Protein AF-0000000080060869 (afdb_homodimer)

Sequence (706 aa):
MYSKFWPKGGLPGILHHYTETLVTFEYTTSTIRKPHSLLFVGGLGDGLATTSYMADLAHALQPTEWSLFTLNLTSSYQSWGLGHLDRDTNEIAQCLNYIKEYKTEKFGNGKIVLMGHSTGSQCVVHYLSRPNPHTTTPSFDPTLEHIKRMVLDGAIMQAPVSDREAIKWVLKWGIGGKSPSEVREIYDKVVALAREGVAKDKDSGFDTLLPINLTGTMGYPPNTPISCRRLLSLVSPDSPDSPGEDDMFSSDLSEEQLAKTFGKIKQGGLLKHKLMVLFSGADQSVPDWVDKEQLLEKWRKVTDRDGEAPIWDQEHSAVIPNASHALSNDDQAEPRKFLVEKVMGYLRGAEKAMYSKFWPKGGLPGILHHYTETLVTFEYTTSTIRKPHSLLFVGGLGDGLATTSYMADLAHALQPTEWSLFTLNLTSSYQSWGLGHLDRDTNEIAQCLNYIKEYKTEKFGNGKIVLMGHSTGSQCVVHYLSRPNPHTTTPSFDPTLEHIKRMVLDGAIMQAPVSDREAIKWVLKWGIGGKSPSEVREIYDKVVALAREGVAKDKDSGFDTLLPINLTGTMGYPPNTPISCRRLLSLVSPDSPDSPGEDDMFSSDLSEEQLAKTFGKIKQGGLLKHKLMVLFSGADQSVPDWVDKEQLLEKWRKVTDRDGEAPIWDQEHSAVIPNASHALSNDDQAEPRKFLVEKVMGYLRGAEKA

Organism: NCBI:txid656916

pLDDT: mean 95.26, std 4.5, range [60.06, 98.94]

Nearest PDB structures (foldseek):
  6gup-assembly1_A  TM=9.133E-01  e=4.713E-48  Aspergillus fumigatus
  6gup-assembly1_B  TM=9.210E-01  e=2.722E-46  Aspergillus fumigatus
  5g5m-assembly1_B  TM=6.471E-01  e=1.058E-05  Pyrococcus furiosus
  5lcn-assembly2_B  TM=6.114E-01  e=4.488E-05  Pyrococcus furiosus DSM 3638
  5g5m-assembly1_A  TM=5.900E-01  e=3.215E-05  Pyrococcus furiosus

InterPro domains:
  IPR013744 Fusarinine C esterase SidJ [PF08538] (12-348)
  IPR013744 Fusarinine C esterase SidJ [PTHR31591] (5-351)
  IPR029058 Alpha/Beta hydrolase fold [G3DSA:3.40.50.1820] (13-341)
  IPR029058 Alpha/Beta hydrolase fold [SSF53474] (37-348)

Radius of gyration: 25.74 Å; Cα contacts (8 Å, |Δi|>4): 1463; chains: 2; bounding box: 57×81×58 Å

Structure (mmCIF, N/CA/C/O backbone):
data_AF-0000000080060869-model_v1
#
loop_
_entity.id
_entity.type
_entity.pdbx_description
1 polymer Esterase
#
loop_
_atom_site.group_PDB
_atom_site.id
_atom_site.type_symbol
_atom_site.label_atom_id
_atom_site.label_alt_id
_atom_site.label_comp_id
_atom_site.label_asym_id
_atom_site.label_entity_id
_atom_site.label_seq_id
_atom_site.pdbx_PDB_ins_code
_atom_site.Cartn_x
_atom_site.Cartn_y
_atom_site.Cartn_z
_atom_site.occupancy
_atom_site.B_iso_or_equiv
_atom_site.auth_seq_id
_atom_site.auth_comp_id
_atom_site.auth_asym_id
_atom_site.auth_atom_id
_atom_site.pdbx_PDB_model_num
ATOM 1 N N . MET A 1 1 ? -1.788 -13.508 15.141 1 60.16 1 MET A N 1
ATOM 2 C CA . MET A 1 1 ? -2.055 -12.422 16.078 1 60.16 1 MET A CA 1
ATOM 3 C C . MET A 1 1 ? -2.816 -11.289 15.406 1 60.16 1 MET A C 1
ATOM 5 O O . MET A 1 1 ? -2.506 -10.914 14.273 1 60.16 1 MET A O 1
ATOM 9 N N . TYR A 1 2 ? -4.055 -11.086 15.781 1 77.38 2 TYR A N 1
ATOM 10 C CA . TYR A 1 2 ? -5.027 -10.086 15.352 1 77.38 2 TYR A CA 1
ATOM 11 C C . TYR A 1 2 ? -4.668 -8.703 15.883 1 77.38 2 TYR A C 1
ATOM 13 O O . TYR A 1 2 ? -3.787 -8.578 16.734 1 77.38 2 TYR A O 1
ATOM 21 N N . SER A 1 3 ? -5.262 -7.73 15.148 1 83.31 3 SER A N 1
ATOM 22 C CA . SER A 1 3 ? -5.094 -6.375 15.656 1 83.31 3 SER A CA 1
ATOM 23 C C . SER A 1 3 ? -5.703 -6.223 17.047 1 83.31 3 SER A C 1
ATOM 25 O O . SER A 1 3 ? -6.789 -6.738 17.312 1 83.31 3 SER A O 1
ATOM 27 N N . LYS A 1 4 ? -5.043 -5.645 17.938 1 84.12 4 LYS A N 1
ATOM 28 C CA . LYS A 1 4 ? -5.562 -5.383 19.281 1 84.12 4 LYS A CA 1
ATOM 29 C C . LYS A 1 4 ? -6.512 -4.188 19.281 1 84.12 4 LYS A C 1
ATOM 31 O O . LYS A 1 4 ? -7.277 -3.996 20.219 1 84.12 4 LYS A O 1
ATOM 36 N N . PHE A 1 5 ? -6.496 -3.424 18.234 1 84.25 5 PHE A N 1
ATOM 37 C CA . PHE A 1 5 ? -7.227 -2.162 18.25 1 84.25 5 PHE A CA 1
ATOM 38 C C . PHE A 1 5 ? -8.469 -2.248 17.359 1 84.25 5 PHE A C 1
ATOM 40 O O . PHE A 1 5 ? -9.438 -1.515 17.578 1 84.25 5 PHE A O 1
ATOM 47 N N . TRP A 1 6 ? -8.383 -3.094 16.375 1 89.12 6 TRP A N 1
ATOM 48 C CA . TRP A 1 6 ? -9.523 -3.283 15.484 1 89.12 6 TRP A CA 1
ATOM 49 C C . TRP A 1 6 ? -10.297 -4.543 15.859 1 89.12 6 TRP A C 1
ATOM 51 O O . TRP A 1 6 ? -9.711 -5.531 16.312 1 89.12 6 TRP A O 1
ATOM 61 N N . PRO A 1 7 ? -11.617 -4.469 15.766 1 86.62 7 PRO A N 1
ATOM 62 C CA . PRO A 1 7 ? -12.414 -5.621 16.188 1 86.62 7 PRO A CA 1
ATOM 63 C C . PRO A 1 7 ? -12.125 -6.875 15.367 1 86.62 7 PRO A C 1
ATOM 65 O O . PRO A 1 7 ? -11.969 -6.789 14.148 1 86.62 7 PRO A O 1
ATOM 68 N N . LYS A 1 8 ? -12.211 -7.941 16.234 1 84.75 8 LYS A N 1
ATOM 69 C CA . LYS A 1 8 ? -12.18 -9.219 15.539 1 84.75 8 LYS A CA 1
ATOM 70 C C . LYS A 1 8 ? -13.422 -9.391 14.672 1 84.75 8 LYS A C 1
ATOM 72 O O . LYS A 1 8 ? -14.523 -9.008 15.062 1 84.75 8 LYS A O 1
ATOM 77 N N . GLY A 1 9 ? -13.32 -9.766 13.438 1 90.38 9 GLY A N 1
ATOM 78 C CA . GLY A 1 9 ? -14.438 -9.898 12.516 1 90.38 9 GLY A CA 1
ATOM 79 C C . GLY A 1 9 ? -14.539 -8.758 11.523 1 90.38 9 GLY A C 1
ATOM 80 O O . GLY A 1 9 ? -15.297 -8.828 10.562 1 90.38 9 GLY A O 1
ATOM 81 N N . GLY A 1 10 ? -13.82 -7.688 11.828 1 93.56 10 GLY A N 1
ATOM 82 C CA . GLY A 1 10 ? -13.742 -6.59 10.883 1 93.56 10 GLY A CA 1
ATOM 83 C C . GLY A 1 10 ? -14.859 -5.578 11.047 1 93.56 10 GLY A C 1
ATOM 84 O O . GLY A 1 10 ? -15.656 -5.672 11.977 1 93.56 10 GLY A O 1
ATOM 85 N N . LEU A 1 11 ? -14.875 -4.598 10.297 1 95.56 11 LEU A N 1
ATOM 86 C CA . LEU A 1 11 ? -15.875 -3.539 10.266 1 95.56 11 LEU A CA 1
ATOM 87 C C . LEU A 1 11 ? -16.562 -3.475 8.906 1 95.56 11 LEU A C 1
ATOM 89 O O . LEU A 1 11 ? -15.891 -3.516 7.871 1 95.56 11 LEU A O 1
ATOM 93 N N . PRO A 1 12 ? -17.875 -3.428 8.922 1 95.69 12 PRO A N 1
ATOM 94 C CA . PRO A 1 12 ? -18.609 -3.357 7.648 1 95.69 12 PRO A CA 1
ATOM 95 C C . PRO A 1 12 ? -18.469 -2 6.965 1 95.69 12 PRO A C 1
ATOM 97 O O . PRO A 1 12 ? -18.281 -0.982 7.637 1 95.69 12 PRO A O 1
ATOM 100 N N . GLY A 1 13 ? -18.531 -2.029 5.711 1 96.88 13 GLY A N 1
ATOM 101 C CA . GLY A 1 13 ? -18.484 -0.795 4.941 1 96.88 13 GLY A CA 1
ATOM 102 C C . GLY A 1 13 ? -18.531 -1.023 3.443 1 96.88 13 GLY A C 1
ATOM 103 O O . GLY A 1 13 ? -19.125 -1.995 2.971 1 96.88 13 GLY A O 1
ATOM 104 N N . ILE A 1 14 ? -18.078 -0.039 2.723 1 97.12 14 ILE A N 1
ATOM 105 C CA . ILE A 1 14 ? -18.047 -0.059 1.264 1 97.12 14 ILE A CA 1
ATOM 106 C C . ILE A 1 14 ? -16.656 0.288 0.768 1 97.12 14 ILE A C 1
ATOM 108 O O . ILE A 1 14 ? -16.062 1.274 1.207 1 97.12 14 ILE A O 1
ATOM 112 N N . LEU A 1 15 ? -16.094 -0.552 -0.05 1 97.06 15 LEU A N 1
ATOM 113 C CA . LEU A 1 15 ? -14.812 -0.28 -0.699 1 97.06 15 LEU A CA 1
ATOM 114 C C . LEU A 1 15 ? -15.023 0.429 -2.033 1 97.06 15 LEU A C 1
ATOM 116 O O . LEU A 1 15 ? -15.734 -0.077 -2.906 1 97.06 15 LEU A O 1
ATOM 120 N N . HIS A 1 16 ? -14.43 1.636 -2.176 1 96.94 16 HIS A N 1
ATOM 121 C CA . HIS A 1 16 ? -14.562 2.461 -3.371 1 96.94 16 HIS A CA 1
ATOM 122 C C . HIS A 1 16 ? -13.227 2.596 -4.102 1 96.94 16 HIS A C 1
ATOM 124 O O . HIS A 1 16 ? -12.172 2.627 -3.467 1 96.94 16 HIS A O 1
ATOM 130 N N . HIS A 1 17 ? -13.344 2.705 -5.406 1 96.5 17 HIS A N 1
ATOM 131 C CA . HIS A 1 17 ? -12.203 3.1 -6.219 1 96.5 17 HIS A CA 1
ATOM 132 C C . HIS A 1 17 ? -12.32 4.551 -6.676 1 96.5 17 HIS A C 1
ATOM 134 O O . HIS A 1 17 ? -13.219 4.887 -7.453 1 96.5 17 HIS A O 1
ATOM 140 N N . TYR A 1 18 ? -11.367 5.332 -6.164 1 95.88 18 TYR A N 1
ATOM 141 C CA . TYR A 1 18 ? -11.461 6.723 -6.59 1 95.88 18 TYR A CA 1
ATOM 142 C C . TYR A 1 18 ? -10.484 7.008 -7.73 1 95.88 18 TYR A C 1
ATOM 144 O O . TYR A 1 18 ? -10.484 8.102 -8.289 1 95.88 18 TYR A O 1
ATOM 152 N N . THR A 1 19 ? -9.594 6.129 -8.031 1 93.06 19 THR A N 1
ATOM 153 C CA . THR A 1 19 ? -8.844 5.988 -9.281 1 93.06 19 THR A CA 1
ATOM 154 C C . THR A 1 19 ? -8.906 4.551 -9.781 1 93.06 19 THR A C 1
ATOM 156 O O . THR A 1 19 ? -9.617 3.715 -9.219 1 93.06 19 THR A O 1
ATOM 159 N N . GLU A 1 20 ? -8.125 4.262 -10.766 1 89.19 20 GLU A N 1
ATOM 160 C CA . GLU A 1 20 ? -8.102 2.904 -11.305 1 89.19 20 GLU A CA 1
ATOM 161 C C . GLU A 1 20 ? -7.539 1.92 -10.281 1 89.19 20 GLU A C 1
ATOM 163 O O . GLU A 1 20 ? -7.969 0.765 -10.227 1 89.19 20 GLU A O 1
ATOM 168 N N . THR A 1 21 ? -6.617 2.428 -9.438 1 89.94 21 THR A N 1
ATOM 169 C CA . THR A 1 21 ? -5.918 1.473 -8.586 1 89.94 21 THR A CA 1
ATOM 170 C C . THR A 1 21 ? -6.047 1.864 -7.117 1 89.94 21 THR A C 1
ATOM 172 O O . THR A 1 21 ? -5.852 1.033 -6.227 1 89.94 21 THR A O 1
ATOM 175 N N . LEU A 1 22 ? -6.344 3.129 -6.824 1 94.88 22 LEU A N 1
ATOM 176 C CA . LEU A 1 22 ? -6.402 3.576 -5.438 1 94.88 22 LEU A CA 1
ATOM 177 C C . LEU A 1 22 ? -7.816 3.457 -4.887 1 94.88 22 LEU A C 1
ATOM 179 O O . LEU A 1 22 ? -8.789 3.723 -5.598 1 94.88 22 LEU A O 1
ATOM 183 N N . VAL A 1 23 ? -7.84 3.104 -3.57 1 96.75 23 VAL A N 1
ATOM 184 C CA . VAL A 1 23 ? -9.141 2.809 -2.984 1 96.75 23 VAL A CA 1
ATOM 185 C C . VAL A 1 23 ? -9.352 3.662 -1.733 1 96.75 23 VAL A C 1
ATOM 187 O O . VAL A 1 23 ? -8.391 4.156 -1.144 1 96.75 23 VAL A O 1
ATOM 190 N N . THR A 1 24 ? -10.57 3.895 -1.423 1 97.75 24 THR A N 1
ATOM 191 C CA . THR A 1 24 ? -11.039 4.453 -0.16 1 97.75 24 THR A CA 1
ATOM 192 C C . THR A 1 24 ? -12.125 3.572 0.454 1 97.75 24 THR A C 1
ATOM 194 O O . THR A 1 24 ? -12.867 2.904 -0.266 1 97.75 24 THR A O 1
ATOM 197 N N . PHE A 1 25 ? -12.125 3.443 1.762 1 98.25 25 PHE A N 1
ATOM 198 C CA . PHE A 1 25 ? -13.094 2.615 2.473 1 98.25 25 PHE A CA 1
ATOM 199 C C . PHE A 1 25 ? -14.008 3.475 3.342 1 98.25 25 PHE A C 1
ATOM 201 O O . PHE A 1 25 ? -13.531 4.254 4.168 1 98.25 25 PHE A O 1
ATOM 208 N N . GLU A 1 26 ? -15.25 3.316 3.105 1 98 26 GLU A N 1
ATOM 209 C CA . GLU A 1 26 ? -16.297 3.973 3.887 1 98 26 GLU A CA 1
ATOM 210 C C . GLU A 1 26 ? -16.812 3.061 4.996 1 98 26 GLU A C 1
ATOM 212 O O . GLU A 1 26 ? -17.422 2.025 4.723 1 98 26 GLU A O 1
ATOM 217 N N . TYR A 1 27 ? -16.594 3.434 6.242 1 97.38 27 TYR A N 1
ATOM 218 C CA . TYR A 1 27 ? -17.172 2.711 7.363 1 97.38 27 TYR A CA 1
ATOM 219 C C . TYR A 1 27 ? -18.656 3.025 7.496 1 97.38 27 TYR A C 1
ATOM 221 O O . TYR A 1 27 ? -19.031 4.156 7.824 1 97.38 27 TYR A O 1
ATOM 229 N N . THR A 1 28 ? -19.5 1.975 7.227 1 94.25 28 THR A N 1
ATOM 230 C CA . THR A 1 28 ? -20.938 2.197 7.309 1 94.25 28 THR A CA 1
ATOM 231 C C . THR A 1 28 ? -21.688 0.869 7.352 1 94.25 28 THR A C 1
ATOM 233 O O . THR A 1 28 ? -21.172 -0.152 6.883 1 94.25 28 THR A O 1
ATOM 236 N N . THR A 1 29 ? -22.875 0.827 7.914 1 88.12 29 THR A N 1
ATOM 237 C CA . THR A 1 29 ? -23.75 -0.34 7.938 1 88.12 29 THR A CA 1
ATOM 238 C C . THR A 1 29 ? -24.969 -0.117 7.055 1 88.12 29 THR A C 1
ATOM 240 O O . THR A 1 29 ? -25.781 -1.03 6.859 1 88.12 29 THR A O 1
ATOM 243 N N . SER A 1 30 ? -25.125 0.961 6.469 1 79.31 30 SER A N 1
ATOM 244 C CA . SER A 1 30 ? -26.203 1.336 5.559 1 79.31 30 SER A CA 1
ATOM 245 C C . SER A 1 30 ? -27.547 1.437 6.293 1 79.31 30 SER A C 1
ATOM 247 O O . SER A 1 30 ? -28.594 1.479 5.66 1 79.31 30 SER A O 1
ATOM 249 N N . THR A 1 31 ? -27.594 1.495 7.578 1 86.69 31 THR A N 1
ATOM 250 C CA . THR A 1 31 ? -28.828 1.57 8.352 1 86.69 31 THR A CA 1
ATOM 251 C C . THR A 1 31 ? -29.25 3.021 8.547 1 86.69 31 THR A C 1
ATOM 253 O O . THR A 1 31 ? -30.438 3.309 8.711 1 86.69 31 THR A O 1
ATOM 256 N N . ILE A 1 32 ? -28.359 3.859 8.625 1 92.31 32 ILE A N 1
ATOM 257 C CA . ILE A 1 32 ? -28.594 5.285 8.82 1 92.31 32 ILE A CA 1
ATOM 258 C C . ILE A 1 32 ? -28.047 6.066 7.629 1 92.31 32 ILE A C 1
ATOM 260 O O . ILE A 1 32 ? -26.984 5.727 7.09 1 92.31 32 ILE A O 1
ATOM 264 N N . ARG A 1 33 ? -28.828 7.066 7.273 1 95.06 33 ARG A N 1
ATOM 265 C CA . ARG A 1 33 ? -28.359 7.945 6.207 1 95.06 33 ARG A CA 1
ATOM 266 C C . ARG A 1 33 ? -27.047 8.625 6.594 1 95.06 33 ARG A C 1
ATOM 268 O O . ARG A 1 33 ? -26.906 9.125 7.711 1 95.06 33 ARG A O 1
ATOM 275 N N . LYS A 1 34 ? -26.125 8.625 5.676 1 97.25 34 LYS A N 1
ATOM 276 C CA . LYS A 1 34 ? -24.812 9.18 5.941 1 97.25 34 LYS A CA 1
ATOM 277 C C . LYS A 1 34 ? -24.422 10.219 4.891 1 97.25 34 LYS A C 1
ATOM 279 O O . LYS A 1 34 ? -23.5 10 4.105 1 97.25 34 LYS A O 1
ATOM 284 N N . PRO A 1 35 ? -25.016 11.406 4.84 1 97.69 35 PRO A N 1
ATOM 285 C CA . PRO A 1 35 ? -24.703 12.406 3.816 1 97.69 35 PRO A CA 1
ATOM 286 C C . PRO A 1 35 ? -23.359 13.086 4.039 1 97.69 35 PRO A C 1
ATOM 288 O O . PRO A 1 35 ? -22.734 13.578 3.09 1 97.69 35 PRO A O 1
ATOM 291 N N . HIS A 1 36 ? -22.859 13.172 5.293 1 98.56 36 HIS A N 1
ATOM 292 C CA . HIS A 1 36 ? -21.625 13.875 5.625 1 98.56 36 HIS A CA 1
ATOM 293 C C . HIS A 1 36 ? -20.438 12.906 5.68 1 98.56 36 HIS A C 1
ATOM 295 O O . HIS A 1 36 ? -20.625 11.719 5.961 1 98.56 36 HIS A O 1
ATOM 301 N N . SER A 1 37 ? -19.266 13.391 5.34 1 98.69 37 SER A N 1
ATOM 302 C CA . SER A 1 37 ? -18.109 12.508 5.246 1 98.69 37 SER A CA 1
ATOM 303 C C . SER A 1 37 ? -16.891 13.102 5.953 1 98.69 37 SER A C 1
ATOM 305 O O . SER A 1 37 ? -16.609 14.289 5.797 1 98.69 37 SER A O 1
ATOM 307 N N . LEU A 1 38 ? -16.297 12.367 6.773 1 98.88 38 LEU A N 1
ATOM 308 C CA . LEU A 1 38 ? -14.969 12.617 7.332 1 98.88 38 LEU A CA 1
ATOM 309 C C . LEU A 1 38 ? -13.914 11.758 6.641 1 98.88 38 LEU A C 1
ATOM 311 O O . LEU A 1 38 ? -13.961 10.531 6.715 1 98.88 38 LEU A O 1
ATOM 315 N N . LEU A 1 39 ? -12.992 12.398 5.891 1 98.88 39 LEU A N 1
ATOM 316 C CA . LEU A 1 39 ? -11.891 11.68 5.273 1 98.88 39 LEU A CA 1
ATOM 317 C C . LEU A 1 39 ? -10.633 11.773 6.133 1 98.88 39 LEU A C 1
ATOM 319 O O . LEU A 1 39 ? -10.148 12.875 6.41 1 98.88 39 LEU A O 1
ATOM 323 N N . PHE A 1 40 ? -10.156 10.648 6.52 1 98.81 40 PHE A N 1
ATOM 324 C CA . PHE A 1 40 ? -8.961 10.57 7.348 1 98.81 40 PHE A CA 1
ATOM 325 C C . PHE A 1 40 ? -7.738 10.219 6.5 1 98.81 40 PHE A C 1
ATOM 327 O O . PHE A 1 40 ? -7.785 9.297 5.688 1 98.81 40 PHE A O 1
ATOM 334 N N . VAL A 1 41 ? -6.621 10.977 6.73 1 98.69 41 VAL A N 1
ATOM 335 C CA . VAL A 1 41 ? -5.332 10.734 6.098 1 98.69 41 VAL A CA 1
ATOM 336 C C . VAL A 1 41 ? -4.273 10.453 7.168 1 98.69 41 VAL A C 1
ATOM 338 O O . VAL A 1 41 ? -4.027 11.297 8.031 1 98.69 41 VAL A O 1
ATOM 341 N N . GLY A 1 42 ? -3.648 9.305 7.094 1 97.81 42 GLY A N 1
ATOM 342 C CA . GLY A 1 42 ? -2.664 8.891 8.078 1 97.81 42 GLY A CA 1
ATOM 343 C C . GLY A 1 42 ? -1.291 9.484 7.84 1 97.81 42 GLY A C 1
ATOM 344 O O . GLY A 1 42 ? -1.125 10.344 6.965 1 97.81 42 GLY A O 1
ATOM 345 N N . GLY A 1 43 ? -0.331 9.078 8.602 1 96.56 43 GLY A N 1
ATOM 346 C CA . GLY A 1 43 ? 1.031 9.578 8.516 1 96.56 43 GLY A CA 1
ATOM 347 C C . GLY A 1 43 ? 1.895 8.797 7.543 1 96.56 43 GLY A C 1
ATOM 348 O O . GLY A 1 43 ? 1.378 8.117 6.652 1 96.56 43 GLY A O 1
ATOM 349 N N . LEU A 1 44 ? 3.305 8.898 7.555 1 92.81 44 LEU A N 1
ATOM 350 C CA . LEU A 1 44 ? 4.301 8.383 6.617 1 92.81 44 LEU A CA 1
ATOM 351 C C . LEU A 1 44 ? 4.094 6.895 6.375 1 92.81 44 LEU A C 1
ATOM 353 O O . LEU A 1 44 ? 4.109 6.441 5.227 1 92.81 44 LEU A O 1
ATOM 357 N N . GLY A 1 45 ? 3.873 6.102 7.277 1 93.19 45 GLY A N 1
ATOM 358 C CA . GLY A 1 45 ? 3.771 4.656 7.141 1 93.19 45 GLY A CA 1
ATOM 359 C C . GLY A 1 45 ? 2.348 4.148 7.242 1 93.19 45 GLY A C 1
ATOM 360 O O . GLY A 1 45 ? 2.119 2.936 7.297 1 93.19 45 GLY A O 1
ATOM 361 N N . ASP A 1 46 ? 1.465 5.09 7.129 1 95.88 46 ASP A N 1
ATOM 362 C CA . ASP A 1 46 ? 0.073 4.676 7.281 1 95.88 46 ASP A CA 1
ATOM 363 C C . ASP A 1 46 ? -0.579 4.438 5.918 1 95.88 46 ASP A C 1
ATOM 365 O O . ASP A 1 46 ? -0.133 4.984 4.906 1 95.88 46 ASP A O 1
ATOM 369 N N . GLY A 1 47 ? -1.515 3.582 5.836 1 94.69 47 GLY A N 1
ATOM 370 C CA . GLY A 1 47 ? -2.406 3.332 4.715 1 94.69 47 GLY A CA 1
ATOM 371 C C . GLY A 1 47 ? -3.842 3.082 5.137 1 94.69 47 GLY A C 1
ATOM 372 O O . GLY A 1 47 ? -4.316 3.66 6.113 1 94.69 47 GLY A O 1
ATOM 373 N N . LEU A 1 48 ? -4.496 2.32 4.359 1 94.31 48 LEU A N 1
ATOM 374 C CA . LEU A 1 48 ? -5.906 2.041 4.609 1 94.31 48 LEU A CA 1
ATOM 375 C C . LEU A 1 48 ? -6.098 1.416 5.988 1 94.31 48 LEU A C 1
ATOM 377 O O . LEU A 1 48 ? -5.633 0.3 6.238 1 94.31 48 LEU A O 1
ATOM 381 N N . ALA A 1 49 ? -6.641 2.105 6.953 1 91.81 49 ALA A N 1
ATOM 382 C CA . ALA A 1 49 ? -7.102 1.636 8.258 1 91.81 49 ALA A CA 1
ATOM 383 C C . ALA A 1 49 ? -5.926 1.199 9.133 1 91.81 49 ALA A C 1
ATOM 385 O O . ALA A 1 49 ? -5.996 0.172 9.805 1 91.81 49 ALA A O 1
ATOM 386 N N . THR A 1 50 ? -4.879 1.934 9.109 1 93.44 50 THR A N 1
ATOM 387 C CA . THR A 1 50 ? -3.725 1.535 9.914 1 93.44 50 THR A CA 1
ATOM 388 C C . THR A 1 50 ? -3.723 2.256 11.258 1 93.44 50 THR A C 1
ATOM 390 O O . THR A 1 50 ? -3.107 1.788 12.219 1 93.44 50 THR A O 1
ATOM 393 N N . THR A 1 51 ? -4.359 3.434 11.336 1 94.06 51 THR A N 1
ATOM 394 C CA . THR A 1 51 ? -4.359 4.207 12.57 1 94.06 51 THR A CA 1
ATOM 395 C C . THR A 1 51 ? -5.41 3.674 13.547 1 94.06 51 THR A C 1
ATOM 397 O O . THR A 1 51 ? -6.609 3.727 13.258 1 94.06 51 THR A O 1
ATOM 400 N N . SER A 1 52 ? -5.004 3.285 14.688 1 90.81 52 SER A N 1
ATOM 401 C CA . SER A 1 52 ? -5.793 2.447 15.586 1 90.81 52 SER A CA 1
ATOM 402 C C . SER A 1 52 ? -6.992 3.209 16.141 1 90.81 52 SER A C 1
ATOM 404 O O . SER A 1 52 ? -8.086 2.658 16.25 1 90.81 52 SER A O 1
ATOM 406 N N . TYR A 1 53 ? -6.828 4.52 16.484 1 95.12 53 TYR A N 1
ATOM 407 C CA . TYR A 1 53 ? -7.91 5.227 17.156 1 95.12 53 TYR A CA 1
ATOM 408 C C . TYR A 1 53 ? -9.062 5.5 16.203 1 95.12 53 TYR A C 1
ATOM 410 O O . TYR A 1 53 ? -10.141 5.934 16.625 1 95.12 53 TYR A O 1
ATOM 418 N N . MET A 1 54 ? -8.836 5.191 14.898 1 95.06 54 MET A N 1
ATOM 419 C CA . MET A 1 54 ? -9.922 5.332 13.938 1 95.06 54 MET A CA 1
ATOM 420 C C . MET A 1 54 ? -11.047 4.344 14.234 1 95.06 54 MET A C 1
ATOM 422 O O . MET A 1 54 ? -12.203 4.59 13.891 1 95.06 54 MET A O 1
ATOM 426 N N . ALA A 1 55 ? -10.695 3.188 14.852 1 94.88 55 ALA A N 1
ATOM 427 C CA . ALA A 1 55 ? -11.727 2.244 15.273 1 94.88 55 ALA A CA 1
ATOM 428 C C . ALA A 1 55 ? -12.711 2.898 16.234 1 94.88 55 ALA A C 1
ATOM 430 O O . ALA A 1 55 ? -13.922 2.68 16.141 1 94.88 55 ALA A O 1
ATOM 431 N N . ASP A 1 56 ? -12.188 3.715 17.172 1 96.56 56 ASP A N 1
ATOM 432 C CA . ASP A 1 56 ? -13.016 4.434 18.141 1 96.56 56 ASP A CA 1
ATOM 433 C C . ASP A 1 56 ? -13.891 5.473 17.438 1 96.56 56 ASP A C 1
ATOM 435 O O . ASP A 1 56 ? -15.062 5.641 17.781 1 96.56 56 ASP A O 1
ATOM 439 N N . LEU A 1 57 ? -13.32 6.141 16.5 1 97.56 57 LEU A N 1
ATOM 440 C CA . LEU A 1 57 ? -14.062 7.16 15.766 1 97.56 57 LEU A CA 1
ATOM 441 C C . LEU A 1 57 ? -15.156 6.523 14.914 1 97.56 57 LEU A C 1
ATOM 443 O O . LEU A 1 57 ? -16.266 7.051 14.82 1 97.56 57 LEU A O 1
ATOM 447 N N . ALA A 1 58 ? -14.812 5.395 14.211 1 97 58 ALA A N 1
ATOM 448 C CA . ALA A 1 58 ? -15.805 4.676 13.414 1 97 58 ALA A CA 1
ATOM 449 C C . ALA A 1 58 ? -17 4.281 14.266 1 97 58 ALA A C 1
ATOM 451 O O . ALA A 1 58 ? -18.156 4.445 13.844 1 97 58 ALA A O 1
ATOM 452 N N . HIS A 1 59 ? -16.734 3.832 15.438 1 95.88 59 HIS A N 1
ATOM 453 C CA . HIS A 1 59 ? -17.797 3.426 16.344 1 95.88 59 HIS A CA 1
ATOM 454 C C . HIS A 1 59 ? -18.641 4.621 16.797 1 95.88 59 HIS A C 1
ATOM 456 O O . HIS A 1 59 ? -19.859 4.551 16.812 1 95.88 59 HIS A O 1
ATOM 462 N N . ALA A 1 60 ? -17.953 5.676 17.156 1 97.5 60 ALA A N 1
ATOM 463 C CA . ALA A 1 60 ? -18.641 6.863 17.656 1 97.5 60 ALA A CA 1
ATOM 464 C C . ALA A 1 60 ? -19.531 7.484 16.578 1 97.5 60 ALA A C 1
ATOM 466 O O . ALA A 1 60 ? -20.562 8.07 16.891 1 97.5 60 ALA A O 1
ATOM 467 N N . LEU A 1 61 ? -19.172 7.34 15.305 1 97.81 61 LEU A N 1
ATOM 468 C CA . LEU A 1 61 ? -19.875 7.992 14.211 1 97.81 61 LEU A CA 1
ATOM 469 C C . LEU A 1 61 ? -21.062 7.145 13.75 1 97.81 61 LEU A C 1
ATOM 471 O O . LEU A 1 61 ? -21.922 7.629 13.016 1 97.81 61 LEU A O 1
ATOM 475 N N . GLN A 1 62 ? -21.156 5.922 14.172 1 95.88 62 GLN A N 1
ATOM 476 C CA . GLN A 1 62 ? -22.156 4.98 13.695 1 95.88 62 GLN A CA 1
ATOM 477 C C . GLN A 1 62 ? -23.562 5.551 13.859 1 95.88 62 GLN A C 1
ATOM 479 O O . GLN A 1 62 ? -24.375 5.48 12.938 1 95.88 62 GLN A O 1
ATOM 484 N N . PRO A 1 63 ? -23.906 6.148 14.992 1 95.81 63 PRO A N 1
ATOM 485 C CA . PRO A 1 63 ? -25.281 6.621 15.164 1 95.81 63 PRO A CA 1
ATOM 486 C C . PRO A 1 63 ? -25.516 8.008 14.57 1 95.81 63 PRO A C 1
ATOM 488 O O . PRO A 1 63 ? -26.609 8.562 14.695 1 95.81 63 PRO A O 1
ATOM 491 N N . THR A 1 64 ? -24.547 8.594 13.961 1 97.31 64 THR A N 1
ATOM 492 C CA . THR A 1 64 ? -24.641 9.945 13.414 1 97.31 64 THR A CA 1
ATOM 493 C C . THR A 1 64 ? -24.844 9.898 11.898 1 97.31 64 THR A C 1
ATOM 495 O O . THR A 1 64 ? -24.844 8.82 11.297 1 97.31 64 THR A O 1
ATOM 498 N N . GLU A 1 65 ? -24.953 11.055 11.266 1 97.44 65 GLU A N 1
ATOM 499 C CA . GLU A 1 65 ? -25.109 11.156 9.812 1 97.44 65 GLU A CA 1
ATOM 500 C C . GLU A 1 65 ? -23.75 11.227 9.117 1 97.44 65 GLU A C 1
ATOM 502 O O . GLU A 1 65 ? -23.688 11.422 7.902 1 97.44 65 GLU A O 1
ATOM 507 N N . TRP A 1 66 ? -22.688 11.094 9.914 1 98.12 66 TRP A N 1
ATOM 508 C CA . TRP A 1 66 ? -21.328 11.148 9.375 1 98.12 66 TRP A CA 1
ATOM 509 C C . TRP A 1 66 ? -20.812 9.75 9.062 1 98.12 66 TRP A C 1
ATOM 511 O O . TRP A 1 66 ? -21.031 8.812 9.844 1 98.12 66 TRP A O 1
ATOM 521 N N . SER A 1 67 ? -20.188 9.586 7.906 1 97.5 67 SER A N 1
ATOM 522 C CA . SER A 1 67 ? -19.406 8.383 7.637 1 97.5 67 SER A CA 1
ATOM 523 C C . SER A 1 67 ? -17.906 8.68 7.676 1 97.5 67 SER A C 1
ATOM 525 O O . SER A 1 67 ? -17.469 9.797 7.375 1 97.5 67 SER A O 1
ATOM 527 N N . LEU A 1 68 ? -17.203 7.734 8.117 1 98.38 68 LEU A N 1
ATOM 528 C CA . LEU A 1 68 ? -15.75 7.801 8.156 1 98.38 68 LEU A CA 1
ATOM 529 C C . LEU A 1 68 ? -15.141 7.137 6.926 1 98.38 68 LEU A C 1
ATOM 531 O O . LEU A 1 68 ? -15.508 6.012 6.578 1 98.38 68 LEU A O 1
ATOM 535 N N . PHE A 1 69 ? -14.242 7.887 6.238 1 98.56 69 PHE A N 1
ATOM 536 C CA . PHE A 1 69 ? -13.469 7.344 5.129 1 98.56 69 PHE A CA 1
ATOM 537 C C . PHE A 1 69 ? -11.984 7.297 5.473 1 98.56 69 PHE A C 1
ATOM 539 O O . PHE A 1 69 ? -11.461 8.211 6.109 1 98.56 69 PHE A O 1
ATOM 546 N N . THR A 1 70 ? -11.328 6.246 5.113 1 98.06 70 THR A N 1
ATOM 547 C CA . THR A 1 70 ? -9.875 6.141 5.02 1 98.06 70 THR A CA 1
ATOM 548 C C . THR A 1 70 ? -9.453 5.824 3.59 1 98.06 70 THR A C 1
ATOM 550 O O . THR A 1 70 ? -10.281 5.465 2.752 1 98.06 70 THR A O 1
ATOM 553 N N . LEU A 1 71 ? -8.164 6.043 3.266 1 97.69 71 LEU A N 1
ATOM 554 C CA . LEU A 1 71 ? -7.789 5.852 1.868 1 97.69 71 LEU A CA 1
ATOM 555 C C . LEU A 1 71 ? -6.348 5.367 1.754 1 97.69 71 LEU A C 1
ATOM 557 O O . LEU A 1 71 ? -5.582 5.449 2.719 1 97.69 71 LEU A O 1
ATOM 561 N N . ASN A 1 72 ? -6 4.824 0.6 1 97.38 72 ASN A N 1
ATOM 562 C CA . ASN A 1 72 ? -4.625 4.605 0.171 1 97.38 72 ASN A CA 1
ATOM 563 C C . ASN A 1 72 ? -4.148 5.707 -0.771 1 97.38 72 ASN A C 1
ATOM 565 O O . ASN A 1 72 ? -4.867 6.094 -1.694 1 97.38 72 ASN A O 1
ATOM 569 N N . LEU A 1 73 ? -3.008 6.23 -0.483 1 97.31 73 LEU A N 1
ATOM 570 C CA . LEU A 1 73 ? -2.27 7.062 -1.427 1 97.31 73 LEU A CA 1
ATOM 571 C C . LEU A 1 73 ? -1.174 6.262 -2.119 1 97.31 73 LEU A C 1
ATOM 573 O O . LEU A 1 73 ? -0.796 5.184 -1.649 1 97.31 73 LEU A O 1
ATOM 577 N N . THR A 1 74 ? -0.678 6.816 -3.211 1 96.12 74 THR A N 1
ATOM 578 C CA . THR A 1 74 ? 0.488 6.223 -3.855 1 96.12 74 THR A CA 1
ATOM 579 C C . THR A 1 74 ? 1.648 6.105 -2.869 1 96.12 74 THR A C 1
ATOM 581 O O . THR A 1 74 ? 2.426 5.152 -2.932 1 96.12 74 THR A O 1
ATOM 584 N N . SER A 1 75 ? 1.708 6.969 -1.881 1 96.69 75 SER A N 1
ATOM 585 C CA . SER A 1 75 ? 2.811 7.027 -0.928 1 96.69 75 SER A CA 1
ATOM 586 C C . SER A 1 75 ? 2.477 6.266 0.351 1 96.69 75 SER A C 1
ATOM 588 O O . SER A 1 75 ? 3.217 6.34 1.334 1 96.69 75 SER A O 1
ATOM 590 N N . SER A 1 76 ? 1.394 5.539 0.379 1 96.88 76 SER A N 1
ATOM 591 C CA . SER A 1 76 ? 0.986 4.832 1.59 1 96.88 76 SER A CA 1
ATOM 592 C C . SER A 1 76 ? 1.945 3.691 1.915 1 96.88 76 SER A C 1
ATOM 594 O O . SER A 1 76 ? 2.668 3.213 1.038 1 96.88 76 SER A O 1
ATOM 596 N N . TYR A 1 77 ? 2.016 3.287 3.184 1 95.88 77 TYR A N 1
ATOM 597 C CA . TYR A 1 77 ? 2.803 2.17 3.691 1 95.88 77 TYR A CA 1
ATOM 598 C C . TYR A 1 77 ? 4.289 2.387 3.432 1 95.88 77 TYR A C 1
ATOM 600 O O . TYR A 1 77 ? 4.852 3.408 3.83 1 95.88 77 TYR A O 1
ATOM 608 N N . GLN A 1 78 ? 4.949 1.459 2.744 1 95.31 78 GLN A N 1
ATOM 609 C CA . GLN A 1 78 ? 6.398 1.53 2.605 1 95.31 78 GLN A CA 1
ATOM 610 C C . GLN A 1 78 ? 6.797 2.416 1.428 1 95.31 78 GLN A C 1
ATOM 612 O O . GLN A 1 78 ? 7.984 2.551 1.12 1 95.31 78 GLN A O 1
ATOM 617 N N . SER A 1 79 ? 5.82 3.141 0.876 1 96.5 79 SER A N 1
ATOM 618 C CA . SER A 1 79 ? 6.105 3.895 -0.34 1 96.5 79 SER A CA 1
ATOM 619 C C . SER A 1 79 ? 6.305 5.375 -0.038 1 96.5 79 SER A C 1
ATOM 621 O O . SER A 1 79 ? 6.496 6.18 -0.952 1 96.5 79 SER A O 1
ATOM 623 N N . TRP A 1 80 ? 6.301 5.691 1.216 1 97.25 80 TRP A N 1
ATOM 624 C CA . TRP A 1 80 ? 6.32 7.102 1.583 1 97.25 80 TRP A CA 1
ATOM 625 C C . TRP A 1 80 ? 7.676 7.727 1.277 1 97.25 80 TRP A C 1
ATOM 627 O O . TRP A 1 80 ? 7.797 8.953 1.175 1 97.25 80 TRP A O 1
ATOM 637 N N . GLY A 1 81 ? 8.734 6.91 1.102 1 97.38 81 GLY A N 1
ATOM 638 C CA . GLY A 1 81 ? 10.086 7.41 0.915 1 97.38 81 GLY A CA 1
ATOM 639 C C . GLY A 1 81 ? 10.281 8.133 -0.406 1 97.38 81 GLY A C 1
ATOM 640 O O . GLY A 1 81 ? 11.273 8.844 -0.591 1 97.38 81 GLY A O 1
ATOM 641 N N . LEU A 1 82 ? 9.344 7.953 -1.325 1 96.75 82 LEU A N 1
ATOM 642 C CA . LEU A 1 82 ? 9.406 8.648 -2.605 1 96.75 82 LEU A CA 1
ATOM 643 C C . LEU A 1 82 ? 8.195 9.555 -2.801 1 96.75 82 LEU A C 1
ATOM 645 O O . LEU A 1 82 ? 7.992 10.102 -3.885 1 96.75 82 LEU A O 1
ATOM 649 N N . GLY A 1 83 ? 7.379 9.633 -1.777 1 95.62 83 GLY A N 1
ATOM 650 C CA . GLY A 1 83 ? 6.199 10.477 -1.84 1 95.62 83 GLY A CA 1
ATOM 651 C C . GLY A 1 83 ? 6.523 11.961 -1.718 1 95.62 83 GLY A C 1
ATOM 652 O O . GLY A 1 83 ? 7.625 12.328 -1.308 1 95.62 83 GLY A O 1
ATOM 653 N N . HIS A 1 84 ? 5.613 12.797 -2.127 1 96.31 84 HIS A N 1
ATOM 654 C CA . HIS A 1 84 ? 5.699 14.234 -1.908 1 96.31 84 HIS A CA 1
ATOM 655 C C . HIS A 1 84 ? 4.312 14.859 -1.778 1 96.31 84 HIS A C 1
ATOM 657 O O . HIS A 1 84 ? 3.328 14.297 -2.26 1 96.31 84 HIS A O 1
ATOM 663 N N . LEU A 1 85 ? 4.227 16.047 -1.201 1 97.25 85 LEU A N 1
ATOM 664 C CA . LEU A 1 85 ? 2.975 16.609 -0.716 1 97.25 85 LEU A CA 1
ATOM 665 C C . LEU A 1 85 ? 2.08 17.031 -1.88 1 97.25 85 LEU A C 1
ATOM 667 O O . LEU A 1 85 ? 0.853 16.938 -1.789 1 97.25 85 LEU A O 1
ATOM 671 N N . ASP A 1 86 ? 2.641 17.484 -3.025 1 97.31 86 ASP A N 1
ATOM 672 C CA . ASP A 1 86 ? 1.818 17.859 -4.172 1 97.31 86 ASP A CA 1
ATOM 673 C C . ASP A 1 86 ? 1.019 16.672 -4.691 1 97.31 86 ASP A C 1
ATOM 675 O O . ASP A 1 86 ? -0.186 16.781 -4.93 1 97.31 86 ASP A O 1
ATOM 679 N N . ARG A 1 87 ? 1.671 15.578 -4.848 1 96.62 87 ARG A N 1
ATOM 680 C CA . ARG A 1 87 ? 0.959 14.406 -5.34 1 96.62 87 ARG A CA 1
ATOM 681 C C . ARG A 1 87 ? -0.042 13.898 -4.309 1 96.62 87 ARG A C 1
ATOM 683 O O . ARG A 1 87 ? -1.159 13.516 -4.656 1 96.62 87 ARG A O 1
ATOM 690 N N . ASP A 1 88 ? 0.369 13.883 -3.059 1 97.5 88 ASP A N 1
ATOM 691 C CA . ASP A 1 88 ? -0.517 13.422 -1.997 1 97.5 88 ASP A CA 1
ATOM 692 C C . ASP A 1 88 ? -1.798 14.25 -1.947 1 97.5 88 ASP A C 1
ATOM 694 O O . ASP A 1 88 ? -2.898 13.695 -1.888 1 97.5 88 ASP A O 1
ATOM 698 N N . THR A 1 89 ? -1.681 15.57 -1.979 1 98.06 89 THR A N 1
ATOM 699 C CA . THR A 1 89 ? -2.859 16.422 -1.867 1 98.06 89 THR A CA 1
ATOM 700 C C . THR A 1 89 ? -3.689 16.375 -3.146 1 98.06 89 THR A C 1
ATOM 702 O O . THR A 1 89 ? -4.91 16.531 -3.107 1 98.06 89 THR A O 1
ATOM 705 N N . ASN A 1 90 ? -3.014 16.094 -4.316 1 97.5 90 ASN A N 1
ATOM 706 C CA . ASN A 1 90 ? -3.766 15.844 -5.539 1 97.5 90 ASN A CA 1
ATOM 707 C C . ASN A 1 90 ? -4.625 14.586 -5.422 1 97.5 90 ASN A C 1
ATOM 709 O O . ASN A 1 90 ? -5.793 14.586 -5.816 1 97.5 90 ASN A O 1
ATOM 713 N N . GLU A 1 91 ? -4.051 13.555 -4.926 1 97.31 91 GLU A N 1
ATOM 714 C CA . GLU A 1 91 ? -4.785 12.305 -4.77 1 97.31 91 GLU A CA 1
ATOM 715 C C . GLU A 1 91 ? -5.879 12.438 -3.715 1 97.31 91 GLU A C 1
ATOM 717 O O . GLU A 1 91 ? -6.961 11.859 -3.859 1 97.31 91 GLU A O 1
ATOM 722 N N . ILE A 1 92 ? -5.609 13.188 -2.652 1 98.56 92 ILE A N 1
ATOM 723 C CA . ILE A 1 92 ? -6.629 13.484 -1.653 1 98.56 92 ILE A CA 1
ATOM 724 C C . ILE A 1 92 ? -7.785 14.242 -2.305 1 98.56 92 ILE A C 1
ATOM 726 O O . ILE A 1 92 ? -8.953 13.922 -2.074 1 98.56 92 ILE A O 1
ATOM 730 N N . ALA A 1 93 ? -7.453 15.234 -3.105 1 98.5 93 ALA A N 1
ATOM 731 C CA . ALA A 1 93 ? -8.477 15.992 -3.809 1 98.5 93 ALA A CA 1
ATOM 732 C C . ALA A 1 93 ? -9.312 15.094 -4.711 1 98.5 93 ALA A C 1
ATOM 734 O O . ALA A 1 93 ? -10.539 15.219 -4.766 1 98.5 93 ALA A O 1
ATOM 735 N N . GLN A 1 94 ? -8.656 14.195 -5.434 1 97.5 94 GLN A N 1
ATOM 736 C CA . GLN A 1 94 ? -9.375 13.25 -6.273 1 97.5 94 GLN A CA 1
ATOM 737 C C . GLN A 1 94 ? -10.344 12.406 -5.445 1 97.5 94 GLN A C 1
ATOM 739 O O . GLN A 1 94 ? -11.484 12.172 -5.859 1 97.5 94 GLN A O 1
ATOM 744 N N . CYS A 1 95 ? -9.883 11.984 -4.336 1 97.94 95 CYS A N 1
ATOM 745 C CA . CYS A 1 95 ? -10.711 11.172 -3.453 1 97.94 95 CYS A CA 1
ATOM 746 C C . CYS A 1 95 ? -11.898 11.977 -2.934 1 97.94 95 CYS A C 1
ATOM 748 O O . CYS A 1 95 ? -13.031 11.484 -2.934 1 97.94 95 CYS A O 1
ATOM 750 N N . LEU A 1 96 ? -11.648 13.164 -2.492 1 98.56 96 LEU A N 1
ATOM 751 C CA . LEU A 1 96 ? -12.695 14.031 -1.977 1 98.56 96 LEU A CA 1
ATOM 752 C C . LEU A 1 96 ? -13.742 14.32 -3.051 1 98.56 96 LEU A C 1
ATOM 754 O O . LEU A 1 96 ? -14.945 14.32 -2.77 1 98.56 96 LEU A O 1
ATOM 758 N N . ASN A 1 97 ? -13.281 14.617 -4.27 1 97.44 97 ASN A N 1
ATOM 759 C CA . ASN A 1 97 ? -14.211 14.82 -5.375 1 97.44 97 ASN A CA 1
ATOM 760 C C . ASN A 1 97 ? -15.086 13.594 -5.598 1 97.44 97 ASN A C 1
ATOM 762 O O . ASN A 1 97 ? -16.297 13.719 -5.793 1 97.44 97 ASN A O 1
ATOM 766 N N . TYR A 1 98 ? -14.492 12.445 -5.598 1 97.5 98 TYR A N 1
ATOM 767 C CA . TYR A 1 98 ? -15.242 11.203 -5.75 1 97.5 98 TYR A CA 1
ATOM 768 C C . TYR A 1 98 ? -16.297 11.062 -4.656 1 97.5 98 TYR A C 1
ATOM 770 O O . TYR A 1 98 ? -17.453 10.758 -4.941 1 97.5 98 TYR A O 1
ATOM 778 N N . ILE A 1 99 ? -15.891 11.242 -3.387 1 97.94 99 ILE A N 1
ATOM 779 C CA . ILE A 1 99 ? -16.781 11.102 -2.238 1 97.94 99 ILE A CA 1
ATOM 780 C C . ILE A 1 99 ? -17.938 12.078 -2.367 1 97.94 99 ILE A C 1
ATOM 782 O O . ILE A 1 99 ? -19.094 11.695 -2.162 1 97.94 99 ILE A O 1
ATOM 786 N N . LYS A 1 100 ? -17.625 13.297 -2.674 1 97.44 100 LYS A N 1
ATOM 787 C CA . LYS A 1 100 ? -18.656 14.32 -2.809 1 97.44 100 LYS A CA 1
ATOM 788 C C . LYS A 1 100 ? -19.688 13.93 -3.861 1 97.44 100 LYS A C 1
ATOM 790 O O . LYS A 1 100 ? -20.891 14.039 -3.629 1 97.44 100 LYS A O 1
ATOM 795 N N . GLU A 1 101 ? -19.25 13.523 -5.012 1 96.69 101 GLU A N 1
ATOM 796 C CA . GLU A 1 101 ? -20.141 13.109 -6.09 1 96.69 101 GLU A CA 1
ATOM 797 C C . GLU A 1 101 ? -21 11.922 -5.672 1 96.69 101 GLU A C 1
ATOM 799 O O . GLU A 1 101 ? -22.219 11.93 -5.883 1 96.69 101 GLU A O 1
ATOM 804 N N . TYR A 1 102 ? -20.359 10.961 -5.102 1 96.06 102 TYR A N 1
ATOM 805 C CA . TYR A 1 102 ? -21.016 9.742 -4.637 1 96.06 102 TYR A CA 1
ATOM 806 C C . TYR A 1 102 ? -22.094 10.07 -3.609 1 96.06 102 TYR A C 1
ATOM 808 O O . TYR A 1 102 ? -23.234 9.617 -3.729 1 96.06 102 TYR A O 1
ATOM 816 N N . LYS A 1 103 ? -21.75 10.883 -2.621 1 97 103 LYS A N 1
ATOM 817 C CA . LYS A 1 103 ? -22.672 11.219 -1.543 1 97 103 LYS A CA 1
ATOM 818 C C . LYS A 1 103 ? -23.812 12.102 -2.053 1 97 103 LYS A C 1
ATOM 820 O O . LYS A 1 103 ? -24.969 11.945 -1.635 1 97 103 LYS A O 1
ATOM 825 N N . THR A 1 104 ? -23.469 13.023 -2.928 1 97.12 104 THR A N 1
ATOM 826 C CA . THR A 1 104 ? -24.484 13.914 -3.475 1 97.12 104 THR A CA 1
ATOM 827 C C . THR A 1 104 ? -25.531 13.133 -4.266 1 97.12 104 THR A C 1
ATOM 829 O O . THR A 1 104 ? -26.734 13.398 -4.16 1 97.12 104 THR A O 1
ATOM 832 N N . GLU A 1 105 ? -25.109 12.203 -5.035 1 96.12 105 GLU A N 1
ATOM 833 C CA . GLU A 1 105 ? -26.016 11.375 -5.82 1 96.12 105 GLU A CA 1
ATOM 834 C C . GLU A 1 105 ? -26.953 10.57 -4.922 1 96.12 105 GLU A C 1
ATOM 836 O O . GLU A 1 105 ? -28.125 10.375 -5.25 1 96.12 105 GLU A O 1
ATOM 841 N N . LYS A 1 106 ? -26.453 10.164 -3.799 1 94.44 106 LYS A N 1
ATOM 842 C CA . LYS A 1 106 ? -27.203 9.266 -2.928 1 94.44 106 LYS A CA 1
ATOM 843 C C . LYS A 1 106 ? -28.062 10.055 -1.938 1 94.44 106 LYS A C 1
ATOM 845 O O . LYS A 1 106 ? -29.172 9.641 -1.61 1 94.44 106 LYS A O 1
ATOM 850 N N . PHE A 1 107 ? -27.5 11.219 -1.467 1 96.31 107 PHE A N 1
ATOM 851 C CA . PHE A 1 107 ? -28.141 11.828 -0.309 1 96.31 107 PHE A CA 1
ATOM 852 C C . PHE A 1 107 ? -28.375 13.312 -0.538 1 96.31 107 PHE A C 1
ATOM 854 O O . PHE A 1 107 ? -29.016 13.984 0.28 1 96.31 107 PHE A O 1
ATOM 861 N N . GLY A 1 108 ? -27.906 13.844 -1.595 1 96.12 108 GLY A N 1
ATOM 862 C CA . GLY A 1 108 ? -27.859 15.289 -1.752 1 96.12 108 GLY A CA 1
ATOM 863 C C . GLY A 1 108 ? -26.594 15.906 -1.168 1 96.12 108 GLY A C 1
ATOM 864 O O . GLY A 1 108 ? -25.672 15.195 -0.791 1 96.12 108 GLY A O 1
ATOM 865 N N . ASN A 1 109 ? -26.594 17.203 -1.115 1 95.81 109 ASN A N 1
ATOM 866 C CA . ASN A 1 109 ? -25.406 17.938 -0.697 1 95.81 109 ASN A CA 1
ATOM 867 C C . ASN A 1 109 ? -25.078 17.672 0.771 1 95.81 109 ASN A C 1
ATOM 869 O O . ASN A 1 109 ? -25.938 17.859 1.643 1 95.81 109 ASN A O 1
ATOM 873 N N . GLY A 1 110 ? -23.906 17.188 1.055 1 97.31 110 GLY A N 1
ATOM 874 C CA . GLY A 1 110 ? -23.422 16.938 2.404 1 97.31 110 GLY A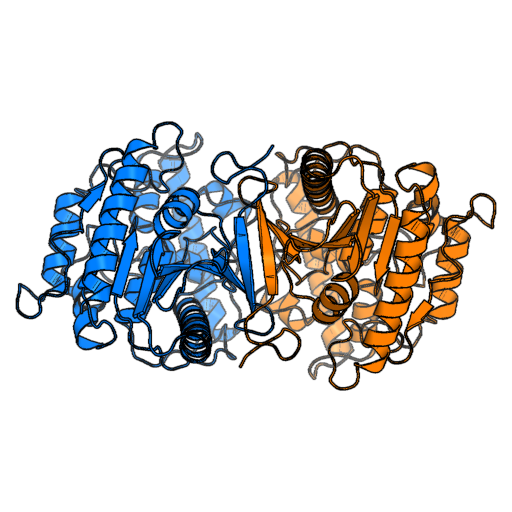 CA 1
ATOM 875 C C . GLY A 1 110 ? -22.125 17.641 2.725 1 97.31 110 GLY A C 1
ATOM 876 O O . GLY A 1 110 ? -21.547 18.312 1.867 1 97.31 110 GLY A O 1
ATOM 877 N N . LYS A 1 111 ? -21.688 17.531 3.986 1 98.56 111 LYS A N 1
ATOM 878 C CA . LYS A 1 111 ? -20.469 18.172 4.469 1 98.56 111 LYS A CA 1
ATOM 879 C C . LYS A 1 111 ? -19.266 17.25 4.273 1 98.56 111 LYS A C 1
ATOM 881 O O . LYS A 1 111 ? -19.391 16.031 4.305 1 98.56 111 LYS A O 1
ATOM 886 N N . ILE A 1 112 ? -18.141 17.859 4.059 1 98.62 112 ILE A N 1
ATOM 887 C CA . ILE A 1 112 ? -16.875 17.141 3.91 1 98.62 112 ILE A CA 1
ATOM 888 C C . ILE A 1 112 ? -15.828 17.734 4.836 1 98.62 112 ILE A C 1
ATOM 890 O O . ILE A 1 112 ? -15.531 18.938 4.762 1 98.62 112 ILE A O 1
ATOM 894 N N . VAL A 1 113 ? -15.281 16.953 5.691 1 98.88 113 VAL A N 1
ATOM 895 C CA . VAL A 1 113 ? -14.203 17.359 6.59 1 98.88 113 VAL A CA 1
ATOM 896 C C . VAL A 1 113 ? -12.969 16.484 6.352 1 98.88 113 VAL A C 1
ATOM 898 O O . VAL A 1 113 ? -13.086 15.273 6.172 1 98.88 113 VAL A O 1
ATOM 901 N N . LEU A 1 114 ? -11.789 17.109 6.246 1 98.94 114 LEU A N 1
ATOM 902 C CA . LEU A 1 114 ? -10.508 16.422 6.094 1 98.94 114 LEU A CA 1
ATOM 903 C C . LEU A 1 114 ? -9.75 16.391 7.418 1 98.94 114 LEU A C 1
ATOM 905 O O . LEU A 1 114 ? -9.609 17.422 8.086 1 98.94 114 LEU A O 1
ATOM 909 N N . MET A 1 115 ? -9.336 15.203 7.836 1 98.94 115 MET A N 1
ATOM 910 C CA . MET A 1 115 ? -8.57 15.023 9.062 1 98.94 115 MET A CA 1
ATOM 911 C C . MET A 1 115 ? -7.23 14.352 8.773 1 98.94 115 MET A C 1
ATOM 913 O O . MET A 1 115 ? -7.188 13.297 8.141 1 98.94 115 MET A O 1
ATOM 917 N N . GLY A 1 116 ? -6.176 14.961 9.195 1 98.75 116 GLY A N 1
ATOM 918 C CA . GLY A 1 116 ? -4.848 14.398 9.023 1 98.75 116 GLY A CA 1
ATOM 919 C C . GLY A 1 116 ? -4.18 14.031 10.328 1 98.75 116 GLY A C 1
ATOM 920 O O . GLY A 1 116 ? -4.336 14.727 11.336 1 98.75 116 GLY A O 1
ATOM 921 N N . HIS A 1 117 ? -3.432 12.969 10.289 1 98.56 117 HIS A N 1
ATOM 922 C CA . HIS A 1 117 ? -2.598 12.516 11.398 1 98.56 117 HIS A CA 1
ATOM 923 C C . HIS A 1 117 ? -1.117 12.594 11.047 1 98.56 117 HIS A C 1
ATOM 925 O O . HIS A 1 117 ? -0.706 12.133 9.977 1 98.56 117 HIS A O 1
ATOM 931 N N . SER A 1 118 ? -0.316 13.133 11.953 1 97.5 118 SER A N 1
ATOM 932 C CA . SER A 1 118 ? 1.12 13.203 11.703 1 97.5 118 SER A CA 1
ATOM 933 C C . SER A 1 118 ? 1.413 13.828 10.344 1 97.5 118 SER A C 1
ATOM 935 O O . SER A 1 118 ? 0.951 14.93 10.047 1 97.5 118 SER A O 1
ATOM 937 N N . THR A 1 119 ? 2.057 13.039 9.414 1 97 119 THR A N 1
ATOM 938 C CA . THR A 1 119 ? 2.314 13.594 8.094 1 97 119 THR A CA 1
ATOM 939 C C . THR A 1 119 ? 1.007 13.953 7.391 1 97 119 THR A C 1
ATOM 941 O O . THR A 1 119 ? 0.971 14.867 6.566 1 97 119 THR A O 1
ATOM 944 N N . GLY A 1 120 ? -0.084 13.281 7.734 1 98.38 120 GLY A N 1
ATOM 945 C CA . GLY A 1 120 ? -1.389 13.68 7.234 1 98.38 120 GLY A CA 1
ATOM 946 C C . GLY A 1 120 ? -1.745 15.117 7.578 1 98.38 120 GLY A C 1
ATOM 947 O O . GLY A 1 120 ? -2.479 15.773 6.84 1 98.38 120 GLY A O 1
ATOM 948 N N . SER A 1 121 ? -1.233 15.625 8.711 1 98.75 121 SER A N 1
ATOM 949 C CA . SER A 1 121 ? -1.445 17.016 9.094 1 98.75 121 SER A CA 1
ATOM 950 C C . SER A 1 121 ? -0.718 17.969 8.141 1 98.75 121 SER A C 1
ATOM 952 O O . SER A 1 121 ? -1.206 19.062 7.855 1 98.75 121 SER A O 1
ATOM 954 N N . GLN A 1 122 ? 0.513 17.562 7.652 1 98.5 122 GLN A N 1
ATOM 955 C CA . GLN A 1 122 ? 1.172 18.328 6.594 1 98.5 122 GLN A CA 1
ATOM 956 C C . GLN A 1 122 ? 0.298 18.406 5.348 1 98.5 122 GLN A C 1
ATOM 958 O O . GLN A 1 122 ? 0.22 19.453 4.703 1 98.5 122 GLN A O 1
ATOM 963 N N . CYS A 1 123 ? -0.344 17.281 5.035 1 98.69 123 CYS A N 1
ATOM 964 C CA . CYS A 1 123 ? -1.231 17.266 3.879 1 98.69 123 CYS A CA 1
ATOM 965 C C . CYS A 1 123 ? -2.379 18.25 4.055 1 98.69 123 CYS A C 1
ATOM 967 O O . CYS A 1 123 ? -2.787 18.922 3.098 1 98.69 123 CYS A O 1
ATOM 969 N N . VAL A 1 124 ? -2.893 18.359 5.285 1 98.88 124 VAL A N 1
ATOM 970 C CA . VAL A 1 124 ? -4 19.266 5.555 1 98.88 124 VAL A CA 1
ATOM 971 C C . VAL A 1 124 ? -3.553 20.703 5.312 1 98.88 124 VAL A C 1
ATOM 973 O O . VAL A 1 124 ? -4.207 21.453 4.578 1 98.88 124 VAL A O 1
ATOM 976 N N . VAL A 1 125 ? -2.428 21.109 5.898 1 98.75 125 VAL A N 1
ATOM 977 C CA . VAL A 1 125 ? -1.929 22.469 5.738 1 98.75 125 VAL A CA 1
ATOM 978 C C . VAL A 1 125 ? -1.592 22.719 4.27 1 98.75 125 VAL A C 1
ATOM 980 O O . VAL A 1 125 ? -1.937 23.766 3.721 1 98.75 125 VAL A O 1
ATOM 983 N N . HIS A 1 126 ? -0.926 21.75 3.646 1 98.56 126 HIS A N 1
ATOM 984 C CA . HIS A 1 126 ? -0.549 21.875 2.242 1 98.56 126 HIS A CA 1
ATOM 985 C C . HIS A 1 126 ? -1.779 22.016 1.351 1 98.56 126 HIS A C 1
ATOM 987 O O . HIS A 1 126 ? -1.788 22.812 0.411 1 98.56 126 HIS A O 1
ATOM 993 N N . TYR A 1 127 ? -2.795 21.281 1.605 1 98.75 127 TYR A N 1
ATOM 994 C CA . TYR A 1 127 ? -4.062 21.328 0.885 1 98.75 127 TYR A CA 1
ATOM 995 C C . TYR A 1 127 ? -4.68 22.719 0.965 1 98.75 127 TYR A C 1
ATOM 997 O O . TYR A 1 127 ? -5.164 23.25 -0.037 1 98.75 127 TYR A O 1
ATOM 1005 N N . LEU A 1 128 ? -4.586 23.328 2.066 1 98.69 128 LEU A N 1
ATOM 1006 C CA . LEU A 1 128 ? -5.34 24.547 2.346 1 98.69 128 LEU A CA 1
ATOM 1007 C C . LEU A 1 128 ? -4.523 25.781 1.981 1 98.69 128 LEU A C 1
ATOM 1009 O O . LEU A 1 128 ? -5.09 26.844 1.726 1 98.69 128 LEU A O 1
ATOM 1013 N N . SER A 1 129 ? -3.205 25.656 1.929 1 98.06 129 SER A N 1
ATOM 1014 C CA . SER A 1 129 ? -2.396 26.875 1.939 1 98.06 129 SER A CA 1
ATOM 1015 C C . SER A 1 129 ? -1.698 27.078 0.601 1 98.06 129 SER A C 1
ATOM 1017 O O . SER A 1 129 ? -1.242 28.188 0.301 1 98.06 129 SER A O 1
ATOM 1019 N N . ARG A 1 130 ? -1.574 26.031 -0.184 1 97.81 130 ARG A N 1
ATOM 1020 C CA . ARG A 1 130 ? -0.827 26.141 -1.434 1 97.81 130 ARG A CA 1
ATOM 1021 C C . ARG A 1 130 ? -1.717 26.641 -2.564 1 97.81 130 ARG A C 1
ATOM 1023 O O . ARG A 1 130 ? -2.945 26.594 -2.463 1 97.81 130 ARG A O 1
ATOM 1030 N N . PRO A 1 131 ? -1.095 27.109 -3.68 1 97.19 131 PRO A N 1
ATOM 1031 C CA . PRO A 1 131 ? -1.896 27.5 -4.84 1 97.19 131 PRO A CA 1
ATOM 1032 C C . PRO A 1 131 ? -2.84 26.406 -5.309 1 97.19 131 PRO A C 1
ATOM 1034 O O . PRO A 1 131 ? -2.506 25.219 -5.211 1 97.19 131 PRO A O 1
ATOM 1037 N N . ASN A 1 132 ? -3.988 26.844 -5.895 1 97.94 132 ASN A N 1
ATOM 1038 C CA . ASN A 1 132 ? -5.035 25.906 -6.305 1 97.94 132 ASN A CA 1
ATOM 1039 C C . ASN A 1 132 ? -5.48 26.172 -7.742 1 97.94 132 ASN A C 1
ATOM 1041 O O . ASN A 1 132 ? -6.203 27.125 -8.008 1 97.94 132 ASN A O 1
ATOM 1045 N N . PRO A 1 133 ? -5.051 25.391 -8.727 1 97.19 133 PRO A N 1
ATOM 1046 C CA . PRO A 1 133 ? -4.293 24.141 -8.555 1 97.19 133 PRO A CA 1
ATOM 1047 C C . PRO A 1 133 ? -2.814 24.391 -8.258 1 97.19 133 PRO A C 1
ATOM 1049 O O . PRO A 1 133 ? -2.35 25.531 -8.32 1 97.19 133 PRO A O 1
ATOM 1052 N N . HIS A 1 134 ? -2.162 23.25 -7.816 1 97.06 134 HIS A N 1
ATOM 1053 C CA . HIS A 1 134 ? -0.714 23.344 -7.672 1 97.06 134 HIS A CA 1
ATOM 1054 C C . HIS A 1 134 ? -0.062 23.812 -8.969 1 97.06 134 HIS A C 1
ATOM 1056 O O . HIS A 1 134 ? -0.625 23.641 -10.047 1 97.06 134 HIS A O 1
ATOM 1062 N N . THR A 1 135 ? 1.134 24.375 -8.875 1 94.81 135 THR A N 1
ATOM 1063 C CA . THR A 1 135 ? 1.74 24.984 -10.047 1 94.81 135 THR A CA 1
ATOM 1064 C C . THR A 1 135 ? 3.104 24.375 -10.336 1 94.81 135 THR A C 1
ATOM 1066 O O . THR A 1 135 ? 3.76 24.734 -11.32 1 94.81 135 THR A O 1
ATOM 1069 N N . THR A 1 136 ? 3.549 23.516 -9.539 1 89.69 136 THR A N 1
ATOM 1070 C CA . THR A 1 136 ? 4.867 22.922 -9.711 1 89.69 136 THR A CA 1
ATOM 1071 C C . THR A 1 136 ? 4.754 21.5 -10.281 1 89.69 136 THR A C 1
ATOM 1073 O O . THR A 1 136 ? 3.871 20.734 -9.891 1 89.69 136 THR A O 1
ATOM 1076 N N . THR A 1 137 ? 5.613 21.234 -11.273 1 87.38 137 THR A N 1
ATOM 1077 C CA . THR A 1 137 ? 5.75 19.875 -11.781 1 87.38 137 THR A CA 1
ATOM 1078 C C . THR A 1 137 ? 7.203 19.406 -11.711 1 87.38 137 THR A C 1
ATOM 1080 O O . THR A 1 137 ? 8.008 19.734 -12.586 1 87.38 137 THR A O 1
ATOM 1083 N N . PRO A 1 138 ? 7.48 18.641 -10.773 1 87.94 138 PRO A N 1
ATOM 1084 C CA . PRO A 1 138 ? 8.875 18.219 -10.633 1 87.94 138 PRO A CA 1
ATOM 1085 C C . PRO A 1 138 ? 9.336 17.328 -11.781 1 87.94 138 PRO A C 1
ATOM 1087 O O . PRO A 1 138 ? 8.547 16.562 -12.32 1 87.94 138 PRO A O 1
ATOM 1090 N N . SER A 1 139 ? 10.641 17.344 -12.078 1 87.44 139 SER A N 1
ATOM 1091 C CA . SER A 1 139 ? 11.203 16.562 -13.18 1 87.44 139 SER A CA 1
ATOM 1092 C C . SER A 1 139 ? 11.086 15.07 -12.93 1 87.44 139 SER A C 1
ATOM 1094 O O . SER A 1 139 ? 10.953 14.281 -13.867 1 87.44 139 SER A O 1
ATOM 1096 N N . PHE A 1 140 ? 11.023 14.695 -11.664 1 89.56 140 PHE A N 1
ATOM 1097 C CA . PHE A 1 140 ? 10.977 13.273 -11.32 1 89.56 140 PHE A CA 1
ATOM 1098 C C . PHE A 1 140 ? 9.555 12.742 -11.406 1 89.56 140 PHE A C 1
ATOM 1100 O O . PHE A 1 140 ? 9.328 11.539 -11.281 1 89.56 140 PHE A O 1
ATOM 1107 N N . ASP A 1 141 ? 8.586 13.586 -11.602 1 91.31 141 ASP A N 1
ATOM 1108 C CA . ASP A 1 141 ? 7.172 13.234 -11.719 1 91.31 141 ASP A CA 1
ATOM 1109 C C . ASP A 1 141 ? 6.504 14.008 -12.852 1 91.31 141 ASP A C 1
ATOM 1111 O O . ASP A 1 141 ? 5.543 14.742 -12.617 1 91.31 141 ASP A O 1
ATOM 1115 N N . PRO A 1 142 ? 6.957 13.734 -14.062 1 87.44 142 PRO A N 1
ATOM 1116 C CA . PRO A 1 142 ? 6.551 14.578 -15.188 1 87.44 142 PRO A CA 1
ATOM 1117 C C . PRO A 1 142 ? 5.098 14.352 -15.602 1 87.44 142 PRO A C 1
ATOM 1119 O O . PRO A 1 142 ? 4.512 15.18 -16.297 1 87.44 142 PRO A O 1
ATOM 1122 N N . THR A 1 143 ? 4.465 13.305 -15.195 1 86.94 143 THR A N 1
ATOM 1123 C CA . THR A 1 143 ? 3.119 12.977 -15.648 1 86.94 143 THR A CA 1
ATOM 1124 C C . THR A 1 143 ? 2.078 13.422 -14.625 1 86.94 143 THR A C 1
ATOM 1126 O O . THR A 1 143 ? 0.884 13.172 -14.797 1 86.94 143 THR A O 1
ATOM 1129 N N . LEU A 1 144 ? 2.551 14.047 -13.602 1 91.19 144 LEU A N 1
ATOM 1130 C CA . LEU A 1 144 ? 1.642 14.523 -12.562 1 91.19 144 LEU A CA 1
ATOM 1131 C C . LEU A 1 144 ? 0.678 15.562 -13.125 1 91.19 144 LEU A C 1
ATOM 1133 O O . LEU A 1 144 ? 1.105 16.562 -13.719 1 91.19 144 LEU A O 1
ATOM 1137 N N . GLU A 1 145 ? -0.569 15.273 -13.023 1 91.56 145 GLU A N 1
ATOM 1138 C CA . GLU A 1 145 ? -1.609 16.219 -13.422 1 91.56 145 GLU A CA 1
ATOM 1139 C C . GLU A 1 145 ? -2.285 16.844 -12.203 1 91.56 145 GLU A C 1
ATOM 1141 O O . GLU A 1 145 ? -2.865 16.125 -11.375 1 91.56 145 GLU A O 1
ATOM 1146 N N . HIS A 1 146 ? -2.217 18.109 -12.086 1 95.44 146 HIS A N 1
ATOM 1147 C CA . HIS A 1 146 ? -2.812 18.797 -10.953 1 95.44 146 HIS A CA 1
ATOM 1148 C C . HIS A 1 146 ? -4.289 19.094 -11.203 1 95.44 146 HIS A C 1
ATOM 1150 O O . HIS A 1 146 ? -4.68 19.438 -12.32 1 95.44 146 HIS A O 1
ATOM 1156 N N . ILE A 1 147 ? -5.035 19.016 -10.188 1 96.5 147 ILE A N 1
ATOM 1157 C CA . ILE A 1 147 ? -6.453 19.328 -10.266 1 96.5 147 ILE A CA 1
ATOM 1158 C C . ILE A 1 147 ? -6.801 20.422 -9.25 1 96.5 147 ILE A C 1
ATOM 1160 O O . ILE A 1 147 ? -6.023 20.672 -8.32 1 96.5 147 ILE A O 1
ATOM 1164 N N . LYS A 1 148 ? -7.922 21.016 -9.461 1 97.62 148 LYS A N 1
ATOM 1165 C CA . LYS A 1 148 ? -8.414 21.984 -8.484 1 97.62 148 LYS A CA 1
ATOM 1166 C C . LYS A 1 148 ? -8.938 21.281 -7.23 1 97.62 148 LYS A C 1
ATOM 1168 O O . LYS A 1 148 ? -9.734 20.344 -7.324 1 97.62 148 LYS A O 1
ATOM 1173 N N . ARG A 1 149 ? -8.469 21.656 -6.133 1 98.31 149 ARG A N 1
ATOM 1174 C CA . ARG A 1 149 ? -8.93 21.141 -4.852 1 98.31 149 ARG A CA 1
ATOM 1175 C C . ARG A 1 149 ? -10.258 21.766 -4.449 1 98.31 149 ARG A C 1
ATOM 1177 O O . ARG A 1 149 ? -10.43 22.984 -4.551 1 98.31 149 ARG A O 1
ATOM 1184 N N . MET A 1 150 ? -11.156 21.031 -3.996 1 98.44 150 MET A N 1
ATOM 1185 C CA . MET A 1 150 ? -12.461 21.547 -3.574 1 98.44 150 MET A CA 1
ATOM 1186 C C . MET A 1 150 ? -12.367 22.219 -2.213 1 98.44 150 MET A C 1
ATOM 1188 O O . MET A 1 150 ? -11.445 21.953 -1.441 1 98.44 150 MET A O 1
ATOM 1192 N N . VAL A 1 151 ? -13.32 23.094 -1.979 1 98.5 151 VAL A N 1
ATOM 1193 C CA . VAL A 1 151 ? -13.422 23.75 -0.679 1 98.5 151 VAL A CA 1
ATOM 1194 C C . VAL A 1 151 ? -13.922 22.75 0.365 1 98.5 151 VAL A C 1
ATOM 1196 O O . VAL A 1 151 ? -14.844 21.969 0.098 1 98.5 151 VAL A O 1
ATOM 1199 N N . LEU A 1 152 ? -13.367 22.75 1.509 1 98.69 152 LEU A N 1
ATOM 1200 C CA . LEU A 1 152 ? -13.727 21.828 2.59 1 98.69 152 LEU A CA 1
ATOM 1201 C C . LEU A 1 152 ? -14.664 22.516 3.584 1 98.69 152 LEU A C 1
ATOM 1203 O O . LEU A 1 152 ? -14.555 23.719 3.828 1 98.69 152 LEU A O 1
ATOM 1207 N N . ASP A 1 153 ? -15.531 21.719 4.18 1 98.62 153 ASP A N 1
ATOM 1208 C CA . ASP A 1 153 ? -16.422 22.234 5.227 1 98.62 153 ASP A CA 1
ATOM 1209 C C . ASP A 1 153 ? -15.703 22.266 6.574 1 98.62 153 ASP A C 1
ATOM 1211 O O . ASP A 1 153 ? -16.172 22.922 7.512 1 98.62 153 ASP A O 1
ATOM 1215 N N . GLY A 1 154 ? -14.609 21.594 6.723 1 98.69 154 GLY A N 1
ATOM 1216 C CA . GLY A 1 154 ? -13.789 21.609 7.922 1 98.69 154 GLY A CA 1
ATOM 1217 C C . GLY A 1 154 ? -12.453 20.906 7.738 1 98.69 154 GLY A C 1
ATOM 1218 O O . GLY A 1 154 ? -12.258 20.172 6.77 1 98.69 154 GLY A O 1
ATOM 1219 N N . ALA A 1 155 ? -11.531 21.141 8.656 1 98.88 155 ALA A N 1
ATOM 1220 C CA . ALA A 1 155 ? -10.203 20.531 8.625 1 98.88 155 ALA A CA 1
ATOM 1221 C C . ALA A 1 155 ? -9.664 20.297 10.031 1 98.88 155 ALA A C 1
ATOM 1223 O O . ALA A 1 155 ? -9.828 21.141 10.914 1 98.88 155 ALA A O 1
ATOM 1224 N N . ILE A 1 156 ? -9.109 19.141 10.211 1 98.94 156 ILE A N 1
ATOM 1225 C CA . ILE A 1 156 ? -8.586 18.734 11.516 1 98.94 156 ILE A CA 1
ATOM 1226 C C . ILE A 1 156 ? -7.148 18.25 11.359 1 98.94 156 ILE A C 1
ATOM 1228 O O . ILE A 1 156 ? -6.836 17.5 10.43 1 98.94 156 ILE A O 1
ATOM 1232 N N . MET A 1 157 ? -6.273 18.688 12.211 1 98.81 157 MET A N 1
ATOM 1233 C CA . MET A 1 157 ? -4.914 18.156 12.328 1 98.81 157 MET A CA 1
ATOM 1234 C C . MET A 1 157 ? -4.727 17.422 13.656 1 98.81 157 MET A C 1
ATOM 1236 O O . MET A 1 157 ? -5 17.984 14.719 1 98.81 157 MET A O 1
ATOM 1240 N N . GLN A 1 158 ? -4.312 16.234 13.57 1 98.75 158 GLN A N 1
ATOM 1241 C CA . GLN A 1 158 ? -3.994 15.477 14.773 1 98.75 158 GLN A CA 1
ATOM 1242 C C . GLN A 1 158 ? -2.527 15.055 14.781 1 98.75 158 GLN A C 1
ATOM 1244 O O . GLN A 1 158 ? -2.014 14.547 13.781 1 98.75 158 GLN A O 1
ATOM 1249 N N . ALA A 1 159 ? -1.837 15.312 15.875 1 98.31 159 ALA A N 1
ATOM 1250 C CA . ALA A 1 159 ? -0.443 14.961 16.141 1 98.31 159 ALA A CA 1
ATOM 1251 C C . ALA A 1 159 ? 0.486 15.586 15.102 1 98.31 159 ALA A C 1
ATOM 1253 O O . ALA A 1 159 ? 1.309 14.891 14.508 1 98.31 159 ALA A O 1
ATOM 1254 N N . PRO A 1 160 ? 0.242 16.891 14.781 1 98.38 160 PRO A N 1
ATOM 1255 C CA . PRO A 1 160 ? 1.221 17.578 13.938 1 98.38 160 PRO A CA 1
ATOM 1256 C C . PRO A 1 160 ? 2.584 17.719 14.609 1 98.38 160 PRO A C 1
ATOM 1258 O O . PRO A 1 160 ? 2.723 18.469 15.578 1 98.38 160 PRO A O 1
ATOM 1261 N N . VAL A 1 161 ? 3.59 17 14.125 1 97.62 161 VAL A N 1
ATOM 1262 C CA . VAL A 1 161 ? 4.902 17.016 14.766 1 97.62 161 VAL A CA 1
ATOM 1263 C C . VAL A 1 161 ? 5.977 17.328 13.719 1 97.62 161 VAL A C 1
ATOM 1265 O O . VAL A 1 161 ? 5.738 17.219 12.516 1 97.62 161 VAL A O 1
ATOM 1268 N N . SER A 1 162 ? 7.094 17.797 14.188 1 98 162 SER A N 1
ATOM 1269 C CA . SER A 1 162 ? 8.25 18.094 13.344 1 98 162 SER A CA 1
ATOM 1270 C C . SER A 1 162 ? 9.18 16.891 13.242 1 98 162 SER A C 1
ATOM 1272 O O . SER A 1 162 ? 9.836 16.531 14.219 1 98 162 SER A O 1
ATOM 1274 N N . ASP A 1 163 ? 9.328 16.328 12.055 1 96.44 163 ASP A N 1
ATOM 1275 C CA . ASP A 1 163 ? 10.328 15.281 11.844 1 96.44 163 ASP A CA 1
ATOM 1276 C C . ASP A 1 163 ? 11.734 15.82 12.078 1 96.44 163 ASP A C 1
ATOM 1278 O O . ASP A 1 163 ? 12.602 15.102 12.57 1 96.44 163 ASP A O 1
ATOM 1282 N N . ARG A 1 164 ? 11.93 17.031 11.766 1 97.62 164 ARG A N 1
ATOM 1283 C CA . ARG A 1 164 ? 13.219 17.672 11.961 1 97.62 164 ARG A CA 1
ATOM 1284 C C . ARG A 1 164 ? 13.602 17.703 13.438 1 97.62 164 ARG A C 1
ATOM 1286 O O . ARG A 1 164 ? 14.711 17.312 13.805 1 97.62 164 ARG A O 1
ATOM 1293 N N . GLU A 1 165 ? 12.688 18.125 14.25 1 97.75 165 GLU A N 1
ATOM 1294 C CA . GLU A 1 165 ? 13 18.234 15.68 1 97.75 165 GLU A CA 1
ATOM 1295 C C . GLU A 1 165 ? 13.125 16.844 16.312 1 97.75 165 GLU A C 1
ATOM 1297 O O . GLU A 1 165 ? 13.906 16.656 17.25 1 97.75 165 GLU A O 1
ATOM 1302 N N . ALA A 1 166 ? 12.383 15.859 15.781 1 95.12 166 ALA A N 1
ATOM 1303 C CA . ALA A 1 166 ? 12.562 14.484 16.234 1 95.12 166 ALA A CA 1
ATOM 1304 C C . ALA A 1 166 ? 13.977 13.992 15.977 1 95.12 166 ALA A C 1
ATOM 1306 O O . ALA A 1 166 ? 14.602 13.375 16.844 1 95.12 166 ALA A O 1
ATOM 1307 N N . ILE A 1 167 ? 14.477 14.273 14.82 1 94.44 167 ILE A N 1
ATOM 1308 C CA . ILE A 1 167 ? 15.828 13.859 14.461 1 94.44 167 ILE A CA 1
ATOM 1309 C C . ILE A 1 167 ? 16.844 14.617 15.312 1 94.44 167 ILE A C 1
ATOM 1311 O O . ILE A 1 167 ? 17.859 14.055 15.711 1 94.44 167 ILE A O 1
ATOM 1315 N N . LYS A 1 168 ? 16.578 15.875 15.555 1 94.88 168 LYS A N 1
ATOM 1316 C CA . LYS A 1 168 ? 17.469 16.641 16.422 1 94.88 168 LYS A CA 1
ATOM 1317 C C . LYS A 1 168 ? 17.547 16.031 17.812 1 94.88 168 LYS A C 1
ATOM 1319 O O . LYS A 1 168 ? 18.609 16.031 18.453 1 94.88 168 LYS A O 1
ATOM 1324 N N . TRP A 1 169 ? 16.422 15.578 18.266 1 93.62 169 TRP A N 1
ATOM 1325 C CA . TRP A 1 169 ? 16.391 14.914 19.562 1 93.62 169 TRP A CA 1
ATOM 1326 C C . TRP A 1 169 ? 17.281 13.664 19.547 1 93.62 169 TRP A C 1
ATOM 1328 O O . TRP A 1 169 ? 18.047 13.43 20.484 1 93.62 169 TRP A O 1
ATOM 1338 N N . VAL A 1 170 ? 17.156 12.883 18.5 1 90.31 170 VAL A N 1
ATOM 1339 C CA . VAL A 1 170 ? 17.953 11.672 18.328 1 90.31 170 VAL A CA 1
ATOM 1340 C C . VAL A 1 170 ? 19.438 12.039 18.25 1 90.31 170 VAL A C 1
ATOM 1342 O O . VAL A 1 170 ? 20.297 11.32 18.781 1 90.31 170 VAL A O 1
ATOM 1345 N N . LEU A 1 171 ? 19.766 13.109 17.625 1 91.88 171 LEU A N 1
ATOM 1346 C CA . LEU A 1 171 ? 21.141 13.586 17.5 1 91.88 171 LEU A CA 1
ATOM 1347 C C . LEU A 1 171 ? 21.688 14.008 18.859 1 91.88 171 LEU A C 1
ATOM 1349 O O . LEU A 1 171 ? 22.891 13.883 19.109 1 91.88 171 LEU A O 1
ATOM 1353 N N . LYS A 1 172 ? 20.859 14.453 19.672 1 91.94 172 LYS A N 1
ATOM 1354 C CA . LYS A 1 172 ? 21.266 14.945 20.984 1 91.94 172 LYS A CA 1
ATOM 1355 C C . LYS A 1 172 ? 21.438 13.797 21.984 1 91.94 172 LYS A C 1
ATOM 1357 O O . LYS A 1 172 ? 22.359 13.812 22.797 1 91.94 172 LYS A O 1
ATOM 1362 N N . TRP A 1 173 ? 20.578 12.75 21.906 1 90.94 173 TRP A N 1
ATOM 1363 C CA . TRP A 1 173 ? 20.531 11.766 22.984 1 90.94 173 TRP A CA 1
ATOM 1364 C C . TRP A 1 173 ? 20.953 10.391 22.484 1 90.94 173 TRP A C 1
ATOM 1366 O O . TRP A 1 173 ? 21.219 9.484 23.281 1 90.94 173 TRP A O 1
ATOM 1376 N N . GLY A 1 174 ? 21.047 10.266 21.203 1 86.06 174 GLY A N 1
ATOM 1377 C CA . GLY A 1 174 ? 21.344 8.961 20.625 1 86.06 174 GLY A CA 1
ATOM 1378 C C . GLY A 1 174 ? 20.109 8.086 20.469 1 86.06 174 GLY A C 1
ATOM 1379 O O . GLY A 1 174 ? 19 8.484 20.844 1 86.06 174 GLY A O 1
ATOM 1380 N N . ILE A 1 175 ? 20.281 6.953 19.781 1 82.5 175 ILE A N 1
ATOM 1381 C CA . ILE A 1 175 ? 19.172 6.023 19.578 1 82.5 175 ILE A CA 1
ATOM 1382 C C . ILE A 1 175 ? 19.734 4.617 19.344 1 82.5 175 ILE A C 1
ATOM 1384 O O . ILE A 1 175 ? 20.828 4.453 18.812 1 82.5 175 ILE A O 1
ATOM 1388 N N . GLY A 1 176 ? 18.969 3.588 19.734 1 78.19 176 GLY A N 1
ATOM 1389 C CA . GLY A 1 176 ? 19.281 2.199 19.438 1 78.19 176 GLY A CA 1
ATOM 1390 C C . GLY A 1 176 ? 20.641 1.768 19.922 1 78.19 176 GLY A C 1
ATOM 1391 O O . GLY A 1 176 ? 21.375 1.067 19.203 1 78.19 176 GLY A O 1
ATOM 1392 N N . GLY A 1 177 ? 21.141 2.309 20.938 1 84.56 177 GLY A N 1
ATOM 1393 C CA . GLY A 1 177 ? 22.422 1.926 21.5 1 84.56 177 GLY A CA 1
ATOM 1394 C C . GLY A 1 177 ? 23.594 2.738 20.953 1 84.56 177 GLY A C 1
ATOM 1395 O O . GLY A 1 177 ? 24.734 2.57 21.391 1 84.56 177 GLY A O 1
ATOM 1396 N N . LYS A 1 178 ? 23.375 3.596 20 1 87.56 178 LYS A N 1
ATOM 1397 C CA . LYS A 1 178 ? 24.406 4.461 19.438 1 87.56 178 LYS A CA 1
ATOM 1398 C C . LYS A 1 178 ? 24.484 5.777 20.203 1 87.56 178 LYS A C 1
ATOM 1400 O O . LYS A 1 178 ? 23.469 6.336 20.609 1 87.56 178 LYS A O 1
ATOM 1405 N N . SER A 1 179 ? 25.688 6.199 20.344 1 92.81 179 SER A N 1
ATOM 1406 C CA . SER A 1 179 ? 25.922 7.469 21.031 1 92.81 179 SER A CA 1
ATOM 1407 C C . SER A 1 179 ? 25.547 8.656 20.141 1 92.81 179 SER A C 1
ATOM 1409 O O . SER A 1 179 ? 25.469 8.523 18.922 1 92.81 179 SER A O 1
ATOM 1411 N N . PRO A 1 180 ? 25.328 9.789 20.766 1 93.25 180 PRO A N 1
ATOM 1412 C CA . PRO A 1 180 ? 25.047 11.008 20 1 93.25 180 PRO A CA 1
ATOM 1413 C C . PRO A 1 180 ? 26.109 11.289 18.953 1 93.25 180 PRO A C 1
ATOM 1415 O O . PRO A 1 180 ? 25.781 11.672 17.828 1 93.25 180 PRO A O 1
ATOM 1418 N N . SER A 1 181 ? 27.328 11.055 19.281 1 94.69 181 SER A N 1
ATOM 1419 C CA . SER A 1 181 ? 28.422 11.32 18.359 1 94.69 181 SER A CA 1
ATOM 1420 C C . SER A 1 181 ? 28.344 10.398 17.141 1 94.69 181 SER A C 1
ATOM 1422 O O . SER A 1 181 ? 28.578 10.828 16.016 1 94.69 181 SER A O 1
ATOM 1424 N N . GLU A 1 182 ? 28.031 9.188 17.359 1 92.88 182 GLU A N 1
ATOM 1425 C CA . GLU A 1 182 ? 27.906 8.227 16.266 1 92.88 182 GLU A CA 1
ATOM 1426 C C . GLU A 1 182 ? 26.75 8.57 15.352 1 92.88 182 GLU A C 1
ATOM 1428 O O . GLU A 1 182 ? 26.875 8.523 14.125 1 92.88 182 GLU A O 1
ATOM 1433 N N . VAL A 1 183 ? 25.672 8.953 15.969 1 92.12 183 VAL A N 1
ATOM 1434 C CA . VAL A 1 183 ? 24.484 9.297 15.195 1 92.12 183 VAL A CA 1
ATOM 1435 C C . VAL A 1 183 ? 24.75 10.555 14.375 1 92.12 183 VAL A C 1
ATOM 1437 O O . VAL A 1 183 ? 24.312 10.656 13.227 1 92.12 183 VAL A O 1
ATOM 1440 N N . ARG A 1 184 ? 25.422 11.445 14.922 1 94.44 184 ARG A N 1
ATOM 1441 C CA . ARG A 1 184 ? 25.734 12.695 14.234 1 94.44 184 ARG A CA 1
ATOM 1442 C C . ARG A 1 184 ? 26.594 12.438 13 1 94.44 184 ARG A C 1
ATOM 1444 O O . ARG A 1 184 ? 26.375 13.055 11.953 1 94.44 184 ARG A O 1
ATOM 1451 N N . GLU A 1 185 ? 27.547 11.609 13.117 1 95.25 185 GLU A N 1
ATOM 1452 C CA . GLU A 1 185 ? 28.391 11.266 11.984 1 95.25 185 GLU A CA 1
ATOM 1453 C C . GLU A 1 185 ? 27.562 10.68 10.844 1 95.25 185 GLU A C 1
ATOM 1455 O O . GLU A 1 185 ? 27.766 11.039 9.68 1 95.25 185 GLU A O 1
ATOM 1460 N N . ILE A 1 186 ? 26.688 9.828 11.172 1 93.81 186 ILE A N 1
ATOM 1461 C CA . ILE A 1 186 ? 25.844 9.188 10.18 1 93.81 186 ILE A CA 1
ATOM 1462 C C . ILE A 1 186 ? 24.906 10.227 9.547 1 93.81 186 ILE A C 1
ATOM 1464 O O . ILE A 1 186 ? 24.75 10.258 8.32 1 93.81 186 ILE A O 1
ATOM 1468 N N . TYR A 1 187 ? 24.344 11.008 10.43 1 95.94 187 TYR A N 1
ATOM 1469 C CA . TYR A 1 187 ? 23.453 12.062 9.953 1 95.94 187 TYR A CA 1
ATOM 1470 C C . TYR A 1 187 ? 24.156 12.977 8.961 1 95.94 187 TYR A C 1
ATOM 1472 O O . TYR A 1 187 ? 23.625 13.258 7.887 1 95.94 187 TYR A O 1
ATOM 1480 N N . ASP A 1 188 ? 25.312 13.422 9.281 1 97.38 188 ASP A N 1
ATOM 1481 C CA . ASP A 1 188 ? 26.062 14.328 8.422 1 97.38 188 ASP A CA 1
ATOM 1482 C C . ASP A 1 188 ? 26.406 13.672 7.086 1 97.38 188 ASP A C 1
ATOM 1484 O O . ASP A 1 188 ? 26.328 14.305 6.035 1 97.38 188 ASP A O 1
ATOM 1488 N N . LYS A 1 189 ? 26.781 12.469 7.18 1 97.38 189 LYS A N 1
ATOM 1489 C CA . LYS A 1 189 ? 27.078 11.711 5.965 1 97.38 189 LYS A CA 1
ATOM 1490 C C . LYS A 1 189 ? 25.844 11.578 5.078 1 97.38 189 LYS A C 1
ATOM 1492 O O . LYS A 1 189 ? 25.922 11.789 3.865 1 97.38 189 LYS A O 1
ATOM 1497 N N . VAL A 1 190 ? 24.719 11.25 5.66 1 97.56 190 VAL A N 1
ATOM 1498 C CA . VAL A 1 190 ? 23.469 11.039 4.93 1 97.56 190 VAL A CA 1
ATOM 1499 C C . VAL A 1 190 ? 23.016 12.352 4.309 1 97.56 190 VAL A C 1
ATOM 1501 O O . VAL A 1 190 ? 22.578 12.383 3.15 1 97.56 190 VAL A O 1
ATOM 1504 N N . VAL A 1 191 ? 23.094 13.414 4.996 1 98.12 191 VAL A N 1
ATOM 1505 C CA . VAL A 1 191 ? 22.688 14.727 4.492 1 98.12 191 VAL A CA 1
ATOM 1506 C C . VAL A 1 191 ? 23.578 15.133 3.328 1 98.12 191 VAL A C 1
ATOM 1508 O O . VAL A 1 191 ? 23.109 15.648 2.316 1 98.12 191 VAL A O 1
ATOM 1511 N N . ALA A 1 192 ? 24.891 14.883 3.473 1 98.31 192 ALA A N 1
ATOM 1512 C CA . ALA A 1 192 ? 25.828 15.195 2.395 1 98.31 192 ALA A CA 1
ATOM 1513 C C . ALA A 1 192 ? 25.5 14.383 1.142 1 98.31 192 ALA A C 1
ATOM 1515 O O . ALA A 1 192 ? 25.469 14.93 0.035 1 98.31 192 ALA A O 1
ATOM 1516 N N . LEU A 1 193 ? 25.25 13.133 1.318 1 97.94 193 LEU A N 1
ATOM 1517 C CA . LEU A 1 193 ? 24.875 12.266 0.208 1 97.94 193 LEU A CA 1
ATOM 1518 C C . LEU A 1 193 ? 23.578 12.742 -0.438 1 97.94 193 LEU A C 1
ATOM 1520 O O . LEU A 1 193 ? 23.453 12.719 -1.664 1 97.94 193 LEU A O 1
ATOM 1524 N N . ALA A 1 194 ? 22.641 13.102 0.393 1 98.12 194 ALA A N 1
ATOM 1525 C CA . ALA A 1 194 ? 21.344 13.562 -0.104 1 98.12 194 ALA A CA 1
ATOM 1526 C C . ALA A 1 194 ? 21.5 14.828 -0.94 1 98.12 194 ALA A C 1
ATOM 1528 O O . ALA A 1 194 ? 20.891 14.953 -2.004 1 98.12 194 ALA A O 1
ATOM 1529 N N . ARG A 1 195 ? 22.297 15.75 -0.464 1 97.75 195 ARG A N 1
ATOM 1530 C CA . ARG A 1 195 ? 22.531 16.984 -1.212 1 97.75 195 ARG A CA 1
ATOM 1531 C C . ARG A 1 195 ? 23.172 16.688 -2.562 1 97.75 195 ARG A C 1
ATOM 1533 O O . ARG A 1 195 ? 22.766 17.25 -3.582 1 97.75 195 ARG A O 1
ATOM 1540 N N . GLU A 1 196 ? 24.141 15.82 -2.58 1 96.94 196 GLU A N 1
ATOM 1541 C CA . GLU A 1 196 ? 24.781 15.406 -3.828 1 96.94 196 GLU A CA 1
ATOM 1542 C C . GLU A 1 196 ? 23.781 14.727 -4.762 1 96.94 196 GLU A C 1
ATOM 1544 O O . GLU A 1 196 ? 23.797 14.969 -5.973 1 96.94 196 GLU A O 1
ATOM 1549 N N . GLY A 1 197 ? 22.938 13.867 -4.176 1 96.31 197 GLY A N 1
ATOM 1550 C CA . GLY A 1 197 ? 21.938 13.164 -4.961 1 96.31 197 GLY A CA 1
ATOM 1551 C C . GLY A 1 197 ? 20.938 14.094 -5.629 1 96.31 197 GLY A C 1
ATOM 1552 O O . GLY A 1 197 ? 20.641 13.945 -6.812 1 96.31 197 GLY A O 1
ATOM 1553 N N . VAL A 1 198 ? 20.438 15.031 -4.914 1 95.88 198 VAL A N 1
ATOM 1554 C CA . VAL A 1 198 ? 19.453 15.969 -5.438 1 95.88 198 VAL A CA 1
ATOM 1555 C C . VAL A 1 198 ? 20.062 16.781 -6.578 1 95.88 198 VAL A C 1
ATOM 1557 O O . VAL A 1 198 ? 19.391 17.109 -7.555 1 95.88 198 VAL A O 1
ATOM 1560 N N . ALA A 1 199 ? 21.312 17.125 -6.438 1 93.44 199 ALA A N 1
ATOM 1561 C CA . ALA A 1 199 ? 22.016 17.859 -7.492 1 93.44 199 ALA A CA 1
ATOM 1562 C C . ALA A 1 199 ? 22.031 17.062 -8.789 1 93.44 199 ALA A C 1
ATOM 1564 O O . ALA A 1 199 ? 21.953 17.625 -9.883 1 93.44 199 ALA A O 1
ATOM 1565 N N . LYS A 1 200 ? 22.047 15.844 -8.703 1 89.75 200 LYS A N 1
ATOM 1566 C CA . LYS A 1 200 ? 22.109 14.961 -9.867 1 89.75 200 LYS A CA 1
ATOM 1567 C C . LYS A 1 200 ? 20.719 14.727 -10.445 1 89.75 200 LYS A C 1
ATOM 1569 O O . LYS A 1 200 ? 20.562 14.438 -11.633 1 89.75 200 LYS A O 1
ATOM 1574 N N . ASP A 1 201 ? 19.672 14.773 -9.633 1 90.81 201 ASP A N 1
ATOM 1575 C CA . ASP A 1 201 ? 18.297 14.477 -10.031 1 90.81 201 ASP A CA 1
ATOM 1576 C C . ASP A 1 201 ? 17.797 15.469 -11.078 1 90.81 201 ASP A C 1
ATOM 1578 O O . ASP A 1 201 ? 16.984 15.125 -11.938 1 90.81 201 ASP A O 1
ATOM 1582 N N . LYS A 1 202 ? 18.234 16.656 -11.016 1 80.94 202 LYS A N 1
ATOM 1583 C CA . LYS A 1 202 ? 17.828 17.719 -11.938 1 80.94 202 LYS A CA 1
ATOM 1584 C C . LYS A 1 202 ? 18.156 17.344 -13.383 1 80.94 202 LYS A C 1
ATOM 1586 O O . LYS A 1 202 ? 17.375 17.594 -14.297 1 80.94 202 LYS A O 1
ATOM 1591 N N . ASP A 1 203 ? 19.156 16.625 -13.602 1 85.19 203 ASP A N 1
ATOM 1592 C CA . ASP A 1 203 ? 19.609 16.297 -14.945 1 85.19 203 ASP A CA 1
ATOM 1593 C C . ASP A 1 203 ? 19.031 14.961 -15.406 1 85.19 203 ASP A C 1
ATOM 1595 O O . ASP A 1 203 ? 18.656 14.812 -16.578 1 85.19 203 ASP A O 1
ATOM 1599 N N . SER A 1 204 ? 18.797 14.078 -14.508 1 85.06 204 SER A N 1
ATOM 1600 C CA . SER A 1 204 ? 18.406 12.719 -14.883 1 85.06 204 SER A CA 1
ATOM 1601 C C . SER A 1 204 ? 16.891 12.594 -15 1 85.06 204 SER A C 1
ATOM 1603 O O . SER A 1 204 ? 16.391 11.719 -15.711 1 85.06 204 SER A O 1
ATOM 1605 N N . GLY A 1 205 ? 16.188 13.359 -14.273 1 87.94 205 GLY A N 1
ATOM 1606 C CA . GLY A 1 205 ? 14.734 13.25 -14.242 1 87.94 205 GLY A CA 1
ATOM 1607 C C . GLY A 1 205 ? 14.242 12.148 -13.32 1 87.94 205 GLY A C 1
ATOM 1608 O O . GLY A 1 205 ? 13.047 11.836 -13.305 1 87.94 205 GLY A O 1
ATOM 1609 N N . PHE A 1 206 ? 15.18 11.531 -12.555 1 91.69 206 PHE A N 1
ATOM 1610 C CA . PHE A 1 206 ? 14.852 10.469 -11.609 1 91.69 206 PHE A CA 1
ATOM 1611 C C . PHE A 1 206 ? 15.359 10.812 -10.211 1 91.69 206 PHE A C 1
ATOM 1613 O O . PHE A 1 206 ? 16.312 11.586 -10.062 1 91.69 206 PHE A O 1
ATOM 1620 N N . ASP A 1 207 ? 14.734 10.188 -9.242 1 94.25 207 ASP A N 1
ATOM 1621 C CA . ASP A 1 207 ? 15.219 10.336 -7.871 1 94.25 207 ASP A CA 1
ATOM 1622 C C . ASP A 1 207 ? 16.484 9.5 -7.645 1 94.25 207 ASP A C 1
ATOM 1624 O O . ASP A 1 207 ? 16.625 8.406 -8.195 1 94.25 207 ASP A O 1
ATOM 1628 N N . THR A 1 208 ? 17.344 10.062 -6.836 1 96.38 208 THR A N 1
ATOM 1629 C CA . THR A 1 208 ? 18.438 9.281 -6.289 1 96.38 208 THR A CA 1
ATOM 1630 C C . THR A 1 208 ? 18.078 8.703 -4.926 1 96.38 208 THR A C 1
ATOM 1632 O O . THR A 1 208 ? 17.578 9.422 -4.055 1 96.38 208 THR A O 1
ATOM 1635 N N . LEU A 1 209 ? 18.312 7.406 -4.781 1 97.31 209 LEU A N 1
ATOM 1636 C CA . LEU A 1 209 ? 17.969 6.734 -3.533 1 97.31 209 LEU A CA 1
ATOM 1637 C C . LEU A 1 209 ? 19.156 6.715 -2.578 1 97.31 209 LEU A C 1
ATOM 1639 O O . LEU A 1 209 ? 20.297 6.566 -3.008 1 97.31 209 LEU A O 1
ATOM 1643 N N . LEU A 1 210 ? 18.844 6.844 -1.312 1 97.81 210 LEU A N 1
ATOM 1644 C CA . LEU A 1 210 ? 19.859 6.656 -0.278 1 97.81 210 LEU A CA 1
ATOM 1645 C C . LEU A 1 210 ? 20.078 5.176 0.003 1 97.81 210 LEU A C 1
ATOM 1647 O O . LEU A 1 210 ? 19.156 4.367 -0.124 1 97.81 210 LEU A O 1
ATOM 1651 N N . PRO A 1 211 ? 21.344 4.844 0.418 1 95.75 211 PRO A N 1
ATOM 1652 C CA . PRO A 1 211 ? 21.547 3.457 0.855 1 95.75 211 PRO A CA 1
ATOM 1653 C C . PRO A 1 211 ? 20.703 3.1 2.076 1 95.75 211 PRO A C 1
ATOM 1655 O O . PRO A 1 211 ? 20.703 3.832 3.068 1 95.75 211 PRO A O 1
ATOM 1658 N N . ILE A 1 212 ? 20.062 1.971 1.977 1 94.75 212 ILE A N 1
ATOM 1659 C CA . ILE A 1 212 ? 19.125 1.572 3.02 1 94.75 212 ILE A CA 1
ATOM 1660 C C . ILE A 1 212 ? 19.875 1.338 4.328 1 94.75 212 ILE A C 1
ATOM 1662 O O . ILE A 1 212 ? 19.328 1.574 5.41 1 94.75 212 ILE A O 1
ATOM 1666 N N . ASN A 1 213 ? 21.109 0.829 4.258 1 92.25 213 ASN A N 1
ATOM 1667 C CA . ASN A 1 213 ? 21.891 0.592 5.469 1 92.25 213 ASN A CA 1
ATOM 1668 C C . ASN A 1 213 ? 22.125 1.885 6.242 1 92.25 213 ASN A C 1
ATOM 1670 O O . ASN A 1 213 ? 22.125 1.885 7.477 1 92.25 213 ASN A O 1
ATOM 1674 N N . LEU A 1 214 ? 22.297 3.012 5.559 1 93.31 214 LEU A N 1
ATOM 1675 C CA . LEU A 1 214 ? 22.531 4.297 6.203 1 93.31 214 LEU A CA 1
ATOM 1676 C C . LEU A 1 214 ? 21.25 4.836 6.824 1 93.31 214 LEU A C 1
ATOM 1678 O O . LEU A 1 214 ? 21.234 5.254 7.984 1 93.31 214 LEU A O 1
ATOM 1682 N N . THR A 1 215 ? 20.109 4.828 6.07 1 93.12 215 THR A N 1
ATOM 1683 C CA . THR A 1 215 ? 18.844 5.32 6.621 1 93.12 215 THR A CA 1
ATOM 1684 C C . THR A 1 215 ? 18.375 4.426 7.762 1 93.12 215 THR A C 1
ATOM 1686 O O . THR A 1 215 ? 17.828 4.91 8.75 1 93.12 215 THR A O 1
ATOM 1689 N N . GLY A 1 216 ? 18.609 3.098 7.547 1 87.94 216 GLY A N 1
ATOM 1690 C CA . GLY A 1 216 ? 18.281 2.168 8.617 1 87.94 216 GLY A CA 1
ATOM 1691 C C . GLY A 1 216 ? 19.016 2.457 9.906 1 87.94 216 GLY A C 1
ATOM 1692 O O . GLY A 1 216 ? 18.438 2.369 10.992 1 87.94 216 GLY A O 1
ATOM 1693 N N . THR A 1 217 ? 20.266 2.844 9.852 1 84.5 217 THR A N 1
ATOM 1694 C CA . THR A 1 217 ? 21.078 3.156 11.016 1 84.5 217 THR A CA 1
ATOM 1695 C C . THR A 1 217 ? 20.594 4.441 11.688 1 84.5 217 THR A C 1
ATOM 1697 O O . THR A 1 217 ? 20.812 4.637 12.883 1 84.5 217 THR A O 1
ATOM 1700 N N . MET A 1 218 ? 19.891 5.301 10.953 1 85.5 218 MET A N 1
ATOM 1701 C CA . MET A 1 218 ? 19.344 6.539 11.492 1 85.5 218 MET A CA 1
ATOM 1702 C C . MET A 1 218 ? 17.984 6.293 12.148 1 85.5 218 MET A C 1
ATOM 1704 O O . MET A 1 218 ? 17.406 7.203 12.734 1 85.5 218 MET A O 1
ATOM 1708 N N . GLY A 1 219 ? 17.5 5.055 12.016 1 84.31 219 GLY A N 1
ATOM 1709 C CA . GLY A 1 219 ? 16.266 4.723 12.703 1 84.31 219 GLY A CA 1
ATOM 1710 C C . GLY A 1 219 ? 15.086 4.547 11.773 1 84.31 219 GLY A C 1
ATOM 1711 O O . GLY A 1 219 ? 13.969 4.262 12.219 1 84.31 219 GLY A O 1
ATOM 1712 N N . TYR A 1 220 ? 15.281 4.715 10.469 1 90.31 220 TYR A N 1
ATOM 1713 C CA . TYR A 1 220 ? 14.195 4.457 9.531 1 90.31 220 TYR A CA 1
ATOM 1714 C C . TYR A 1 220 ? 14.031 2.961 9.273 1 90.31 220 TYR A C 1
ATOM 1716 O O . TYR A 1 220 ? 14.984 2.193 9.453 1 90.31 220 TYR A O 1
ATOM 1724 N N . PRO A 1 221 ? 12.812 2.551 8.883 1 89.94 221 PRO A N 1
ATOM 1725 C CA . PRO A 1 221 ? 12.602 1.121 8.648 1 89.94 221 PRO A CA 1
ATOM 1726 C C . PRO A 1 221 ? 13.469 0.57 7.523 1 89.94 221 PRO A C 1
ATOM 1728 O O . PRO A 1 221 ? 13.609 1.211 6.477 1 89.94 221 PRO A O 1
ATOM 1731 N N . PRO A 1 222 ? 14.008 -0.6 7.707 1 89.31 222 PRO A N 1
ATOM 1732 C CA . PRO A 1 222 ? 14.945 -1.172 6.738 1 89.31 222 PRO A CA 1
ATOM 1733 C C . PRO A 1 222 ? 14.273 -1.578 5.43 1 89.31 222 PRO A C 1
ATOM 1735 O O . PRO A 1 222 ? 14.953 -1.862 4.441 1 89.31 222 PRO A O 1
ATOM 1738 N N . ASN A 1 223 ? 13.023 -1.637 5.344 1 90.56 223 ASN A N 1
ATOM 1739 C CA . ASN A 1 223 ? 12.32 -2.023 4.125 1 90.56 223 ASN A CA 1
ATOM 1740 C C . ASN A 1 223 ? 11.664 -0.822 3.451 1 90.56 223 ASN A C 1
ATOM 1742 O O . ASN A 1 223 ? 10.742 -0.983 2.65 1 90.56 223 ASN A O 1
ATOM 1746 N N . THR A 1 224 ? 12.078 0.364 3.787 1 95 224 THR A N 1
ATOM 1747 C CA . THR A 1 224 ? 11.531 1.581 3.193 1 95 224 THR A CA 1
ATOM 1748 C C . THR A 1 224 ? 12.625 2.371 2.48 1 95 224 THR A C 1
ATOM 1750 O O . THR A 1 224 ? 13.391 3.096 3.119 1 95 224 THR A O 1
ATOM 1753 N N . PRO A 1 225 ? 12.711 2.285 1.178 1 97.25 225 PRO A N 1
ATOM 1754 C CA . PRO A 1 225 ? 13.633 3.143 0.432 1 97.25 225 PRO A CA 1
ATOM 1755 C C . PRO A 1 225 ? 13.273 4.625 0.534 1 97.25 225 PRO A C 1
ATOM 1757 O O . PRO A 1 225 ? 12.094 4.984 0.472 1 97.25 225 PRO A O 1
ATOM 1760 N N . ILE A 1 226 ? 14.266 5.418 0.755 1 97.75 226 ILE A N 1
ATOM 1761 C CA . ILE A 1 226 ? 14.055 6.855 0.875 1 97.75 226 ILE A CA 1
ATOM 1762 C C . ILE A 1 226 ? 14.906 7.59 -0.164 1 97.75 226 ILE A C 1
ATOM 1764 O O . ILE A 1 226 ? 16.109 7.348 -0.278 1 97.75 226 ILE A O 1
ATOM 1768 N N . SER A 1 227 ? 14.305 8.422 -0.991 1 97.75 227 SER A N 1
ATOM 1769 C CA . SER A 1 227 ? 15.047 9.234 -1.943 1 97.75 227 SER A CA 1
ATOM 1770 C C . SER A 1 227 ? 15.781 10.375 -1.242 1 97.75 227 SER A C 1
ATOM 1772 O O . SER A 1 227 ? 15.414 10.766 -0.129 1 97.75 227 SER A O 1
ATOM 1774 N N . CYS A 1 228 ? 16.797 10.922 -1.903 1 97.88 228 CYS A N 1
ATOM 1775 C CA . CYS A 1 228 ? 17.562 12.047 -1.391 1 97.88 228 CYS A CA 1
ATOM 1776 C C . CYS A 1 228 ? 16.672 13.25 -1.141 1 97.88 228 CYS A C 1
ATOM 1778 O O . CYS A 1 228 ? 16.734 13.867 -0.072 1 97.88 228 CYS A O 1
ATOM 1780 N N . ARG A 1 229 ? 15.812 13.547 -2.076 1 96.94 229 ARG A N 1
ATOM 1781 C CA . ARG A 1 229 ? 14.93 14.703 -1.941 1 96.94 229 ARG A CA 1
ATOM 1782 C C . ARG A 1 229 ? 13.969 14.523 -0.767 1 96.94 229 ARG A C 1
ATOM 1784 O O . ARG A 1 229 ? 13.719 15.469 -0.019 1 96.94 229 ARG A O 1
ATOM 1791 N N . ARG A 1 230 ? 13.422 13.352 -0.626 1 97.44 230 ARG A N 1
ATOM 1792 C CA . ARG A 1 230 ? 12.453 13.102 0.437 1 97.44 230 ARG A CA 1
ATOM 1793 C C . ARG A 1 230 ? 13.102 13.234 1.811 1 97.44 230 ARG A C 1
ATOM 1795 O O . ARG A 1 230 ? 12.516 13.805 2.729 1 97.44 230 ARG A O 1
ATOM 1802 N N . LEU A 1 231 ? 14.312 12.695 1.931 1 97.94 231 LEU A N 1
ATOM 1803 C CA . LEU A 1 231 ? 15.031 12.828 3.193 1 97.94 231 LEU A CA 1
ATOM 1804 C C . LEU A 1 231 ? 15.227 14.297 3.555 1 97.94 231 LEU A C 1
ATOM 1806 O O . LEU A 1 231 ? 14.969 14.703 4.691 1 97.94 231 LEU A O 1
ATOM 1810 N N . LEU A 1 232 ? 15.656 15.07 2.578 1 98 232 LEU A N 1
ATOM 1811 C CA . LEU A 1 232 ? 15.93 16.484 2.832 1 98 232 LEU A CA 1
ATOM 1812 C C . LEU A 1 232 ? 14.656 17.234 3.199 1 98 232 LEU A C 1
ATOM 1814 O O . LEU A 1 232 ? 14.688 18.156 4.012 1 98 232 LEU A O 1
ATOM 1818 N N . SER A 1 233 ? 13.57 16.844 2.609 1 97.56 233 SER A N 1
ATOM 1819 C CA . SER A 1 233 ? 12.289 17.438 2.961 1 97.56 233 SER A CA 1
ATOM 1820 C C . SER A 1 233 ? 11.93 17.172 4.422 1 97.56 233 SER A C 1
ATOM 1822 O O . SER A 1 233 ? 11.461 18.062 5.121 1 97.56 233 SER A O 1
ATOM 1824 N N . LEU A 1 234 ? 12.227 15.977 4.93 1 96.81 234 LEU A N 1
ATOM 1825 C CA . LEU A 1 234 ? 11.812 15.539 6.262 1 96.81 234 LEU A CA 1
ATOM 1826 C C . LEU A 1 234 ? 12.742 16.109 7.328 1 96.81 234 LEU A C 1
ATOM 1828 O O . LEU A 1 234 ? 12.281 16.609 8.359 1 96.81 234 LEU A O 1
ATOM 1832 N N . VAL A 1 235 ? 14.047 16.047 7.059 1 97.06 235 VAL A N 1
ATOM 1833 C CA . VAL A 1 235 ? 14.992 16.438 8.102 1 97.06 235 VAL A CA 1
ATOM 1834 C C . VAL A 1 235 ? 15.273 17.938 8.016 1 97.06 235 VAL A C 1
ATOM 1836 O O . VAL A 1 235 ? 15.75 18.547 8.977 1 97.06 235 VAL A O 1
ATOM 1839 N N . SER A 1 236 ? 15.094 18.562 6.867 1 98.25 236 SER A N 1
ATOM 1840 C CA . SER A 1 236 ? 15.133 20 6.641 1 98.25 236 SER A CA 1
ATOM 1841 C C . SER A 1 236 ? 16.359 20.625 7.289 1 98.25 236 SER A C 1
ATOM 1843 O O . SER A 1 236 ? 16.234 21.516 8.141 1 98.25 236 SER A O 1
ATOM 1845 N N . PRO A 1 237 ? 17.484 20.312 6.766 1 97.44 237 PRO A N 1
ATOM 1846 C CA . PRO A 1 237 ? 18.703 20.766 7.426 1 97.44 237 PRO A CA 1
ATOM 1847 C C . PRO A 1 237 ? 18.891 22.281 7.328 1 97.44 237 PRO A C 1
ATOM 1849 O O . PRO A 1 237 ? 19.656 22.859 8.102 1 97.44 237 PRO A O 1
ATOM 1852 N N . ASP A 1 238 ? 18.203 23 6.457 1 97.56 238 ASP A N 1
ATOM 1853 C CA . ASP A 1 238 ? 18.391 24.438 6.254 1 97.56 238 ASP A CA 1
ATOM 1854 C C . ASP A 1 238 ? 17.375 25.234 7.059 1 97.56 238 ASP A C 1
ATOM 1856 O O . ASP A 1 238 ? 17.328 26.469 6.969 1 97.56 238 ASP A O 1
ATOM 1860 N N . SER A 1 239 ? 16.516 24.562 7.777 1 97.62 239 SER A N 1
ATOM 1861 C CA . SER A 1 239 ? 15.602 25.203 8.695 1 97.62 239 SER A CA 1
ATOM 1862 C C . SER A 1 239 ? 16.328 25.766 9.914 1 97.62 239 SER A C 1
ATOM 1864 O O . SER A 1 239 ? 17.359 25.219 10.336 1 97.62 239 SER A O 1
ATOM 1866 N N . PRO A 1 240 ? 15.844 26.859 10.492 1 97.5 240 PRO A N 1
ATOM 1867 C CA . PRO A 1 240 ? 14.539 27.469 10.242 1 97.5 240 PRO A CA 1
ATOM 1868 C C . PRO A 1 240 ? 14.578 28.531 9.148 1 97.5 240 PRO A C 1
ATOM 1870 O O . PRO A 1 240 ? 13.531 29.062 8.758 1 97.5 240 PRO A O 1
ATOM 1873 N N . ASP A 1 241 ? 15.758 28.812 8.586 1 96.94 241 ASP A N 1
ATOM 1874 C CA . ASP A 1 241 ? 15.914 29.922 7.637 1 96.94 241 ASP A CA 1
ATOM 1875 C C . ASP A 1 241 ? 15.281 29.578 6.289 1 96.94 241 ASP A C 1
ATOM 1877 O O . ASP A 1 241 ? 14.672 30.453 5.652 1 96.94 241 ASP A O 1
ATOM 1881 N N . SER A 1 242 ? 15.43 28.406 5.891 1 96.94 242 SER A N 1
ATOM 1882 C CA . SER A 1 242 ? 14.867 27.906 4.641 1 96.94 242 SER A CA 1
ATOM 1883 C C . SER A 1 242 ? 14.258 26.531 4.82 1 96.94 242 SER A C 1
ATOM 1885 O O . SER A 1 242 ? 14.852 25.516 4.422 1 96.94 242 SER A O 1
ATOM 1887 N N . PRO A 1 243 ? 13.078 26.469 5.355 1 97.81 243 PRO A N 1
ATOM 1888 C CA . PRO A 1 243 ? 12.469 25.172 5.68 1 97.81 243 PRO A CA 1
ATOM 1889 C C . PRO A 1 243 ? 12.133 24.359 4.434 1 97.81 243 PRO A C 1
ATOM 1891 O O . PRO A 1 243 ? 11.703 24.906 3.42 1 97.81 243 PRO A O 1
ATOM 1894 N N . GLY A 1 244 ? 12.398 23.031 4.512 1 95.88 244 GLY A N 1
ATOM 1895 C CA . GLY A 1 244 ? 11.914 22.109 3.494 1 95.88 244 GLY A CA 1
ATOM 1896 C C . GLY A 1 244 ? 10.406 22.016 3.451 1 95.88 244 GLY A C 1
ATOM 1897 O O . GLY A 1 244 ? 9.719 22.5 4.348 1 95.88 244 GLY A O 1
ATOM 1898 N N . GLU A 1 245 ? 9.922 21.375 2.514 1 94 245 GLU A N 1
ATOM 1899 C CA . GLU A 1 245 ? 8.484 21.312 2.264 1 94 245 GLU A CA 1
ATOM 1900 C C . GLU A 1 245 ? 7.742 20.688 3.445 1 94 245 GLU A C 1
ATOM 1902 O O . GLU A 1 245 ? 6.625 21.109 3.768 1 94 245 GLU A O 1
ATOM 1907 N N . ASP A 1 246 ? 8.352 19.766 4.117 1 97.19 246 ASP A N 1
ATOM 1908 C CA . ASP A 1 246 ? 7.676 19.031 5.184 1 97.19 246 ASP A CA 1
ATOM 1909 C C . ASP A 1 246 ? 7.879 19.719 6.535 1 97.19 246 ASP A C 1
ATOM 1911 O O . ASP A 1 246 ? 7.258 19.328 7.531 1 97.19 246 ASP A O 1
ATOM 1915 N N . ASP A 1 247 ? 8.75 20.625 6.613 1 98.19 247 ASP A N 1
ATOM 1916 C CA . ASP A 1 247 ? 8.992 21.266 7.902 1 98.19 247 ASP A CA 1
ATOM 1917 C C . ASP A 1 247 ? 8 22.406 8.141 1 98.19 247 ASP A C 1
ATOM 1919 O O . ASP A 1 247 ? 8.352 23.578 8.016 1 98.19 247 ASP A O 1
ATOM 1923 N N . MET A 1 248 ? 6.867 22.047 8.617 1 98 248 MET A N 1
ATOM 1924 C CA . MET A 1 248 ? 5.801 23.031 8.82 1 98 248 MET A CA 1
ATOM 1925 C C . MET A 1 248 ? 5.527 23.234 10.305 1 98 248 MET A C 1
ATOM 1927 O O . MET A 1 248 ? 4.863 24.203 10.695 1 98 248 MET A O 1
ATOM 1931 N N . PHE A 1 249 ? 6.121 22.375 11.148 1 98.44 249 PHE A N 1
ATOM 1932 C CA . PHE A 1 249 ? 5.605 22.344 12.516 1 98.44 249 PHE A CA 1
ATOM 1933 C C . PHE A 1 249 ? 6.727 22.531 13.523 1 98.44 249 PHE A C 1
ATOM 1935 O O . PHE A 1 249 ? 6.5 22.469 14.734 1 98.44 249 PHE A O 1
ATOM 1942 N N . SER A 1 250 ? 7.941 22.797 13.047 1 98.38 250 SER A N 1
ATOM 1943 C CA . SER A 1 250 ? 9.055 22.984 13.969 1 98.38 250 SER A CA 1
ATOM 1944 C C . SER A 1 250 ? 8.82 24.188 14.883 1 98.38 250 SER A C 1
ATOM 1946 O O . SER A 1 250 ? 8.367 25.234 14.422 1 98.38 250 SER A O 1
ATOM 1948 N N . SER A 1 251 ? 9.141 24.062 16.125 1 98.31 251 SER A N 1
ATOM 1949 C CA . SER A 1 251 ? 8.859 25.078 17.125 1 98.31 251 SER A CA 1
ATOM 1950 C C . SER A 1 251 ? 9.75 26.297 16.938 1 98.31 251 SER A C 1
ATOM 1952 O O . SER A 1 251 ? 9.43 27.391 17.438 1 98.31 251 SER A O 1
ATOM 1954 N N . ASP A 1 252 ? 10.852 26.172 16.219 1 98.19 252 ASP A N 1
ATOM 1955 C CA . ASP A 1 252 ? 11.797 27.281 16.078 1 98.19 252 ASP A CA 1
ATOM 1956 C C . ASP A 1 252 ? 11.539 28.062 14.789 1 98.19 252 ASP A C 1
ATOM 1958 O O . ASP A 1 252 ? 12.266 29 14.469 1 98.19 252 ASP A O 1
ATOM 1962 N N . LEU A 1 253 ? 10.555 27.641 13.992 1 98.5 253 LEU A N 1
ATOM 1963 C CA . LEU A 1 253 ? 10.18 28.438 12.828 1 98.5 253 LEU A CA 1
ATOM 1964 C C . LEU A 1 253 ? 9.656 29.812 13.25 1 98.5 253 LEU A C 1
ATOM 1966 O O . LEU A 1 253 ? 8.906 29.922 14.227 1 98.5 253 LEU A O 1
ATOM 1970 N N . SER A 1 254 ? 10.047 30.859 12.531 1 97.75 254 SER A N 1
ATOM 1971 C CA . SER A 1 254 ? 9.578 32.219 12.828 1 97.75 254 SER A CA 1
ATOM 1972 C C . SER A 1 254 ? 8.133 32.406 12.398 1 97.75 254 SER A C 1
ATOM 1974 O O . SER A 1 254 ? 7.598 31.609 11.617 1 97.75 254 SER A O 1
ATOM 1976 N N . GLU A 1 255 ? 7.5 33.406 12.93 1 96.75 255 GLU A N 1
ATOM 1977 C CA . GLU A 1 255 ? 6.148 33.719 12.5 1 96.75 255 GLU A CA 1
ATOM 1978 C C . GLU A 1 255 ? 6.105 34.062 11.008 1 96.75 255 GLU A C 1
ATOM 1980 O O . GLU A 1 255 ? 5.117 33.75 10.336 1 96.75 255 GLU A O 1
ATOM 1985 N N . GLU A 1 256 ? 7.215 34.625 10.555 1 96.75 256 GLU A N 1
ATOM 1986 C CA . GLU A 1 256 ? 7.309 34.906 9.125 1 96.75 256 GLU A CA 1
ATOM 1987 C C . GLU A 1 256 ? 7.27 33.656 8.289 1 96.75 256 GLU A C 1
ATOM 1989 O O . GLU A 1 256 ? 6.59 33.594 7.258 1 96.75 256 GLU A O 1
ATOM 1994 N N . GLN A 1 257 ? 8.008 32.656 8.75 1 97.44 257 GLN A N 1
ATOM 1995 C CA . GLN A 1 257 ? 8 31.391 8.031 1 97.44 257 GLN A CA 1
ATOM 1996 C C . GLN A 1 257 ? 6.637 30.719 8.133 1 97.44 257 GLN A C 1
ATOM 1998 O O . GLN A 1 257 ? 6.125 30.188 7.145 1 97.44 257 GLN A O 1
ATOM 2003 N N . LEU A 1 258 ? 6.047 30.75 9.305 1 97.88 258 LEU A N 1
ATOM 2004 C CA . LEU A 1 258 ? 4.738 30.141 9.523 1 97.88 258 LEU A CA 1
ATOM 2005 C C . LEU A 1 258 ? 3.662 30.859 8.711 1 97.88 258 LEU A C 1
ATOM 2007 O O . LEU A 1 258 ? 2.672 30.25 8.305 1 97.88 258 LEU A O 1
ATOM 2011 N N . ALA A 1 259 ? 3.811 32.125 8.461 1 96.5 259 ALA A N 1
ATOM 2012 C CA . ALA A 1 259 ? 2.854 32.906 7.676 1 96.5 259 ALA A CA 1
ATOM 2013 C C . ALA A 1 259 ? 2.762 32.406 6.246 1 96.5 259 ALA A C 1
ATOM 2015 O O . ALA A 1 259 ? 1.736 32.562 5.582 1 96.5 259 ALA A O 1
ATOM 2016 N N . LYS A 1 260 ? 3.779 31.719 5.824 1 96.56 260 LYS A N 1
ATOM 2017 C CA . LYS A 1 260 ? 3.811 31.188 4.465 1 96.56 260 LYS A CA 1
ATOM 2018 C C . LYS A 1 260 ? 3.021 29.891 4.359 1 96.56 260 LYS A C 1
ATOM 2020 O O . LYS A 1 260 ? 2.746 29.406 3.258 1 96.56 260 LYS A O 1
ATOM 2025 N N . THR A 1 261 ? 2.666 29.312 5.469 1 97.38 261 THR A N 1
ATOM 2026 C CA . THR A 1 261 ? 1.854 28.109 5.516 1 97.38 261 THR A CA 1
ATOM 2027 C C . THR A 1 261 ? 0.543 28.359 6.258 1 97.38 261 THR A C 1
ATOM 2029 O O . THR A 1 261 ? -0.458 28.734 5.645 1 97.38 261 THR A O 1
ATOM 2032 N N . PHE A 1 262 ? 0.591 28.422 7.625 1 97.75 262 PHE A N 1
ATOM 2033 C CA . PHE A 1 262 ? -0.595 28.641 8.445 1 97.75 262 PHE A CA 1
ATOM 2034 C C . PHE A 1 262 ? -1.275 29.953 8.078 1 97.75 262 PHE A C 1
ATOM 2036 O O . PHE A 1 262 ? -2.504 30.031 8.023 1 97.75 262 PHE A O 1
ATOM 2043 N N . GLY A 1 263 ? -0.515 30.938 7.84 1 96.75 263 GLY A N 1
ATOM 2044 C CA . GLY A 1 263 ? -1.047 32.25 7.543 1 96.75 263 GLY A CA 1
ATOM 2045 C C . GLY A 1 263 ? -1.777 32.312 6.215 1 96.75 263 GLY A C 1
ATOM 2046 O O . GLY A 1 263 ? -2.523 33.281 5.957 1 96.75 263 GLY A O 1
ATOM 2047 N N . LYS A 1 264 ? -1.595 31.359 5.375 1 96.69 264 LYS A N 1
ATOM 2048 C CA . LYS A 1 264 ? -2.176 31.359 4.035 1 96.69 264 LYS A CA 1
ATOM 2049 C C . LYS A 1 264 ? -3.484 30.578 4.004 1 96.69 264 LYS A C 1
ATOM 2051 O O . LYS A 1 264 ? -4.223 30.641 3.02 1 96.69 264 LYS A O 1
ATOM 2056 N N . ILE A 1 265 ? -3.863 29.906 5.055 1 97.38 265 ILE A N 1
ATOM 2057 C CA . ILE A 1 265 ? -5.012 29 5.062 1 97.38 265 ILE A CA 1
ATOM 2058 C C . ILE A 1 265 ? -6.285 29.797 4.773 1 97.38 265 ILE A C 1
ATOM 2060 O O . ILE A 1 265 ? -7.094 29.391 3.932 1 97.38 265 ILE A O 1
ATOM 2064 N N . LYS A 1 266 ? -6.461 30.906 5.406 1 95 266 LYS A N 1
ATOM 2065 C CA . LYS A 1 266 ? -7.66 31.719 5.188 1 95 266 LYS A CA 1
ATOM 2066 C C . LYS A 1 266 ? -7.68 32.281 3.775 1 95 266 LYS A C 1
ATOM 2068 O O . LYS A 1 266 ? -8.719 32.312 3.119 1 95 266 LYS A O 1
ATOM 2073 N N . GLN A 1 267 ? -6.594 32.75 3.311 1 92.62 267 GLN A N 1
ATOM 2074 C CA . GLN A 1 267 ? -6.465 33.375 2.012 1 92.62 267 GLN A CA 1
ATOM 2075 C C . GLN A 1 267 ? -6.793 32.438 0.876 1 92.62 267 GLN A C 1
ATOM 2077 O O . GLN A 1 267 ? -7.285 32.844 -0.175 1 92.62 267 GLN A O 1
ATOM 2082 N N . GLY A 1 268 ? -6.504 31.219 1.109 1 92.44 268 GLY A N 1
ATOM 2083 C CA . GLY A 1 268 ? -6.73 30.234 0.07 1 92.44 268 GLY A CA 1
ATOM 2084 C C . GLY A 1 268 ? -8.203 30 -0.221 1 92.44 268 GLY A C 1
ATOM 2085 O O . GLY A 1 268 ? -8.555 29.5 -1.296 1 92.44 268 GLY A O 1
ATOM 2086 N N . GLY A 1 269 ? -9.039 30.219 0.783 1 96 269 GLY A N 1
ATOM 2087 C CA . GLY A 1 269 ? -10.477 30.109 0.585 1 96 269 GLY A CA 1
ATOM 2088 C C . GLY A 1 269 ? -10.961 28.672 0.469 1 96 269 GLY A C 1
ATOM 2089 O O . GLY A 1 269 ? -11.992 28.406 -0.154 1 96 269 GLY A O 1
ATOM 2090 N N . LEU A 1 270 ? -10.172 27.766 1.06 1 98.25 270 LEU A N 1
ATOM 2091 C CA . LEU A 1 270 ? -10.508 26.359 0.876 1 98.25 270 LEU A CA 1
ATOM 2092 C C . LEU A 1 270 ? -11.109 25.766 2.148 1 98.25 270 LEU A C 1
ATOM 2094 O O . LEU A 1 270 ? -11.328 24.562 2.236 1 98.25 270 LEU A O 1
ATOM 2098 N N . LEU A 1 271 ? -11.344 26.562 3.1 1 98.12 271 LEU A N 1
ATOM 2099 C CA . LEU A 1 271 ? -11.898 26.109 4.371 1 98.12 271 LEU A CA 1
ATOM 2100 C C . LEU A 1 271 ? -13.109 26.953 4.762 1 98.12 271 LEU A C 1
ATOM 2102 O O . LEU A 1 271 ? -12.984 28.156 4.977 1 98.12 271 LEU A O 1
ATOM 2106 N N . LYS A 1 272 ? -14.266 26.344 4.891 1 96.62 272 LYS A N 1
ATOM 2107 C CA . LYS A 1 272 ? -15.5 27.062 5.199 1 96.62 272 LYS A CA 1
ATOM 2108 C C . LYS A 1 272 ? -15.656 27.266 6.703 1 96.62 272 LYS A C 1
ATOM 2110 O O . LYS A 1 272 ? -16.062 28.328 7.148 1 96.62 272 LYS A O 1
ATOM 2115 N N . HIS A 1 273 ? -15.383 26.172 7.387 1 95.38 273 HIS A N 1
ATOM 2116 C CA . HIS A 1 273 ? -15.477 26.203 8.844 1 95.38 273 HIS A CA 1
ATOM 2117 C C . HIS A 1 273 ? -14.125 26.516 9.477 1 95.38 273 HIS A C 1
ATOM 2119 O O . HIS A 1 273 ? -13.344 27.297 8.938 1 95.38 273 HIS A O 1
ATOM 2125 N N . LYS A 1 274 ? -13.859 25.891 10.562 1 97.5 274 LYS A N 1
ATOM 2126 C CA . LYS A 1 274 ? -12.672 26.219 11.344 1 97.5 274 LYS A CA 1
ATOM 2127 C C . LYS A 1 274 ? -11.609 25.125 11.203 1 97.5 274 LYS A C 1
ATOM 2129 O O . LYS A 1 274 ? -11.898 24.016 10.758 1 97.5 274 LYS A O 1
ATOM 2134 N N . LEU A 1 275 ? -10.398 25.547 11.5 1 98.69 275 LEU A N 1
ATOM 2135 C CA . LEU A 1 275 ? -9.297 24.609 11.633 1 98.69 275 LEU A CA 1
ATOM 2136 C C . LEU A 1 275 ? -9.164 24.125 13.078 1 98.69 275 LEU A C 1
ATOM 2138 O O . LEU A 1 275 ? -9.062 24.938 14 1 98.69 275 LEU A O 1
ATOM 2142 N N . MET A 1 276 ? -9.25 22.828 13.258 1 98.88 276 MET A N 1
ATOM 2143 C CA . MET A 1 276 ? -9.062 22.25 14.578 1 98.88 276 MET A CA 1
ATOM 2144 C C . MET A 1 276 ? -7.727 21.516 14.664 1 98.88 276 MET A C 1
ATOM 2146 O O . MET A 1 276 ? -7.344 20.797 13.727 1 98.88 276 MET A O 1
ATOM 2150 N N . VAL A 1 277 ? -7.02 21.688 15.797 1 98.88 277 VAL A N 1
ATOM 2151 C CA . VAL A 1 277 ? -5.723 21.047 15.969 1 98.88 277 VAL A CA 1
ATOM 2152 C C . VAL A 1 277 ? -5.684 20.312 17.312 1 98.88 277 VAL A C 1
ATOM 2154 O O . VAL A 1 277 ? -5.965 20.906 18.359 1 98.88 277 VAL A O 1
ATOM 2157 N N . LEU A 1 278 ? -5.391 19 17.25 1 98.75 278 LEU A N 1
ATOM 2158 C CA . LEU A 1 278 ? -5.164 18.188 18.438 1 98.75 278 LEU A CA 1
ATOM 2159 C C . LEU A 1 278 ? -3.711 17.734 18.516 1 98.75 278 LEU A C 1
ATOM 2161 O O . LEU A 1 278 ? -3.223 17.031 17.625 1 98.75 278 LEU A O 1
ATOM 2165 N N . PHE A 1 279 ? -3.09 18.172 19.562 1 98.25 279 PHE A N 1
ATOM 2166 C CA . PHE A 1 279 ? -1.707 17.797 19.828 1 98.25 279 PHE A CA 1
ATOM 2167 C C . PHE A 1 279 ? -1.64 16.672 20.859 1 98.25 279 PHE A C 1
ATOM 2169 O O . PHE A 1 279 ? -2.396 16.672 21.828 1 98.25 279 PHE A O 1
ATOM 2176 N N . SER A 1 280 ? -0.775 15.602 20.641 1 98.31 280 SER A N 1
ATOM 2177 C CA . SER A 1 280 ? -0.63 14.516 21.609 1 98.31 280 SER A CA 1
ATOM 2178 C C . SER A 1 280 ? 0.306 14.914 22.734 1 98.31 280 SER A C 1
ATOM 2180 O O . SER A 1 280 ? 1.487 15.18 22.516 1 98.31 280 SER A O 1
ATOM 2182 N N . GLY A 1 281 ? -0.213 14.859 23.906 1 98 281 GLY A N 1
ATOM 2183 C CA . GLY A 1 281 ? 0.473 15.438 25.062 1 98 281 GLY A CA 1
ATOM 2184 C C . GLY A 1 281 ? 1.755 14.711 25.422 1 98 281 GLY A C 1
ATOM 2185 O O . GLY A 1 281 ? 2.738 15.336 25.812 1 98 281 GLY A O 1
ATOM 2186 N N . ALA A 1 282 ? 1.783 13.422 25.312 1 97.06 282 ALA A N 1
ATOM 2187 C CA . ALA A 1 282 ? 2.949 12.602 25.641 1 97.06 282 ALA A CA 1
ATOM 2188 C C . ALA A 1 282 ? 3.584 12.031 24.375 1 97.06 282 ALA A C 1
ATOM 2190 O O . ALA A 1 282 ? 4.062 10.891 24.375 1 97.06 282 ALA A O 1
ATOM 2191 N N . ASP A 1 283 ? 3.471 12.805 23.328 1 96.62 283 ASP A N 1
ATOM 2192 C CA . ASP A 1 283 ? 4.016 12.375 22.047 1 96.62 283 ASP A CA 1
ATOM 2193 C C . ASP A 1 283 ? 5.527 12.18 22.141 1 96.62 283 ASP A C 1
ATOM 2195 O O . ASP A 1 283 ? 6.273 13.148 22.328 1 96.62 283 ASP A O 1
ATOM 2199 N N . GLN A 1 284 ? 5.961 11.031 21.891 1 91 284 GLN A N 1
ATOM 2200 C CA . GLN A 1 284 ? 7.367 10.672 22.031 1 91 284 GLN A CA 1
ATOM 2201 C C . GLN A 1 284 ? 8.203 11.281 20.906 1 91 284 GLN A C 1
ATOM 2203 O O . GLN A 1 284 ? 9.43 11.383 21.031 1 91 284 GLN A O 1
ATOM 2208 N N . SER A 1 285 ? 7.594 11.672 19.859 1 91.38 285 SER A N 1
ATOM 2209 C CA . SER A 1 285 ? 8.305 12.25 18.719 1 91.38 285 SER A CA 1
ATOM 2210 C C . SER A 1 285 ? 8.602 13.727 18.938 1 91.38 285 SER A C 1
ATOM 2212 O O . SER A 1 285 ? 9.297 14.352 18.141 1 91.38 285 SER A O 1
ATOM 2214 N N . VAL A 1 286 ? 8.078 14.305 19.938 1 96.69 286 VAL A N 1
ATOM 2215 C CA . VAL A 1 286 ? 8.266 15.719 20.234 1 96.69 286 VAL A CA 1
ATOM 2216 C C . VAL A 1 286 ? 9.32 15.891 21.328 1 96.69 286 VAL A C 1
ATOM 2218 O O . VAL A 1 286 ? 9.148 15.391 22.438 1 96.69 286 VAL A O 1
ATOM 2221 N N . PRO A 1 287 ? 10.336 16.594 21.031 1 96.69 287 PRO A N 1
ATOM 2222 C CA . PRO A 1 287 ? 11.383 16.797 22.047 1 96.69 287 PRO A CA 1
ATOM 2223 C C . PRO A 1 287 ? 10.859 17.5 23.297 1 96.69 287 PRO A C 1
ATOM 2225 O O . PRO A 1 287 ? 9.867 18.219 23.234 1 96.69 287 PRO A O 1
ATOM 2228 N N . ASP A 1 288 ? 11.602 17.328 24.359 1 94.56 288 ASP A N 1
ATOM 2229 C CA . ASP A 1 288 ? 11.188 17.844 25.656 1 94.56 288 ASP A CA 1
ATOM 2230 C C . ASP A 1 288 ? 11.32 19.359 25.703 1 94.56 288 ASP A C 1
ATOM 2232 O O . ASP A 1 288 ? 10.734 20 26.578 1 94.56 288 ASP A O 1
ATOM 2236 N N . TRP A 1 289 ? 12.055 19.953 24.812 1 96.06 289 TRP A N 1
ATOM 2237 C CA . TRP A 1 289 ? 12.234 21.391 24.844 1 96.06 289 TRP A CA 1
ATOM 2238 C C . TRP A 1 289 ? 11.062 22.109 24.172 1 96.06 289 TRP A C 1
ATOM 2240 O O . TRP A 1 289 ? 10.953 23.328 24.234 1 96.06 289 TRP A O 1
ATOM 2250 N N . VAL A 1 290 ? 10.273 21.391 23.484 1 97.75 290 VAL A N 1
ATOM 2251 C CA . VAL A 1 290 ? 9.125 21.984 22.797 1 97.75 290 VAL A CA 1
ATOM 2252 C C . VAL A 1 290 ? 7.961 22.125 23.781 1 97.75 290 VAL A C 1
ATOM 2254 O O . VAL A 1 290 ? 7.504 21.141 24.359 1 97.75 290 VAL A O 1
ATOM 2257 N N . ASP A 1 291 ? 7.516 23.312 24 1 97.69 291 ASP A N 1
ATOM 2258 C CA . ASP A 1 291 ? 6.273 23.594 24.734 1 97.69 291 ASP A CA 1
ATOM 2259 C C . ASP A 1 291 ? 5.066 23.5 23.797 1 97.69 291 ASP A C 1
ATOM 2261 O O . ASP A 1 291 ? 4.812 24.406 23.016 1 97.69 291 ASP A O 1
ATOM 2265 N N . LYS A 1 292 ? 4.301 22.438 23.969 1 97.88 292 LYS A N 1
ATOM 2266 C CA . LYS A 1 292 ? 3.227 22.141 23.031 1 97.88 292 LYS A CA 1
ATOM 2267 C C . LYS A 1 292 ? 2.115 23.188 23.109 1 97.88 292 LYS A C 1
ATOM 2269 O O . LYS A 1 292 ? 1.55 23.578 22.094 1 97.88 292 LYS A O 1
ATOM 2274 N N . GLU A 1 293 ? 1.792 23.625 24.25 1 97.62 293 GLU A N 1
ATOM 2275 C CA . GLU A 1 293 ? 0.767 24.656 24.422 1 97.62 293 GLU A CA 1
ATOM 2276 C C . GLU A 1 293 ? 1.19 25.969 23.766 1 97.62 293 GLU A C 1
ATOM 2278 O O . GLU A 1 293 ? 0.399 26.609 23.062 1 97.62 293 GLU A O 1
ATOM 2283 N N . GLN A 1 294 ? 2.371 26.312 24 1 97.81 294 GLN A N 1
ATOM 2284 C CA . GLN A 1 294 ? 2.889 27.547 23.406 1 97.81 294 GLN A CA 1
ATOM 2285 C C . GLN A 1 294 ? 2.936 27.438 21.891 1 97.81 294 GLN A C 1
ATOM 2287 O O . GLN A 1 294 ? 2.67 28.406 21.188 1 97.81 294 GLN A O 1
ATOM 2292 N N . LEU A 1 295 ? 3.395 26.297 21.406 1 98.19 295 LEU A N 1
ATOM 2293 C CA . LEU A 1 295 ? 3.457 26.078 19.969 1 98.19 295 LEU A CA 1
ATOM 2294 C C . LEU A 1 295 ? 2.068 26.172 19.344 1 98.19 295 LEU A C 1
ATOM 2296 O O . LEU A 1 295 ? 1.896 26.797 18.297 1 98.19 295 LEU A O 1
ATOM 2300 N N . LEU A 1 296 ? 1.026 25.609 19.953 1 97.88 296 LEU A N 1
ATOM 2301 C CA . LEU A 1 296 ? -0.351 25.703 19.484 1 97.88 296 LEU A CA 1
ATOM 2302 C C . LEU A 1 296 ? -0.803 27.172 19.438 1 97.88 296 LEU A C 1
ATOM 2304 O O . LEU A 1 296 ? -1.456 27.578 18.469 1 97.88 296 LEU A O 1
ATOM 2308 N N . GLU A 1 297 ? -0.461 27.875 20.484 1 97.19 297 GLU A N 1
ATOM 2309 C CA . GLU A 1 297 ? -0.819 29.281 20.531 1 97.19 297 GLU A CA 1
ATOM 2310 C C . GLU A 1 297 ? -0.147 30.062 19.406 1 97.19 297 GLU A C 1
ATOM 2312 O O . GLU A 1 297 ? -0.756 30.953 18.812 1 97.19 297 GLU A O 1
ATOM 2317 N N . LYS A 1 298 ? 1.072 29.734 19.156 1 97.75 298 LYS A N 1
ATOM 2318 C CA . LYS A 1 298 ? 1.799 30.359 18.062 1 97.75 298 LYS A CA 1
ATOM 2319 C C . LYS A 1 298 ? 1.118 30.078 16.719 1 97.75 298 LYS A C 1
ATOM 2321 O O . LYS A 1 298 ? 0.951 30.984 15.898 1 97.75 298 LYS A O 1
ATOM 2326 N N . TRP A 1 299 ? 0.749 28.812 16.469 1 98.19 299 TRP A N 1
ATOM 2327 C CA . TRP A 1 299 ? 0.04 28.453 15.242 1 98.19 299 TRP A CA 1
ATOM 2328 C C . TRP A 1 299 ? -1.293 29.188 15.148 1 98.19 299 TRP A C 1
ATOM 2330 O O . TRP A 1 299 ? -1.663 29.688 14.078 1 98.19 299 TRP A O 1
ATOM 2340 N N . ARG A 1 300 ? -2.039 29.266 16.234 1 97.62 300 ARG A N 1
ATOM 2341 C CA . ARG A 1 300 ? -3.316 29.984 16.266 1 97.62 300 ARG A CA 1
ATOM 2342 C C . ARG A 1 300 ? -3.145 31.438 15.867 1 97.62 300 ARG A C 1
ATOM 2344 O O . ARG A 1 300 ? -3.893 31.953 15.031 1 97.62 300 ARG A O 1
ATOM 2351 N N . LYS A 1 301 ? -2.188 32.094 16.469 1 96.94 301 LYS A N 1
ATOM 2352 C CA . LYS A 1 301 ? -1.935 33.5 16.219 1 96.94 301 LYS A CA 1
ATOM 2353 C C . LYS A 1 301 ? -1.672 33.75 14.734 1 96.94 301 LYS A C 1
ATOM 2355 O O . LYS A 1 301 ? -2.236 34.656 14.141 1 96.94 301 LYS 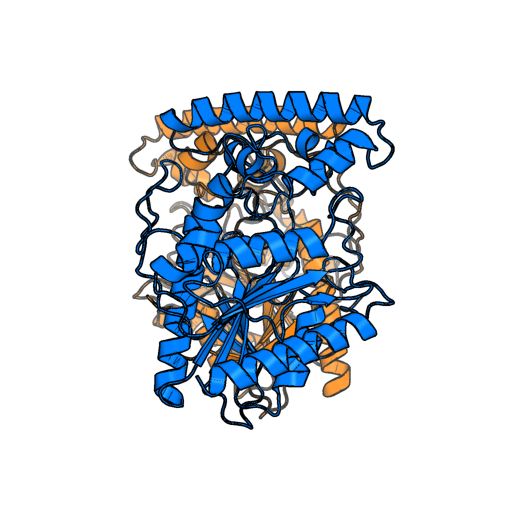A O 1
ATOM 2360 N N . VAL A 1 302 ? -0.844 32.938 14.141 1 97.31 302 VAL A N 1
ATOM 2361 C CA . VAL A 1 302 ? -0.477 33.125 12.742 1 97.31 302 VAL A CA 1
ATOM 2362 C C . VAL A 1 302 ? -1.666 32.781 11.852 1 97.31 302 VAL A C 1
ATOM 2364 O O . VAL A 1 302 ? -1.941 33.469 10.875 1 97.31 302 VAL A O 1
ATOM 2367 N N . THR A 1 303 ? -2.373 31.688 12.164 1 97.56 303 THR A N 1
ATOM 2368 C CA . THR A 1 303 ? -3.525 31.234 11.391 1 97.56 303 THR A CA 1
ATOM 2369 C C . THR A 1 303 ? -4.617 32.281 11.375 1 97.56 303 THR A C 1
ATOM 2371 O O . THR A 1 303 ? -5.18 32.594 10.32 1 97.56 303 THR A O 1
ATOM 2374 N N . ASP A 1 304 ? -4.859 32.938 12.539 1 96.56 304 ASP A N 1
ATOM 2375 C CA . ASP A 1 304 ? -5.93 33.906 12.703 1 96.56 304 ASP A CA 1
ATOM 2376 C C . ASP A 1 304 ? -5.453 35.312 12.336 1 96.56 304 ASP A C 1
ATOM 2378 O O . ASP A 1 304 ? -6.211 36.281 12.43 1 96.56 304 ASP A O 1
ATOM 2382 N N . ARG A 1 305 ? -4.281 35.438 11.945 1 91.62 305 ARG A N 1
ATOM 2383 C CA . ARG A 1 305 ? -3.688 36.75 11.664 1 91.62 305 ARG A CA 1
ATOM 2384 C C . ARG A 1 305 ? -3.938 37.719 12.805 1 91.62 305 ARG A C 1
ATOM 2386 O O . ARG A 1 305 ? -4.5 38.812 12.594 1 91.62 305 ARG A O 1
ATOM 2393 N N . ASP A 1 306 ? -3.555 37.281 13.883 1 85.94 306 ASP A N 1
ATOM 2394 C CA . ASP A 1 306 ? -3.664 38.062 15.109 1 85.94 306 ASP A CA 1
ATOM 2395 C C . ASP A 1 306 ? -5.105 38.5 15.359 1 85.94 306 ASP A C 1
ATOM 2397 O O . ASP A 1 306 ? -5.363 39.625 15.75 1 85.94 306 ASP A O 1
ATOM 2401 N N . GLY A 1 307 ? -6.051 37.594 15.016 1 83.81 307 GLY A N 1
ATOM 2402 C CA . GLY A 1 307 ? -7.453 37.812 15.336 1 83.81 307 GLY A CA 1
ATOM 2403 C C . GLY A 1 307 ? -8.219 38.469 14.203 1 83.81 307 GLY A C 1
ATOM 2404 O O . GLY A 1 307 ? -9.445 38.562 14.25 1 83.81 307 GLY A O 1
ATOM 2405 N N . GLU A 1 308 ? -7.656 38.844 13.141 1 85.31 308 GLU A N 1
ATOM 2406 C CA . GLU A 1 308 ? -8.297 39.531 12.016 1 85.31 308 GLU A CA 1
ATOM 2407 C C . GLU A 1 308 ? -9.18 38.562 11.227 1 85.31 308 GLU A C 1
ATOM 2409 O O . GLU A 1 308 ? -10.164 38.969 10.609 1 85.31 308 GLU A O 1
ATOM 2414 N N . ALA A 1 309 ? -8.867 37.344 11.258 1 84.81 309 ALA A N 1
ATOM 2415 C CA . ALA A 1 309 ? -9.57 36.281 10.531 1 84.81 309 ALA A CA 1
ATOM 2416 C C . ALA A 1 309 ? -9.656 35 11.352 1 84.81 309 ALA A C 1
ATOM 2418 O O . ALA A 1 309 ? -8.961 34.031 11.062 1 84.81 309 ALA A O 1
ATOM 2419 N N . PRO A 1 310 ? -10.539 35.031 12.328 1 92.44 310 PRO A N 1
ATOM 2420 C CA . PRO A 1 310 ? -10.562 33.906 13.25 1 92.44 310 PRO A CA 1
ATOM 2421 C C . PRO A 1 310 ? -11.133 32.625 12.602 1 92.44 310 PRO A C 1
ATOM 2423 O O . PRO A 1 310 ? -12.336 32.531 12.367 1 92.44 310 PRO A O 1
ATOM 2426 N N . ILE A 1 311 ? -10.234 31.656 12.336 1 96.06 311 ILE A N 1
ATOM 2427 C CA . ILE A 1 311 ? -10.656 30.375 11.781 1 96.06 311 ILE A CA 1
ATOM 2428 C C . ILE A 1 311 ? -10.133 29.234 12.648 1 96.06 311 ILE A C 1
ATOM 2430 O O . ILE A 1 311 ? -10.422 28.062 12.383 1 96.06 311 ILE A O 1
ATOM 2434 N N . TRP A 1 312 ? -9.367 29.547 13.688 1 97.81 312 TRP A N 1
ATOM 2435 C CA . TRP A 1 312 ? -8.898 28.531 14.641 1 97.81 312 TRP A CA 1
ATOM 2436 C C . TRP A 1 312 ? -10.039 28.078 15.547 1 97.81 312 TRP A C 1
ATOM 2438 O O . TRP A 1 312 ? -10.766 28.891 16.109 1 97.81 312 TRP A O 1
ATOM 2448 N N . ASP A 1 313 ? -10.219 26.812 15.664 1 98 313 ASP A N 1
ATOM 2449 C CA . ASP A 1 313 ? -11.242 26.297 16.578 1 98 313 ASP A CA 1
ATOM 2450 C C . ASP A 1 313 ? -10.727 26.25 18.016 1 98 313 ASP A C 1
ATOM 2452 O O . ASP A 1 313 ? -10.281 25.203 18.484 1 98 313 ASP A O 1
ATOM 2456 N N . GLN A 1 314 ? -10.93 27.312 18.688 1 95.5 314 GLN A N 1
ATOM 2457 C CA . GLN A 1 314 ? -10.422 27.438 20.047 1 95.5 314 GLN A CA 1
ATOM 2458 C C . GLN A 1 314 ? -11.109 26.453 20.984 1 95.5 314 GLN A C 1
ATOM 2460 O O . GLN A 1 314 ? -10.492 25.953 21.922 1 95.5 314 GLN A O 1
ATOM 2465 N N . GLU A 1 315 ? -12.328 26.172 20.75 1 96.62 315 GLU A N 1
ATOM 2466 C CA . GLU A 1 315 ? -13.141 25.344 21.641 1 96.62 315 GLU A CA 1
ATOM 2467 C C . GLU A 1 315 ? -12.672 23.891 21.609 1 96.62 315 GLU A C 1
ATOM 2469 O O . GLU A 1 315 ? -12.648 23.219 22.641 1 96.62 315 GLU A O 1
ATOM 2474 N N . HIS A 1 316 ? -12.305 23.422 20.453 1 98.19 316 HIS A N 1
ATOM 2475 C CA . HIS A 1 316 ? -12.094 21.984 20.328 1 98.19 316 HIS A CA 1
ATOM 2476 C C . HIS A 1 316 ? -10.617 21.656 20.156 1 98.19 316 HIS A C 1
ATOM 2478 O O . HIS A 1 316 ? -10.195 20.516 20.344 1 98.19 316 HIS A O 1
ATOM 2484 N N . SER A 1 317 ? -9.75 22.625 19.766 1 98.62 317 SER A N 1
ATOM 2485 C CA . SER A 1 317 ? -8.312 22.391 19.703 1 98.62 317 SER A CA 1
ATOM 2486 C C . SER A 1 317 ? -7.727 22.188 21.094 1 98.62 317 SER A C 1
ATOM 2488 O O . SER A 1 317 ? -8.156 22.828 22.047 1 98.62 317 SER A O 1
ATOM 2490 N N . ALA A 1 318 ? -6.793 21.281 21.188 1 98.56 318 ALA A N 1
ATOM 2491 C CA . ALA A 1 318 ? -6.273 20.984 22.516 1 98.56 318 ALA A CA 1
ATOM 2492 C C . ALA A 1 318 ? -5.02 20.125 22.438 1 98.56 318 ALA A C 1
ATOM 2494 O O . ALA A 1 318 ? -4.711 19.547 21.391 1 98.56 318 ALA A O 1
ATOM 2495 N N . VAL A 1 319 ? -4.285 20.141 23.547 1 98.56 319 VAL A N 1
ATOM 2496 C CA . VAL A 1 319 ? -3.318 19.078 23.828 1 98.56 319 VAL A CA 1
ATOM 2497 C C . VAL A 1 319 ? -4.008 17.938 24.562 1 98.56 319 VAL A C 1
ATOM 2499 O O . VAL A 1 319 ? -4.598 18.141 25.625 1 98.56 319 VAL A O 1
ATOM 2502 N N . ILE A 1 320 ? -4.004 16.766 24 1 98.69 320 ILE A N 1
ATOM 2503 C CA . ILE A 1 320 ? -4.629 15.609 24.609 1 98.69 320 ILE A CA 1
ATOM 2504 C C . ILE A 1 320 ? -3.75 15.094 25.75 1 98.69 320 ILE A C 1
ATOM 2506 O O . ILE A 1 320 ? -2.672 14.547 25.516 1 98.69 320 ILE A O 1
ATOM 2510 N N . PRO A 1 321 ? -4.242 15.195 26.922 1 98.06 321 PRO A N 1
ATOM 2511 C CA . PRO A 1 321 ? -3.396 14.773 28.047 1 98.06 321 PRO A CA 1
ATOM 2512 C C . PRO A 1 321 ? -2.973 13.312 27.953 1 98.06 321 PRO A C 1
ATOM 2514 O O . PRO A 1 321 ? -3.803 12.445 27.672 1 98.06 321 PRO A O 1
ATOM 2517 N N . ASN A 1 322 ? -1.729 13.016 28.094 1 97.31 322 ASN A N 1
ATOM 2518 C CA . ASN A 1 322 ? -1.127 11.695 28.219 1 97.31 322 ASN A CA 1
ATOM 2519 C C . ASN A 1 322 ? -1.215 10.906 26.922 1 97.31 322 ASN A C 1
ATOM 2521 O O . ASN A 1 322 ? -0.969 9.695 26.906 1 97.31 322 ASN A O 1
ATOM 2525 N N . ALA A 1 323 ? -1.543 11.562 25.859 1 98.19 323 ALA A N 1
ATOM 2526 C CA . ALA A 1 323 ? -1.668 10.867 24.578 1 98.19 323 ALA A CA 1
ATOM 2527 C C . ALA A 1 323 ? -0.297 10.602 23.953 1 98.19 323 ALA A C 1
ATOM 2529 O O . ALA A 1 323 ? 0.542 11.5 23.891 1 98.19 323 ALA A O 1
ATOM 2530 N N . SER A 1 324 ? -0.092 9.352 23.578 1 97.44 324 SER A N 1
ATOM 2531 C CA . SER A 1 324 ? 1.056 9.047 22.734 1 97.44 324 SER A CA 1
ATOM 2532 C C . SER A 1 324 ? 0.822 9.5 21.297 1 97.44 324 SER A C 1
ATOM 2534 O O . SER A 1 324 ? -0.259 9.992 20.953 1 97.44 324 SER A O 1
ATOM 2536 N N . HIS A 1 325 ? 1.837 9.391 20.453 1 96.44 325 HIS A N 1
ATOM 2537 C CA . HIS A 1 325 ? 1.772 9.914 19.094 1 96.44 325 HIS A CA 1
ATOM 2538 C C . HIS A 1 325 ? 0.54 9.398 18.359 1 96.44 325 HIS A C 1
ATOM 2540 O O . HIS A 1 325 ? -0.213 10.18 17.766 1 96.44 325 HIS A O 1
ATOM 2546 N N . ALA A 1 326 ? 0.315 8.109 18.344 1 93.94 326 ALA A N 1
ATOM 2547 C CA . ALA A 1 326 ? -0.792 7.488 17.625 1 93.94 326 ALA A CA 1
ATOM 2548 C C . ALA A 1 326 ? -1.86 6.977 18.578 1 93.94 326 ALA A C 1
ATOM 2550 O O . ALA A 1 326 ? -2.771 6.25 18.172 1 93.94 326 ALA A O 1
ATOM 2551 N N . LEU A 1 327 ? -1.716 7.285 19.891 1 96.62 327 LEU A N 1
ATOM 2552 C CA . LEU A 1 327 ? -2.662 6.867 20.922 1 96.62 327 LEU A CA 1
ATOM 2553 C C . LEU A 1 327 ? -2.863 5.355 20.891 1 96.62 327 LEU A C 1
ATOM 2555 O O . LEU A 1 327 ? -3.99 4.871 21.016 1 96.62 327 LEU A O 1
ATOM 2559 N N . SER A 1 328 ? -1.834 4.594 20.656 1 90.62 328 SER A N 1
ATOM 2560 C CA . SER A 1 328 ? -1.966 3.154 20.453 1 90.62 328 SER A CA 1
ATOM 2561 C C . SER A 1 328 ? -1.284 2.373 21.562 1 90.62 328 SER A C 1
ATOM 2563 O O . SER A 1 328 ? -1.239 1.141 21.531 1 90.62 328 SER A O 1
ATOM 2565 N N . ASN A 1 329 ? -0.789 3.07 22.547 1 88.81 329 ASN A N 1
ATOM 2566 C CA . ASN A 1 329 ? -0.234 2.373 23.703 1 88.81 329 ASN A CA 1
ATOM 2567 C C . ASN A 1 329 ? -1.333 1.792 24.594 1 88.81 329 ASN A C 1
ATOM 2569 O O . ASN A 1 329 ? -2.502 2.152 24.453 1 88.81 329 ASN A O 1
ATOM 2573 N N . ASP A 1 330 ? -1.017 0.91 25.484 1 88.88 330 ASP A N 1
ATOM 2574 C CA . ASP A 1 330 ? -1.979 0.175 26.312 1 88.88 330 ASP A CA 1
ATOM 2575 C C . ASP A 1 330 ? -2.764 1.118 27.219 1 88.88 330 ASP A C 1
ATOM 2577 O O . ASP A 1 330 ? -3.926 0.858 27.531 1 88.88 330 ASP A O 1
ATOM 2581 N N . ASP A 1 331 ? -2.199 2.166 27.594 1 91.88 331 ASP A N 1
ATOM 2582 C CA . ASP A 1 331 ? -2.826 3.076 28.547 1 91.88 331 ASP A CA 1
ATOM 2583 C C . ASP A 1 331 ? -3.471 4.262 27.844 1 91.88 331 ASP A C 1
ATOM 2585 O O . ASP A 1 331 ? -3.646 5.328 28.438 1 91.88 331 ASP A O 1
ATOM 2589 N N . GLN A 1 332 ? -3.879 4.043 26.594 1 95.56 332 GLN A N 1
ATOM 2590 C CA . GLN A 1 332 ? -4.301 5.191 25.797 1 95.56 332 GLN A CA 1
ATOM 2591 C C . GLN A 1 332 ? -5.82 5.234 25.656 1 95.56 332 GLN A C 1
ATOM 2593 O O . GLN A 1 332 ? -6.352 5.969 24.812 1 95.56 332 GLN A O 1
ATOM 2598 N N . ALA A 1 333 ? -6.59 4.484 26.469 1 95.62 333 ALA A N 1
ATOM 2599 C CA . ALA A 1 333 ? -8.047 4.477 26.359 1 95.62 333 ALA A CA 1
ATOM 2600 C C . ALA A 1 333 ? -8.625 5.859 26.656 1 95.62 333 ALA A C 1
ATOM 2602 O O . ALA A 1 333 ? -9.484 6.348 25.906 1 95.62 333 ALA A O 1
ATOM 2603 N N . GLU A 1 334 ? -8.172 6.512 27.734 1 97.69 334 GLU A N 1
ATOM 2604 C CA . GLU A 1 334 ? -8.688 7.824 28.109 1 97.69 334 GLU A CA 1
ATOM 2605 C C . GLU A 1 334 ? -8.32 8.883 27.078 1 97.69 334 GLU A C 1
ATOM 2607 O O . GLU A 1 334 ? -9.164 9.688 26.688 1 97.69 334 GLU A O 1
ATOM 2612 N N . PRO A 1 335 ? -7.066 8.914 26.609 1 98.19 335 PRO A N 1
ATOM 2613 C CA . PRO A 1 335 ? -6.734 9.844 25.531 1 98.19 335 PRO A CA 1
ATOM 2614 C C . PRO A 1 335 ? -7.602 9.633 24.297 1 98.19 335 PRO A C 1
ATOM 2616 O O . PRO A 1 335 ? -8 10.609 23.641 1 98.19 335 PRO A O 1
ATOM 2619 N N . ARG A 1 336 ? -7.871 8.422 23.938 1 97.88 336 ARG A N 1
ATOM 2620 C CA . ARG A 1 336 ? -8.711 8.141 22.781 1 97.88 336 ARG A CA 1
ATOM 2621 C C . ARG A 1 336 ? -10.125 8.672 23 1 97.88 336 ARG A C 1
ATOM 2623 O O . ARG A 1 336 ? -10.742 9.211 22.078 1 97.88 336 ARG A O 1
ATOM 2630 N N . LYS A 1 337 ? -10.641 8.484 24.172 1 98.12 337 LYS A N 1
ATOM 2631 C CA . LYS A 1 337 ? -11.961 9.023 24.5 1 98.12 337 LYS A CA 1
ATOM 2632 C C . LYS A 1 337 ? -11.984 10.539 24.359 1 98.12 337 LYS A C 1
ATOM 2634 O O . LYS A 1 337 ? -12.938 11.102 23.812 1 98.12 337 LYS A O 1
ATOM 2639 N N . PHE A 1 338 ? -10.945 11.164 24.906 1 98.69 338 PHE A N 1
ATOM 2640 C CA . PHE A 1 338 ? -10.805 12.617 24.797 1 98.69 338 PHE A CA 1
ATOM 2641 C C . PHE A 1 338 ? -10.812 13.055 23.344 1 98.69 338 PHE A C 1
ATOM 2643 O O . PHE A 1 338 ? -11.523 13.984 22.969 1 98.69 338 PHE A O 1
ATOM 2650 N N . LEU A 1 339 ? -10.023 12.406 22.484 1 98.75 339 LEU A N 1
ATOM 2651 C CA . LEU A 1 339 ? -9.945 12.711 21.062 1 98.75 339 LEU A CA 1
ATOM 2652 C C . LEU A 1 339 ? -11.312 12.586 20.406 1 98.75 339 LEU A C 1
ATOM 2654 O O . LEU A 1 339 ? -11.742 13.484 19.672 1 98.75 339 LEU A O 1
ATOM 2658 N N . VAL A 1 340 ? -11.984 11.484 20.656 1 98.69 340 VAL A N 1
ATOM 2659 C CA . VAL A 1 340 ? -13.289 11.219 20.047 1 98.69 340 VAL A CA 1
ATOM 2660 C C . VAL A 1 340 ? -14.273 12.312 20.438 1 98.69 340 VAL A C 1
ATOM 2662 O O . VAL A 1 340 ? -15.016 12.82 19.594 1 98.69 340 VAL A O 1
ATOM 2665 N N . GLU A 1 341 ? -14.258 12.688 21.672 1 98.69 341 GLU A N 1
ATOM 2666 C CA . GLU A 1 341 ? -15.156 13.734 22.156 1 98.69 341 GLU A CA 1
ATOM 2667 C C . GLU A 1 341 ? -14.906 15.055 21.438 1 98.69 341 GLU A C 1
ATOM 2669 O O . GLU A 1 341 ? -15.852 15.727 21.016 1 98.69 341 GLU A O 1
ATOM 2674 N N . LYS A 1 342 ? -13.672 15.414 21.312 1 98.81 342 LYS A N 1
ATOM 2675 C CA . LYS A 1 342 ? -13.32 16.672 20.656 1 98.81 342 LYS A CA 1
ATOM 2676 C C . LYS A 1 342 ? -13.703 16.641 19.172 1 98.81 342 LYS A C 1
ATOM 2678 O O . LYS A 1 342 ? -14.273 17.594 18.656 1 98.81 342 LYS A O 1
ATOM 2683 N N . VAL A 1 343 ? -13.414 15.523 18.484 1 98.88 343 VAL A N 1
ATOM 2684 C CA . VAL A 1 343 ? -13.711 15.406 17.062 1 98.88 343 VAL A CA 1
ATOM 2685 C C . VAL A 1 343 ? -15.219 15.438 16.844 1 98.88 343 VAL A C 1
ATOM 2687 O O . VAL A 1 343 ? -15.711 16.125 15.938 1 98.88 343 VAL A O 1
ATOM 2690 N N . MET A 1 344 ? -15.992 14.719 17.703 1 98.69 344 MET A N 1
ATOM 2691 C CA . MET A 1 344 ? -17.438 14.711 17.594 1 98.69 344 MET A CA 1
ATOM 2692 C C . MET A 1 344 ? -18.016 16.109 17.812 1 98.69 344 MET A C 1
ATOM 2694 O O . MET A 1 344 ? -18.938 16.531 17.109 1 98.69 344 MET A O 1
ATOM 2698 N N . GLY A 1 345 ? -17.453 16.828 18.812 1 98.56 345 GLY A N 1
ATOM 2699 C CA . GLY A 1 345 ? -17.875 18.203 19.031 1 98.56 345 GLY A CA 1
ATOM 2700 C C . GLY A 1 345 ? -17.609 19.094 17.828 1 98.56 345 GLY A C 1
ATOM 2701 O O . GLY A 1 345 ? -18.484 19.875 17.438 1 98.56 345 GLY A O 1
ATOM 2702 N N . TYR A 1 346 ? -16.484 19 17.25 1 98.75 346 TYR A N 1
ATOM 2703 C CA . TYR A 1 346 ? -16.109 19.766 16.078 1 98.75 346 TYR A CA 1
ATOM 2704 C C . TYR A 1 346 ? -17.047 19.484 14.906 1 98.75 346 TYR A C 1
ATOM 2706 O O . TYR A 1 346 ? -17.484 20.391 14.211 1 98.75 346 TYR A O 1
ATOM 2714 N N . LEU A 1 347 ? -17.312 18.156 14.617 1 98.75 347 LEU A N 1
ATOM 2715 C CA . LEU A 1 347 ? -18.141 17.75 13.492 1 98.75 347 LEU A CA 1
ATOM 2716 C C . LEU A 1 347 ? -19.562 18.266 13.648 1 98.75 347 LEU A C 1
ATOM 2718 O O . LEU A 1 347 ? -20.219 18.625 12.656 1 98.75 347 LEU A O 1
ATOM 2722 N N . ARG A 1 348 ? -20.078 18.359 14.898 1 97.69 348 ARG A N 1
ATOM 2723 C CA . ARG A 1 348 ? -21.406 18.953 15.133 1 97.69 348 ARG A CA 1
ATOM 2724 C C . ARG A 1 348 ? -21.422 20.422 14.734 1 97.69 348 ARG A C 1
ATOM 2726 O O . ARG A 1 348 ? -22.391 20.906 14.156 1 97.69 348 ARG A O 1
ATOM 2733 N N . GLY A 1 349 ? -20.328 21.062 15.062 1 96.56 349 GLY A N 1
ATOM 2734 C CA . GLY A 1 349 ? -20.203 22.453 14.656 1 96.56 349 GLY A CA 1
ATOM 2735 C C . GLY A 1 349 ? -20.109 22.641 13.156 1 96.56 349 GLY A C 1
ATOM 2736 O O . GLY A 1 349 ? -20.734 23.531 12.586 1 96.56 349 GLY A O 1
ATOM 2737 N N . ALA A 1 350 ? -19.328 21.781 12.484 1 96.81 350 ALA A N 1
ATOM 2738 C CA . ALA A 1 350 ? -19.141 21.844 11.031 1 96.81 350 ALA A CA 1
ATOM 2739 C C . ALA A 1 350 ? -20.453 21.562 10.297 1 96.81 350 ALA A C 1
ATOM 2741 O O . ALA A 1 350 ? -20.703 22.125 9.234 1 96.81 350 ALA A O 1
ATOM 2742 N N . GLU A 1 351 ? -21.234 20.672 10.859 1 95.69 351 GLU A N 1
ATOM 2743 C CA . GLU A 1 351 ? -22.516 20.328 10.266 1 95.69 351 GLU A CA 1
ATOM 2744 C C . GLU A 1 351 ? -23.453 21.531 10.211 1 95.69 351 GLU A C 1
ATOM 2746 O O . GLU A 1 351 ? -24.219 21.688 9.266 1 95.69 351 GLU A O 1
ATOM 2751 N N . LYS A 1 352 ? -23.406 22.453 11.148 1 92.94 352 LYS A N 1
ATOM 2752 C CA . LYS A 1 352 ? -24.297 23.594 11.289 1 92.94 352 LYS A CA 1
ATOM 2753 C C . LYS A 1 352 ? -23.766 24.797 10.508 1 92.94 352 LYS A C 1
ATOM 2755 O O . LYS A 1 352 ? -24.516 25.75 10.242 1 92.94 352 LYS A O 1
ATOM 2760 N N . ALA A 1 353 ? -22.594 24.781 10.141 1 88.06 353 ALA A N 1
ATOM 2761 C CA . ALA A 1 353 ? -21.953 25.938 9.484 1 88.06 353 ALA A CA 1
ATOM 2762 C C . ALA A 1 353 ? -22.266 25.938 7.988 1 88.06 353 ALA A C 1
ATOM 2764 O O . ALA A 1 353 ? -22.453 24.891 7.383 1 88.06 353 ALA A O 1
ATOM 2765 N N . MET B 1 1 ? -11.109 10.844 -12.836 1 60.06 1 MET B N 1
ATOM 2766 C CA . MET B 1 1 ? -11.633 9.719 -13.602 1 60.06 1 MET B CA 1
ATOM 2767 C C . MET B 1 1 ? -11.695 8.461 -12.734 1 60.06 1 MET B C 1
ATOM 2769 O O . MET B 1 1 ? -10.781 8.195 -11.953 1 60.06 1 MET B O 1
ATOM 2773 N N . TYR B 1 2 ? -12.883 7.945 -12.523 1 77.81 2 TYR B N 1
ATOM 2774 C CA . TYR B 1 2 ? -13.258 6.75 -11.781 1 77.81 2 TYR B CA 1
ATOM 2775 C C . TYR B 1 2 ? -12.75 5.492 -12.477 1 77.81 2 TYR B C 1
ATOM 2777 O O . TYR B 1 2 ? -12.289 5.555 -13.625 1 77.81 2 TYR B O 1
ATOM 2785 N N . SER B 1 3 ? -12.711 4.434 -11.633 1 83.88 3 SER B N 1
ATOM 2786 C CA . SER B 1 3 ? -12.344 3.15 -12.227 1 83.88 3 SER B CA 1
ATOM 2787 C C . SER B 1 3 ? -13.359 2.725 -13.289 1 83.88 3 SER B C 1
ATOM 2789 O O . SER B 1 3 ? -14.57 2.883 -13.094 1 83.88 3 SER B O 1
ATOM 2791 N N . LYS B 1 4 ? -12.938 2.299 -14.391 1 83.69 4 LYS B N 1
ATOM 2792 C CA . LYS B 1 4 ? -13.797 1.791 -15.461 1 83.69 4 LYS B CA 1
ATOM 2793 C C . LYS B 1 4 ? -14.305 0.388 -15.141 1 83.69 4 LYS B C 1
ATOM 2795 O O . LYS B 1 4 ? -15.297 -0.063 -15.703 1 83.69 4 LYS B O 1
ATOM 2800 N N . PHE B 1 5 ? -13.664 -0.277 -14.227 1 84.5 5 PHE B N 1
ATOM 2801 C CA . PHE B 1 5 ? -13.945 -1.693 -14.023 1 84.5 5 PHE B CA 1
ATOM 2802 C C . PHE B 1 5 ? -14.719 -1.913 -12.727 1 84.5 5 PHE B C 1
ATOM 2804 O O . PHE B 1 5 ? -15.453 -2.893 -12.602 1 84.5 5 PHE B O 1
ATOM 2811 N N . TRP B 1 6 ? -14.5 -1.029 -11.812 1 89.44 6 TRP B N 1
ATOM 2812 C CA . TRP B 1 6 ? -15.195 -1.129 -10.531 1 89.44 6 TRP B CA 1
ATOM 2813 C C . TRP B 1 6 ? -16.406 -0.193 -10.5 1 89.44 6 TRP B C 1
ATOM 2815 O O . TRP B 1 6 ? -16.359 0.908 -11.055 1 89.44 6 TRP B O 1
ATOM 2825 N N . PRO B 1 7 ? -17.516 -0.657 -9.938 1 87 7 PRO B N 1
ATOM 2826 C CA . PRO B 1 7 ? -18.719 0.167 -9.945 1 87 7 PRO B CA 1
ATOM 2827 C C . PRO B 1 7 ? -18.547 1.489 -9.203 1 87 7 PRO B C 1
ATOM 2829 O O . PRO B 1 7 ? -17.906 1.525 -8.141 1 87 7 PRO B O 1
ATOM 2832 N N . LYS B 1 8 ? -19.297 2.406 -9.922 1 84.81 8 LYS B N 1
ATOM 2833 C CA . LYS B 1 8 ? -19.406 3.662 -9.188 1 84.81 8 LYS B CA 1
ATOM 2834 C C . LYS B 1 8 ? -20.219 3.475 -7.902 1 84.81 8 LYS B C 1
ATOM 2836 O O . LYS B 1 8 ? -21.203 2.732 -7.883 1 84.81 8 LYS B O 1
ATOM 2841 N N . GLY B 1 9 ? -19.781 3.873 -6.754 1 90.75 9 GLY B N 1
ATOM 2842 C CA . GLY B 1 9 ? -20.438 3.676 -5.477 1 90.75 9 GLY B CA 1
ATOM 2843 C C . GLY B 1 9 ? -19.766 2.631 -4.609 1 90.75 9 GLY B C 1
ATOM 2844 O O . GLY B 1 9 ? -20.062 2.518 -3.418 1 90.75 9 GLY B O 1
ATOM 2845 N N . GLY B 1 10 ? -18.953 1.837 -5.254 1 93.75 10 GLY B N 1
ATOM 2846 C CA . GLY B 1 10 ? -18.156 0.883 -4.484 1 93.75 10 GLY B CA 1
ATOM 2847 C C . GLY B 1 10 ? -18.875 -0.445 -4.285 1 93.75 10 GLY B C 1
ATOM 2848 O O . GLY B 1 10 ? -19.938 -0.673 -4.84 1 93.75 10 GLY B O 1
ATOM 2849 N N . LEU B 1 11 ? -18.281 -1.323 -3.641 1 95.75 11 LEU B N 1
ATOM 2850 C CA . LEU B 1 11 ? -18.797 -2.643 -3.307 1 95.75 11 LEU B CA 1
ATOM 2851 C C . LEU B 1 11 ? -18.844 -2.842 -1.794 1 95.75 11 LEU B C 1
ATOM 2853 O O . LEU B 1 11 ? -17.891 -2.527 -1.092 1 95.75 11 LEU B O 1
ATOM 2857 N N . PRO B 1 12 ? -19.984 -3.309 -1.308 1 95.75 12 PRO B N 1
ATOM 2858 C CA . PRO B 1 12 ? -20.109 -3.52 0.136 1 95.75 12 PRO B CA 1
ATOM 2859 C C . PRO B 1 12 ? -19.297 -4.719 0.628 1 95.75 12 PRO B C 1
ATOM 2861 O O . PRO B 1 12 ? -19.078 -5.672 -0.124 1 95.75 12 PRO B O 1
ATOM 2864 N N . GLY B 1 13 ? -18.891 -4.629 1.815 1 96.88 13 GLY B N 1
ATOM 2865 C CA . GLY B 1 13 ? -18.172 -5.73 2.43 1 96.88 13 GLY B CA 1
ATOM 2866 C C . GLY B 1 13 ? -17.703 -5.426 3.84 1 96.88 13 GLY B C 1
ATOM 2867 O O . GLY B 1 13 ? -18.359 -4.676 4.566 1 96.88 13 GLY B O 1
ATOM 2868 N N . ILE B 1 14 ? -16.719 -6.164 4.27 1 97.06 14 ILE B N 1
ATOM 2869 C CA . ILE B 1 14 ? -16.141 -6.043 5.609 1 97.06 14 ILE B CA 1
ATOM 2870 C C . ILE B 1 14 ? -14.633 -5.895 5.512 1 97.06 14 ILE B C 1
ATOM 2872 O O . ILE B 1 14 ? -13.969 -6.668 4.812 1 97.06 14 ILE B O 1
ATOM 2876 N N . LEU B 1 15 ? -14.102 -4.875 6.109 1 97 15 LEU B N 1
ATOM 2877 C CA . LEU B 1 15 ? -12.664 -4.688 6.207 1 97 15 LEU B CA 1
ATOM 2878 C C . LEU B 1 15 ? -12.109 -5.336 7.473 1 97 15 LEU B C 1
ATOM 2880 O O . LEU B 1 15 ? -12.547 -5.02 8.578 1 97 15 LEU B O 1
ATOM 2884 N N . HIS B 1 16 ? -11.164 -6.27 7.293 1 96.88 16 HIS B N 1
ATOM 2885 C CA . HIS B 1 16 ? -10.562 -7.016 8.391 1 96.88 16 HIS B CA 1
ATOM 2886 C C . HIS B 1 16 ? -9.086 -6.672 8.555 1 96.88 16 HIS B C 1
ATOM 2888 O O . HIS B 1 16 ? -8.398 -6.406 7.57 1 96.88 16 HIS B O 1
ATOM 2894 N N . HIS B 1 17 ? -8.664 -6.73 9.797 1 96.38 17 HIS B N 1
ATOM 2895 C CA . HIS B 1 17 ? -7.234 -6.68 10.094 1 96.38 17 HIS B CA 1
ATOM 2896 C C . HIS B 1 17 ? -6.699 -8.055 10.477 1 96.38 17 HIS B C 1
ATOM 2898 O O . HIS B 1 17 ? -7.055 -8.594 11.531 1 96.38 17 HIS B O 1
ATOM 2904 N N . TYR B 1 18 ? -5.824 -8.531 9.586 1 95.81 18 TYR B N 1
ATOM 2905 C CA . TYR B 1 18 ? -5.305 -9.859 9.914 1 95.81 18 TYR B CA 1
ATOM 2906 C C . TYR B 1 18 ? -3.938 -9.758 10.578 1 95.81 18 TYR B C 1
ATOM 2908 O O . TYR B 1 18 ? -3.377 -10.766 11.016 1 95.81 18 TYR B O 1
ATOM 2916 N N . THR B 1 19 ? -3.32 -8.633 10.578 1 93 19 THR B N 1
ATOM 2917 C CA . THR B 1 19 ? -2.236 -8.195 11.453 1 93 19 THR B CA 1
ATOM 2918 C C . THR B 1 19 ? -2.537 -6.82 12.047 1 93 19 THR B C 1
ATOM 2920 O O . THR B 1 19 ? -3.631 -6.285 11.859 1 93 19 THR B O 1
ATOM 2923 N N . GLU B 1 20 ? -1.568 -6.25 12.664 1 89.06 20 GLU B N 1
ATOM 2924 C CA . GLU B 1 20 ? -1.766 -4.922 13.242 1 89.06 20 GLU B CA 1
ATOM 2925 C C . GLU B 1 20 ? -1.966 -3.871 12.156 1 89.06 20 GLU B C 1
ATOM 2927 O O . GLU B 1 20 ? -2.721 -2.914 12.336 1 89.06 20 GLU B O 1
ATOM 2932 N N . THR B 1 21 ? -1.33 -4.117 10.992 1 89.69 21 THR B N 1
ATOM 2933 C CA . THR B 1 21 ? -1.342 -3.043 10.008 1 89.69 21 THR B CA 1
ATOM 2934 C C . THR B 1 21 ? -1.891 -3.539 8.672 1 89.69 21 THR B C 1
ATOM 2936 O O . THR B 1 21 ? -2.311 -2.742 7.832 1 89.69 21 THR B O 1
ATOM 2939 N N . LEU B 1 22 ? -1.879 -4.844 8.438 1 94.81 22 LEU B N 1
ATOM 2940 C CA . LEU B 1 22 ? -2.316 -5.367 7.148 1 94.81 22 LEU B CA 1
ATOM 2941 C C . LEU B 1 22 ? -3.797 -5.734 7.184 1 94.81 22 LEU B C 1
ATOM 2943 O O . LEU B 1 22 ? -4.289 -6.25 8.188 1 94.81 22 LEU B O 1
ATOM 2947 N N . VAL B 1 23 ? -4.43 -5.488 5.996 1 96.69 23 VAL B N 1
ATOM 2948 C CA . VAL B 1 23 ? -5.879 -5.66 5.965 1 96.69 23 VAL B CA 1
ATOM 2949 C C . VAL B 1 23 ? -6.262 -6.609 4.836 1 96.69 23 VAL B C 1
ATOM 2951 O O . VAL B 1 23 ? -5.492 -6.812 3.895 1 96.69 23 VAL B O 1
ATOM 2954 N N . THR B 1 24 ? -7.375 -7.238 4.996 1 97.75 24 THR B N 1
ATOM 2955 C CA . THR B 1 24 ? -8.078 -7.996 3.971 1 97.75 24 THR B CA 1
ATOM 2956 C C . THR B 1 24 ? -9.531 -7.547 3.871 1 97.75 24 THR B C 1
ATOM 2958 O O . THR B 1 24 ? -10.125 -7.109 4.859 1 97.75 24 THR B O 1
ATOM 2961 N N . PHE B 1 25 ? -10.07 -7.508 2.672 1 98.25 25 PHE B N 1
ATOM 2962 C CA . PHE B 1 25 ? -11.445 -7.078 2.436 1 98.25 25 PHE B CA 1
ATOM 2963 C C . PHE B 1 25 ? -12.297 -8.234 1.922 1 98.25 25 PHE B C 1
ATOM 2965 O O . PHE B 1 25 ? -11.945 -8.875 0.929 1 98.25 25 PHE B O 1
ATOM 2972 N N . GLU B 1 26 ? -13.344 -8.461 2.617 1 98 26 GLU B N 1
ATOM 2973 C CA . GLU B 1 26 ? -14.336 -9.469 2.252 1 98 26 GLU B CA 1
ATOM 2974 C C . GLU B 1 26 ? -15.492 -8.844 1.48 1 98 26 GLU B C 1
ATOM 2976 O O . GLU B 1 26 ? -16.25 -8.047 2.033 1 98 26 GLU B O 1
ATOM 2981 N N . TYR B 1 27 ? -15.656 -9.203 0.218 1 97.44 27 TYR B N 1
ATOM 2982 C CA . TYR B 1 27 ? -16.828 -8.781 -0.546 1 97.44 27 TYR B CA 1
ATOM 2983 C C . TYR B 1 27 ? -18.062 -9.562 -0.121 1 97.44 27 TYR B C 1
ATOM 2985 O O . TYR B 1 27 ? -18.156 -10.773 -0.352 1 97.44 27 TYR B O 1
ATOM 2993 N N . THR B 1 28 ? -19.016 -8.812 0.512 1 94.19 28 THR B N 1
ATOM 2994 C CA . THR B 1 28 ? -20.234 -9.484 0.969 1 94.19 28 THR B CA 1
ATOM 2995 C C . THR B 1 28 ? -21.328 -8.469 1.295 1 94.19 28 THR B C 1
ATOM 2997 O O . THR B 1 28 ? -21.031 -7.312 1.608 1 94.19 28 THR B O 1
ATOM 3000 N N . THR B 1 29 ? -22.578 -8.844 1.215 1 87.94 29 THR B N 1
ATOM 3001 C CA . THR B 1 29 ? -23.719 -8.023 1.598 1 87.94 29 THR B CA 1
ATOM 3002 C C . THR B 1 29 ? -24.359 -8.547 2.875 1 87.94 29 THR B C 1
ATOM 3004 O O . THR B 1 29 ? -25.281 -7.926 3.422 1 87.94 29 THR B O 1
ATOM 3007 N N . SER B 1 30 ? -23.922 -9.586 3.381 1 79.25 30 SER B N 1
ATOM 3008 C CA . SER B 1 30 ? -24.375 -10.219 4.613 1 79.25 30 SER B CA 1
ATOM 3009 C C . SER B 1 30 ? -25.797 -10.75 4.465 1 79.25 30 SER B C 1
ATOM 3011 O O . SER B 1 30 ? -26.484 -11.016 5.461 1 79.25 30 SER B O 1
ATOM 3013 N N . THR B 1 31 ? -26.312 -10.953 3.295 1 86.75 31 THR B N 1
ATOM 3014 C CA . THR B 1 31 ? -27.672 -11.445 3.068 1 86.75 31 THR B CA 1
ATOM 3015 C C . THR B 1 31 ? -27.672 -12.969 2.955 1 86.75 31 THR B C 1
ATOM 3017 O O . THR B 1 31 ? -28.688 -13.609 3.23 1 86.75 31 THR B O 1
ATOM 3020 N N . ILE B 1 32 ? -26.656 -13.508 2.486 1 92.44 32 ILE B N 1
ATOM 3021 C CA . ILE B 1 32 ? -26.5 -14.945 2.318 1 92.44 32 ILE B CA 1
ATOM 3022 C C . ILE B 1 32 ? -25.328 -15.438 3.148 1 92.44 32 ILE B C 1
ATOM 3024 O O . ILE B 1 32 ? -24.312 -14.742 3.264 1 92.44 32 ILE B O 1
ATOM 3028 N N . ARG B 1 33 ? -25.547 -16.625 3.709 1 95.19 33 ARG B N 1
ATOM 3029 C CA . ARG B 1 33 ? -24.453 -17.234 4.445 1 95.19 33 ARG B CA 1
ATOM 3030 C C . ARG B 1 33 ? -23.25 -17.484 3.539 1 95.19 33 ARG B C 1
ATOM 3032 O O . ARG B 1 33 ? -23.406 -17.969 2.422 1 95.19 33 ARG B O 1
ATOM 3039 N N . LYS B 1 34 ? -22.094 -17.125 4.035 1 97.31 34 LYS B N 1
ATOM 3040 C CA . LYS B 1 34 ? -20.875 -17.25 3.248 1 97.31 34 LYS B CA 1
ATOM 3041 C C . LYS B 1 34 ? -19.812 -18.047 4.008 1 97.31 34 LYS B C 1
ATOM 3043 O O . LYS B 1 34 ? -18.781 -17.484 4.398 1 97.31 34 LYS B O 1
ATOM 3048 N N . PRO B 1 35 ? -19.922 -19.344 4.191 1 97.75 35 PRO B N 1
ATOM 3049 C CA . PRO B 1 35 ? -18.953 -20.125 4.957 1 97.75 35 PRO B CA 1
ATOM 3050 C C . PRO B 1 35 ? -17.641 -20.344 4.191 1 97.75 35 PRO B C 1
ATOM 3052 O O . PRO B 1 35 ? -16.594 -20.562 4.805 1 97.75 35 PRO B O 1
ATOM 3055 N N . HIS B 1 36 ? -17.656 -20.359 2.844 1 98.56 36 HIS B N 1
ATOM 3056 C CA . HIS B 1 36 ? -16.5 -20.641 2.023 1 98.56 36 HIS B CA 1
ATOM 3057 C C . HIS B 1 36 ? -15.797 -19.359 1.588 1 98.56 36 HIS B C 1
ATOM 3059 O O . HIS B 1 36 ? -16.438 -18.312 1.474 1 98.56 36 HIS B O 1
ATOM 3065 N N . SER B 1 37 ? -14.484 -19.438 1.423 1 98.62 37 SER B N 1
ATOM 3066 C CA . SER B 1 37 ? -13.734 -18.219 1.127 1 98.62 37 SER B CA 1
ATOM 3067 C C . SER B 1 37 ? -12.758 -18.438 -0.022 1 98.62 37 SER B C 1
ATOM 3069 O O . SER B 1 37 ? -12.062 -19.469 -0.066 1 98.62 37 SER B O 1
ATOM 3071 N N . LEU B 1 38 ? -12.773 -17.594 -0.955 1 98.88 38 LEU B N 1
ATOM 3072 C CA . LEU B 1 38 ? -11.75 -17.453 -1.987 1 98.88 38 LEU B CA 1
ATOM 3073 C C . LEU B 1 38 ? -10.844 -16.266 -1.692 1 98.88 38 LEU B C 1
ATOM 3075 O O . LEU B 1 38 ? -11.305 -15.117 -1.658 1 98.88 38 LEU B O 1
ATOM 3079 N N . LEU B 1 39 ? -9.555 -16.531 -1.4 1 98.88 39 LEU B N 1
ATOM 3080 C CA . LEU B 1 39 ? -8.586 -15.453 -1.205 1 98.88 39 LEU B CA 1
ATOM 3081 C C . LEU B 1 39 ? -7.793 -15.203 -2.48 1 98.88 39 LEU B C 1
ATOM 3083 O O . LEU B 1 39 ? -7.129 -16.109 -2.994 1 98.88 39 LEU B O 1
ATOM 3087 N N . PHE B 1 40 ? -7.895 -14.008 -2.953 1 98.81 40 PHE B N 1
ATOM 3088 C CA . PHE B 1 40 ? -7.191 -13.602 -4.164 1 98.81 40 PHE B CA 1
ATOM 3089 C C . PHE B 1 40 ? -5.926 -12.828 -3.824 1 98.81 40 PHE B C 1
ATOM 3091 O O . PHE B 1 40 ? -5.949 -11.922 -2.994 1 98.81 40 PHE B O 1
ATOM 3098 N N . VAL B 1 41 ? -4.797 -13.203 -4.508 1 98.69 41 VAL B N 1
ATOM 3099 C CA . VAL B 1 41 ? -3.51 -12.523 -4.395 1 98.69 41 VAL B CA 1
ATOM 3100 C C . VAL B 1 41 ? -3.084 -11.992 -5.766 1 98.69 41 VAL B C 1
ATOM 3102 O O . VAL B 1 41 ? -2.922 -12.773 -6.711 1 98.69 41 VAL B O 1
ATOM 3105 N N . GLY B 1 42 ? -2.887 -10.695 -5.867 1 97.88 42 GLY B N 1
ATOM 3106 C CA . GLY B 1 42 ? -2.531 -10.055 -7.125 1 97.88 42 GLY B CA 1
ATOM 3107 C C . GLY B 1 42 ? -1.055 -10.172 -7.453 1 97.88 42 GLY B C 1
ATOM 3108 O O . GLY B 1 42 ? -0.31 -10.867 -6.762 1 97.88 42 GLY B O 1
ATOM 3109 N N . GLY B 1 43 ? -0.618 -9.516 -8.484 1 96.56 43 GLY B N 1
ATOM 3110 C CA . GLY B 1 43 ? 0.759 -9.555 -8.953 1 96.56 43 GLY B CA 1
ATOM 3111 C C . GLY B 1 43 ? 1.626 -8.469 -8.344 1 96.56 43 GLY B C 1
ATOM 3112 O O . GLY B 1 43 ? 1.286 -7.914 -7.293 1 96.56 43 GLY B O 1
ATOM 3113 N N . LEU B 1 44 ? 2.926 -8.133 -8.867 1 92.06 44 LEU B N 1
ATOM 3114 C CA . LEU B 1 44 ? 3.977 -7.266 -8.352 1 92.06 44 LEU B CA 1
ATOM 3115 C C . LEU B 1 44 ? 3.414 -5.898 -7.965 1 92.06 44 LEU B C 1
ATOM 3117 O O . LEU B 1 44 ? 3.711 -5.383 -6.887 1 92.06 44 LEU B O 1
ATOM 3121 N N . GLY B 1 45 ? 2.58 -5.289 -8.617 1 93.12 45 GLY B N 1
ATOM 3122 C CA . GLY B 1 45 ? 2.066 -3.945 -8.398 1 93.12 45 GLY B CA 1
ATOM 3123 C C . GLY B 1 45 ? 0.625 -3.928 -7.926 1 93.12 45 GLY B C 1
ATOM 3124 O O . GLY B 1 45 ? 0.016 -2.861 -7.816 1 93.12 45 GLY B O 1
ATOM 3125 N N . ASP B 1 46 ? 0.215 -5.074 -7.543 1 95.94 46 ASP B N 1
ATOM 3126 C CA . ASP B 1 46 ? -1.181 -5.145 -7.125 1 95.94 46 ASP B CA 1
ATOM 3127 C C . ASP B 1 46 ? -1.303 -5.051 -5.605 1 95.94 46 ASP B C 1
ATOM 3129 O O . ASP B 1 46 ? -0.354 -5.355 -4.883 1 95.94 46 ASP B O 1
ATOM 3133 N N . GLY B 1 47 ? -2.361 -4.539 -5.113 1 94.75 47 GLY B N 1
ATOM 3134 C CA . GLY B 1 47 ? -2.783 -4.523 -3.721 1 94.75 47 GLY B CA 1
ATOM 3135 C C . GLY B 1 47 ? -4.27 -4.777 -3.545 1 94.75 47 GLY B C 1
ATOM 3136 O O . GLY B 1 47 ? -4.867 -5.547 -4.301 1 94.75 47 GLY B O 1
ATOM 3137 N N . LEU B 1 48 ? -4.781 -4.223 -2.527 1 94.5 48 LEU B N 1
ATOM 3138 C CA . LEU B 1 48 ? -6.191 -4.43 -2.205 1 94.5 48 LEU B CA 1
ATOM 3139 C C . LEU B 1 48 ? -7.082 -3.988 -3.361 1 94.5 48 LEU B C 1
ATOM 3141 O O . LEU B 1 48 ? -7.148 -2.801 -3.682 1 94.5 48 LEU B O 1
ATOM 3145 N N . ALA B 1 49 ? -7.688 -4.875 -4.098 1 92.19 49 ALA B N 1
ATOM 3146 C CA . ALA B 1 49 ? -8.734 -4.656 -5.094 1 92.19 49 ALA B CA 1
ATOM 3147 C C . ALA B 1 49 ? -8.188 -3.916 -6.309 1 92.19 49 ALA B C 1
ATOM 3149 O O . ALA B 1 49 ? -8.828 -2.996 -6.82 1 92.19 49 ALA B O 1
ATOM 3150 N N . THR B 1 50 ? -7.039 -4.285 -6.754 1 93.62 50 THR B N 1
ATOM 3151 C CA . THR B 1 50 ? -6.473 -3.58 -7.895 1 93.62 50 THR B CA 1
ATOM 3152 C C . THR B 1 50 ? -6.75 -4.336 -9.188 1 93.62 50 THR B C 1
ATOM 3154 O O . THR B 1 50 ? -6.711 -3.754 -10.273 1 93.62 50 THR B O 1
ATOM 3157 N N . THR B 1 51 ? -6.973 -5.648 -9.102 1 94.12 51 THR B N 1
ATOM 3158 C CA . THR B 1 51 ? -7.199 -6.449 -10.305 1 94.12 51 THR B CA 1
ATOM 3159 C C . THR B 1 51 ? -8.648 -6.34 -10.758 1 94.12 51 THR B C 1
ATOM 3161 O O . THR B 1 51 ? -9.562 -6.758 -10.047 1 94.12 51 THR B O 1
ATOM 3164 N N . SER B 1 52 ? -8.852 -5.91 -11.938 1 91.06 52 SER B N 1
ATOM 3165 C CA . SER B 1 52 ? -10.148 -5.422 -12.398 1 91.06 52 SER B CA 1
ATOM 3166 C C . SER B 1 52 ? -11.164 -6.555 -12.508 1 91.06 52 SER B C 1
ATOM 3168 O O . SER B 1 52 ? -12.336 -6.387 -12.164 1 91.06 52 SER B O 1
ATOM 3170 N N . TYR B 1 53 ? -10.742 -7.762 -12.969 1 95.12 53 TYR B N 1
ATOM 3171 C CA . TYR B 1 53 ? -11.711 -8.812 -13.234 1 95.12 53 TYR B CA 1
ATOM 3172 C C . TYR B 1 53 ? -12.266 -9.383 -11.93 1 95.12 53 TYR B C 1
ATOM 3174 O O . TYR B 1 53 ? -13.219 -10.164 -11.938 1 95.12 53 TYR B O 1
ATOM 3182 N N . MET B 1 54 ? -11.664 -8.93 -10.797 1 95.06 54 MET B N 1
ATOM 3183 C CA . MET B 1 54 ? -12.211 -9.344 -9.508 1 95.06 54 MET B CA 1
ATOM 3184 C C . MET B 1 54 ? -13.617 -8.789 -9.305 1 95.06 54 MET B C 1
ATOM 3186 O O . MET B 1 54 ? -14.414 -9.375 -8.57 1 95.06 54 MET B O 1
ATOM 3190 N N . ALA B 1 55 ? -13.898 -7.633 -9.93 1 95 55 ALA B N 1
ATOM 3191 C CA . ALA B 1 55 ? -15.258 -7.098 -9.867 1 95 55 ALA B CA 1
ATOM 3192 C C . ALA B 1 55 ? -16.266 -8.094 -10.43 1 95 55 ALA B C 1
ATOM 3194 O O . ALA B 1 55 ? -17.359 -8.273 -9.867 1 95 55 ALA B O 1
ATOM 3195 N N . ASP B 1 56 ? -15.914 -8.758 -11.547 1 96.56 56 ASP B N 1
ATOM 3196 C CA . ASP B 1 56 ? -16.766 -9.766 -12.164 1 96.56 56 ASP B CA 1
ATOM 3197 C C . ASP B 1 56 ? -16.922 -10.984 -11.258 1 96.56 56 ASP B C 1
ATOM 3199 O O . ASP B 1 56 ? -18.031 -11.539 -11.141 1 96.56 56 ASP B O 1
ATOM 3203 N N . LEU B 1 57 ? -15.859 -11.367 -10.648 1 97.56 57 LEU B N 1
ATOM 3204 C CA . LEU B 1 57 ? -15.898 -12.516 -9.758 1 97.56 57 LEU B CA 1
ATOM 3205 C C . LEU B 1 57 ? -16.734 -12.219 -8.516 1 97.56 57 LEU B C 1
ATOM 3207 O O . LEU B 1 57 ? -17.5 -13.07 -8.055 1 97.56 57 LEU B O 1
ATOM 3211 N N . ALA B 1 58 ? -16.531 -11 -7.93 1 97.06 58 ALA B N 1
ATOM 3212 C CA . ALA B 1 58 ? -17.312 -10.594 -6.77 1 97.06 58 ALA B CA 1
ATOM 3213 C C . ALA B 1 58 ? -18.812 -10.656 -7.074 1 97.06 58 ALA B C 1
ATOM 3215 O O . ALA B 1 58 ? -19.594 -11.156 -6.262 1 97.06 58 ALA B O 1
ATOM 3216 N N . HIS B 1 59 ? -19.156 -10.227 -8.234 1 95.94 59 HIS B N 1
ATOM 3217 C CA . HIS B 1 59 ? -20.562 -10.234 -8.648 1 95.94 59 HIS B CA 1
ATOM 3218 C C . HIS B 1 59 ? -21.078 -11.664 -8.82 1 95.94 59 HIS B C 1
ATOM 3220 O O . HIS B 1 59 ? -22.172 -11.992 -8.367 1 95.94 59 HIS B O 1
ATOM 3226 N N . ALA B 1 60 ? -20.281 -12.469 -9.469 1 97.56 60 ALA B N 1
ATOM 3227 C CA . ALA B 1 60 ? -20.688 -13.844 -9.75 1 97.56 60 ALA B CA 1
ATOM 3228 C C . ALA B 1 60 ? -20.859 -14.641 -8.461 1 97.56 60 ALA B C 1
ATOM 3230 O O . ALA B 1 60 ? -21.688 -15.555 -8.391 1 97.56 60 ALA B O 1
ATOM 3231 N N . LEU B 1 61 ? -20.109 -14.312 -7.41 1 97.81 61 LEU B N 1
ATOM 3232 C CA . LEU B 1 61 ? -20.109 -15.078 -6.172 1 97.81 61 LEU B CA 1
ATOM 3233 C C . LEU B 1 61 ? -21.219 -14.633 -5.242 1 97.81 61 LEU B C 1
ATOM 3235 O O . LEU B 1 61 ? -21.547 -15.32 -4.27 1 97.81 61 LEU B O 1
ATOM 3239 N N . GLN B 1 62 ? -21.859 -13.531 -5.52 1 95.94 62 GLN B N 1
ATOM 3240 C CA . GLN B 1 62 ? -22.844 -12.93 -4.637 1 95.94 62 GLN B CA 1
ATOM 3241 C C . GLN B 1 62 ? -23.953 -13.93 -4.289 1 95.94 62 GLN B C 1
ATOM 3243 O O . GLN B 1 62 ? -24.328 -14.07 -3.125 1 95.94 62 GLN B O 1
ATOM 3248 N N . PRO B 1 63 ? -24.484 -14.664 -5.246 1 95.88 63 PRO B N 1
ATOM 3249 C CA . PRO B 1 63 ? -25.594 -15.562 -4.926 1 95.88 63 PRO B CA 1
ATOM 3250 C C . PRO B 1 63 ? -25.125 -16.906 -4.379 1 95.88 63 PRO B C 1
ATOM 3252 O O . PRO B 1 63 ? -25.938 -17.797 -4.129 1 95.88 63 PRO B O 1
ATOM 3255 N N . THR B 1 64 ? -23.875 -17.109 -4.207 1 97.31 64 THR B N 1
ATOM 3256 C CA . THR B 1 64 ? -23.328 -18.391 -3.748 1 97.31 64 THR B CA 1
ATOM 3257 C C . THR B 1 64 ? -22.922 -18.312 -2.277 1 97.31 64 THR B C 1
ATOM 3259 O O . THR B 1 64 ? -23.047 -17.25 -1.656 1 97.31 64 THR B O 1
ATOM 3262 N N . GLU B 1 65 ? -22.422 -19.406 -1.722 1 97.44 65 GLU B N 1
ATOM 3263 C CA . GLU B 1 65 ? -21.969 -19.453 -0.333 1 97.44 65 GLU B CA 1
ATOM 3264 C C . GLU B 1 65 ? -20.516 -19.031 -0.206 1 97.44 65 GLU B C 1
ATOM 3266 O O . GLU B 1 65 ? -19.922 -19.109 0.878 1 97.44 65 GLU B O 1
ATOM 3271 N N . TRP B 1 66 ? -19.922 -18.641 -1.348 1 98.19 66 TRP B N 1
ATOM 3272 C CA . TRP B 1 66 ? -18.531 -18.219 -1.366 1 98.19 66 TRP B CA 1
ATOM 3273 C C . TRP B 1 66 ? -18.406 -16.703 -1.184 1 98.19 66 TRP B C 1
ATOM 3275 O O . TRP B 1 66 ? -19.188 -15.945 -1.763 1 98.19 66 TRP B O 1
ATOM 3285 N N . SER B 1 67 ? -17.469 -16.281 -0.351 1 97.5 67 SER B N 1
ATOM 3286 C CA . SER B 1 67 ? -17.078 -14.875 -0.324 1 97.5 67 SER B CA 1
ATOM 3287 C C . SER B 1 67 ? -15.695 -14.68 -0.946 1 97.5 67 SER B C 1
ATOM 3289 O O . SER B 1 67 ? -14.859 -15.586 -0.914 1 97.5 67 SER B O 1
ATOM 3291 N N . LEU B 1 68 ? -15.539 -13.586 -1.547 1 98.44 68 LEU B N 1
ATOM 3292 C CA . LEU B 1 68 ? -14.266 -13.188 -2.141 1 98.44 68 LEU B CA 1
ATOM 3293 C C . LEU B 1 68 ? -13.484 -12.289 -1.193 1 98.44 68 LEU B C 1
ATOM 3295 O O . LEU B 1 68 ? -14.023 -11.32 -0.659 1 98.44 68 LEU B O 1
ATOM 3299 N N . PHE B 1 69 ? -12.203 -12.672 -0.953 1 98.56 69 PHE B N 1
ATOM 3300 C CA . PHE B 1 69 ? -11.281 -11.844 -0.186 1 98.56 69 PHE B CA 1
ATOM 3301 C C . PHE B 1 69 ? -10.141 -11.344 -1.065 1 98.56 69 PHE B C 1
ATOM 3303 O O . PHE B 1 69 ? -9.633 -12.086 -1.912 1 98.56 69 PHE B O 1
ATOM 3310 N N . THR B 1 70 ? -9.766 -10.117 -0.913 1 98.12 70 THR B N 1
ATOM 3311 C CA . THR B 1 70 ? -8.5 -9.547 -1.366 1 98.12 70 THR B CA 1
ATOM 3312 C C . THR B 1 70 ? -7.688 -9.031 -0.185 1 98.12 70 THR B C 1
ATOM 3314 O O . THR B 1 70 ? -8.203 -8.906 0.926 1 98.12 70 THR B O 1
ATOM 3317 N N . LEU B 1 71 ? -6.379 -8.805 -0.391 1 97.75 71 LEU B N 1
ATOM 3318 C CA . LEU B 1 71 ? -5.582 -8.422 0.768 1 97.75 71 LEU B CA 1
ATOM 3319 C C . LEU B 1 71 ? -4.438 -7.504 0.358 1 97.75 71 LEU B C 1
ATOM 3321 O O . LEU B 1 71 ? -4.109 -7.398 -0.827 1 97.75 71 LEU B O 1
ATOM 3325 N N . ASN B 1 72 ? -3.867 -6.809 1.325 1 97.38 72 ASN B N 1
ATOM 3326 C CA . ASN B 1 72 ? -2.574 -6.145 1.214 1 97.38 72 ASN B CA 1
ATOM 3327 C C . ASN B 1 72 ? -1.455 -6.984 1.822 1 97.38 72 ASN B C 1
ATOM 3329 O O . ASN B 1 72 ? -1.613 -7.543 2.91 1 97.38 72 ASN B O 1
ATOM 3333 N N . LEU B 1 73 ? -0.404 -7.117 1.1 1 97.38 73 LEU B N 1
ATOM 3334 C CA . LEU B 1 73 ? 0.859 -7.613 1.635 1 97.38 73 LEU B CA 1
ATOM 3335 C C . LEU B 1 73 ? 1.823 -6.461 1.905 1 97.38 73 LEU B C 1
ATOM 3337 O O . LEU B 1 73 ? 1.635 -5.355 1.396 1 97.38 73 LEU B O 1
ATOM 3341 N N . THR B 1 74 ? 2.844 -6.766 2.691 1 96.12 74 THR B N 1
ATOM 3342 C CA . THR B 1 74 ? 3.914 -5.793 2.881 1 96.12 74 THR B CA 1
ATOM 3343 C C . THR B 1 74 ? 4.508 -5.371 1.54 1 96.12 74 THR B C 1
ATOM 3345 O O . THR B 1 74 ? 4.902 -4.219 1.364 1 96.12 74 THR B O 1
ATOM 3348 N N . SER B 1 75 ? 4.445 -6.23 0.551 1 96.75 75 SER B N 1
ATOM 3349 C CA . SER B 1 75 ? 5.059 -5.992 -0.753 1 96.75 75 SER B CA 1
ATOM 3350 C C . SER B 1 75 ? 4.039 -5.453 -1.751 1 96.75 75 SER B C 1
ATOM 3352 O O . SER B 1 75 ? 4.332 -5.336 -2.943 1 96.75 75 SER B O 1
ATOM 3354 N N . SER B 1 76 ? 2.857 -5.113 -1.317 1 96.88 76 SER B N 1
ATOM 3355 C CA . SER B 1 76 ? 1.815 -4.652 -2.23 1 96.88 76 SER B CA 1
ATOM 3356 C C . SER B 1 76 ? 2.16 -3.293 -2.822 1 96.88 76 SER B C 1
ATOM 3358 O O . SER B 1 76 ? 2.967 -2.551 -2.26 1 96.88 76 SER B O 1
ATOM 3360 N N . TYR B 1 77 ? 1.602 -2.973 -3.986 1 95.88 77 TYR B N 1
ATOM 3361 C CA . TYR B 1 77 ? 1.736 -1.699 -4.684 1 95.88 77 TYR B CA 1
ATOM 3362 C C . TYR B 1 77 ? 3.193 -1.416 -5.027 1 95.88 77 TYR B C 1
ATOM 3364 O O . TYR B 1 77 ? 3.855 -2.23 -5.676 1 95.88 77 TYR B O 1
ATOM 3372 N N . GLN B 1 78 ? 3.736 -0.28 -4.59 1 95.25 78 GLN B N 1
ATOM 3373 C CA . GLN B 1 78 ? 5.07 0.124 -5.023 1 95.25 78 GLN B CA 1
ATOM 3374 C C . GLN B 1 78 ? 6.148 -0.505 -4.145 1 95.25 78 GLN B C 1
ATOM 3376 O O . GLN B 1 78 ? 7.336 -0.227 -4.32 1 95.25 78 GLN B O 1
ATOM 3381 N N . SER B 1 79 ? 5.742 -1.478 -3.316 1 96.5 79 SER B N 1
ATOM 3382 C CA . SER B 1 79 ? 6.695 -2.016 -2.354 1 96.5 79 SER B CA 1
ATOM 3383 C C . SER B 1 79 ? 7.227 -3.373 -2.801 1 96.5 79 SER B C 1
ATOM 3385 O O . SER B 1 79 ? 8 -4.012 -2.082 1 96.5 79 SER B O 1
ATOM 3387 N N . TRP B 1 80 ? 6.852 -3.754 -3.98 1 97.25 80 TRP B N 1
ATOM 3388 C CA . TRP B 1 80 ? 7.18 -5.105 -4.418 1 97.25 80 TRP B CA 1
ATOM 3389 C C . TRP B 1 80 ? 8.68 -5.246 -4.684 1 97.25 80 TRP B C 1
ATOM 3391 O O . TRP B 1 80 ? 9.211 -6.359 -4.703 1 97.25 80 TRP B O 1
ATOM 3401 N N . GLY B 1 81 ? 9.398 -4.129 -4.867 1 97.31 81 GLY B N 1
ATOM 3402 C CA . GLY B 1 81 ? 10.812 -4.156 -5.234 1 97.31 81 GLY B CA 1
ATOM 3403 C C . GLY B 1 81 ? 11.703 -4.691 -4.133 1 97.31 81 GLY B C 1
ATOM 3404 O O . GLY B 1 81 ? 12.859 -5.039 -4.375 1 97.31 81 GLY B O 1
ATOM 3405 N N . LEU B 1 82 ? 11.18 -4.754 -2.916 1 96.75 82 LEU B N 1
ATOM 3406 C CA . LEU B 1 82 ? 11.938 -5.309 -1.802 1 96.75 82 LEU B CA 1
ATOM 3407 C C . LEU B 1 82 ? 11.242 -6.535 -1.223 1 96.75 82 LEU B C 1
ATOM 3409 O O . LEU B 1 82 ? 11.648 -7.051 -0.182 1 96.75 82 LEU B O 1
ATOM 3413 N N . GLY B 1 83 ? 10.164 -6.93 -1.851 1 95.62 83 GLY B N 1
ATOM 3414 C CA . GLY B 1 83 ? 9.438 -8.109 -1.406 1 95.62 83 GLY B CA 1
ATOM 3415 C C . GLY B 1 83 ? 10.141 -9.406 -1.74 1 95.62 83 GLY B C 1
ATOM 3416 O O . GLY B 1 83 ? 11.062 -9.43 -2.562 1 95.62 83 GLY B O 1
ATOM 3417 N N . HIS B 1 84 ? 9.773 -10.453 -1.075 1 96.31 84 HIS B N 1
ATOM 3418 C CA . HIS B 1 84 ? 10.227 -11.805 -1.408 1 96.31 84 HIS B CA 1
ATOM 3419 C C . HIS B 1 84 ? 9.172 -12.844 -1.047 1 96.31 84 HIS B C 1
ATOM 3421 O O . HIS B 1 84 ? 8.328 -12.602 -0.185 1 96.31 84 HIS B O 1
ATOM 3427 N N . LEU B 1 85 ? 9.25 -14.031 -1.636 1 97.31 85 LEU B N 1
ATOM 3428 C CA . LEU B 1 85 ? 8.164 -15 -1.647 1 97.31 85 LEU B CA 1
ATOM 3429 C C . LEU B 1 85 ? 7.957 -15.602 -0.262 1 97.31 85 LEU B C 1
ATOM 3431 O O . LEU B 1 85 ? 6.824 -15.914 0.125 1 97.31 85 LEU B O 1
ATOM 3435 N N . ASP B 1 86 ? 9.023 -15.797 0.555 1 97.31 86 ASP B N 1
ATOM 3436 C CA . ASP B 1 86 ? 8.859 -16.344 1.898 1 97.31 86 ASP B CA 1
ATOM 3437 C C . ASP B 1 86 ? 7.984 -15.445 2.76 1 97.31 86 ASP B C 1
ATOM 3439 O O . ASP B 1 86 ? 7.062 -15.914 3.428 1 97.31 86 ASP B O 1
ATOM 3443 N N . ARG B 1 87 ? 8.266 -14.188 2.734 1 96.62 87 ARG B N 1
ATOM 3444 C CA . ARG B 1 87 ? 7.457 -13.273 3.537 1 96.62 87 ARG B CA 1
ATOM 3445 C C . ARG B 1 87 ? 6.035 -13.18 2.994 1 96.62 87 ARG B C 1
ATOM 3447 O O . ARG B 1 87 ? 5.074 -13.141 3.762 1 96.62 87 ARG B O 1
ATOM 3454 N N . ASP B 1 88 ? 5.918 -13.109 1.682 1 97.56 88 ASP B N 1
ATOM 3455 C CA . ASP B 1 88 ? 4.598 -13.016 1.066 1 97.56 88 ASP B CA 1
ATOM 3456 C C . ASP B 1 88 ? 3.729 -14.211 1.451 1 97.56 88 ASP B C 1
ATOM 3458 O O . ASP B 1 88 ? 2.574 -14.047 1.85 1 97.56 88 ASP B O 1
ATOM 3462 N N . THR B 1 89 ? 4.262 -15.43 1.355 1 98.12 89 THR B N 1
ATOM 3463 C CA . THR B 1 89 ? 3.465 -16.609 1.644 1 98.12 89 THR B CA 1
ATOM 3464 C C . THR B 1 89 ? 3.213 -16.75 3.143 1 98.12 89 THR B C 1
ATOM 3466 O O . THR B 1 89 ? 2.193 -17.297 3.561 1 98.12 89 THR B O 1
ATOM 3469 N N . ASN B 1 90 ? 4.156 -16.203 3.971 1 97.5 90 ASN B N 1
ATOM 3470 C CA . ASN B 1 90 ? 3.891 -16.125 5.402 1 97.5 90 ASN B CA 1
ATOM 3471 C C . ASN B 1 90 ? 2.701 -15.219 5.707 1 97.5 90 ASN B C 1
ATOM 3473 O O . ASN B 1 90 ? 1.841 -15.57 6.52 1 97.5 90 ASN B O 1
ATOM 3477 N N . GLU B 1 91 ? 2.68 -14.094 5.102 1 97.31 91 GLU B N 1
ATOM 3478 C CA . GLU B 1 91 ? 1.584 -13.156 5.32 1 97.31 91 GLU B CA 1
ATOM 3479 C C . GLU B 1 91 ? 0.274 -13.695 4.754 1 97.31 91 GLU B C 1
ATOM 3481 O O . GLU B 1 91 ? -0.793 -13.484 5.336 1 97.31 91 GLU B O 1
ATOM 3486 N N . ILE B 1 92 ? 0.343 -14.383 3.623 1 98.56 92 ILE B N 1
ATOM 3487 C CA . ILE B 1 92 ? -0.827 -15.055 3.068 1 98.56 92 ILE B CA 1
ATOM 3488 C C . ILE B 1 92 ? -1.343 -16.094 4.059 1 98.56 92 ILE B C 1
ATOM 3490 O O . ILE B 1 92 ? -2.547 -16.172 4.309 1 98.56 92 ILE B O 1
ATOM 3494 N N . ALA B 1 93 ? -0.433 -16.875 4.605 1 98.5 93 ALA B N 1
ATOM 3495 C CA . ALA B 1 93 ? -0.812 -17.875 5.598 1 98.5 93 ALA B CA 1
ATOM 3496 C C . ALA B 1 93 ? -1.481 -17.234 6.805 1 98.5 93 ALA B C 1
ATOM 3498 O O . ALA B 1 93 ? -2.486 -17.734 7.312 1 98.5 93 ALA B O 1
ATOM 3499 N N . GLN B 1 94 ? -0.918 -16.125 7.281 1 97.5 94 GLN B N 1
ATOM 3500 C CA . GLN B 1 94 ? -1.527 -15.406 8.391 1 97.5 94 GLN B CA 1
ATOM 3501 C C . GLN B 1 94 ? -2.949 -14.969 8.055 1 97.5 94 GLN B C 1
ATOM 3503 O O . GLN B 1 94 ? -3.855 -15.086 8.883 1 97.5 94 GLN B O 1
ATOM 3508 N N . CYS B 1 95 ? -3.107 -14.5 6.883 1 97.88 95 CYS B N 1
ATOM 3509 C CA . CYS B 1 95 ? -4.422 -14.055 6.438 1 97.88 95 CYS B CA 1
ATOM 3510 C C . CYS B 1 95 ? -5.395 -15.227 6.355 1 97.88 95 CYS B C 1
ATOM 3512 O O . CYS B 1 95 ? -6.535 -15.117 6.816 1 97.88 95 CYS B O 1
ATOM 3514 N N . LEU B 1 96 ? -4.969 -16.281 5.781 1 98.56 96 LEU B N 1
ATOM 3515 C CA . LEU B 1 96 ? -5.805 -17.469 5.645 1 98.56 96 LEU B CA 1
ATOM 3516 C C . LEU B 1 96 ? -6.211 -18.016 7.012 1 98.56 96 LEU B C 1
ATOM 3518 O O . LEU B 1 96 ? -7.359 -18.422 7.207 1 98.56 96 LEU B O 1
ATOM 3522 N N . ASN B 1 97 ? -5.242 -18.078 7.93 1 97.38 97 ASN B N 1
ATOM 3523 C CA . ASN B 1 97 ? -5.566 -18.484 9.289 1 97.38 97 ASN B CA 1
ATOM 3524 C C . ASN B 1 97 ? -6.637 -17.594 9.906 1 97.38 97 ASN B C 1
ATOM 3526 O O . ASN B 1 97 ? -7.578 -18.094 10.539 1 97.38 97 ASN B O 1
ATOM 3530 N N . TYR B 1 98 ? -6.477 -16.328 9.75 1 97.31 98 TYR B N 1
ATOM 3531 C CA . TYR B 1 98 ? -7.461 -15.375 10.266 1 97.31 98 TYR B CA 1
ATOM 3532 C C . TYR B 1 98 ? -8.836 -15.648 9.664 1 97.31 98 TYR B C 1
ATOM 3534 O O . TYR B 1 98 ? -9.836 -15.703 10.383 1 97.31 98 TYR B O 1
ATOM 3542 N N . ILE B 1 99 ? -8.906 -15.766 8.328 1 97.81 99 ILE B N 1
ATOM 3543 C CA . ILE B 1 99 ? -10.164 -15.992 7.617 1 97.81 99 ILE B CA 1
ATOM 3544 C C . ILE B 1 99 ? -10.82 -17.281 8.117 1 97.81 99 ILE B C 1
ATOM 3546 O O . ILE B 1 99 ? -12.023 -17.297 8.391 1 97.81 99 ILE B O 1
ATOM 3550 N N . LYS B 1 100 ? -10.039 -18.312 8.203 1 97.38 100 LYS B N 1
ATOM 3551 C CA . LYS B 1 100 ? -10.555 -19.594 8.656 1 97.38 100 LYS B CA 1
ATOM 3552 C C . LYS B 1 100 ? -11.18 -19.484 10.047 1 97.38 100 LYS B C 1
ATOM 3554 O O . LYS B 1 100 ? -12.273 -19.984 10.281 1 97.38 100 LYS B O 1
ATOM 3559 N N . GLU B 1 101 ? -10.492 -18.891 10.961 1 96.56 101 GLU B N 1
ATOM 3560 C CA . GLU B 1 101 ? -10.992 -18.703 12.32 1 96.56 101 GLU B CA 1
ATOM 3561 C C . GLU B 1 101 ? -12.281 -17.891 12.336 1 96.56 101 GLU B C 1
ATOM 3563 O O . GLU B 1 101 ? -13.25 -18.266 12.992 1 96.56 101 GLU B O 1
ATOM 3568 N N . TYR B 1 102 ? -12.234 -16.812 11.617 1 95.88 102 TYR B N 1
ATOM 3569 C CA . TYR B 1 102 ? -13.375 -15.898 11.523 1 95.88 102 TYR B CA 1
ATOM 3570 C C . TYR B 1 102 ? -14.594 -16.609 10.961 1 95.88 102 TYR B C 1
ATOM 3572 O O . TYR B 1 102 ? -15.688 -16.547 11.531 1 95.88 102 TYR B O 1
ATOM 3580 N N . LYS B 1 103 ? -14.422 -17.328 9.867 1 96.94 103 LYS B N 1
ATOM 3581 C CA . LYS B 1 103 ? -15.523 -18.016 9.203 1 96.94 103 LYS B CA 1
ATOM 3582 C C . LYS B 1 103 ? -16.031 -19.188 10.047 1 96.94 103 LYS B C 1
ATOM 3584 O O . LYS B 1 103 ? -17.25 -19.422 10.109 1 96.94 103 LYS B O 1
ATOM 3589 N N . THR B 1 104 ? -15.117 -19.891 10.664 1 97.06 104 THR B N 1
ATOM 3590 C CA . THR B 1 104 ? -15.508 -21.031 11.5 1 97.06 104 THR B CA 1
ATOM 3591 C C . THR B 1 104 ? -16.359 -20.562 12.672 1 97.06 104 THR B C 1
ATOM 3593 O O . THR B 1 104 ? -17.359 -21.203 13.016 1 97.06 104 THR B O 1
ATOM 3596 N N . GLU B 1 105 ? -16 -19.516 13.297 1 96.06 105 GLU B N 1
ATOM 3597 C CA . GLU B 1 105 ? -16.766 -18.969 14.422 1 96.06 105 GLU B CA 1
ATOM 3598 C C . GLU B 1 105 ? -18.172 -18.562 13.992 1 96.06 105 GLU B C 1
ATOM 3600 O O . GLU B 1 105 ? -19.125 -18.719 14.758 1 96.06 105 GLU B O 1
ATOM 3605 N N . LYS B 1 106 ? -18.281 -18.094 12.797 1 94.44 106 LYS B N 1
ATOM 3606 C CA . LYS B 1 106 ? -19.547 -17.531 12.336 1 94.44 106 LYS B CA 1
ATOM 3607 C C . LYS B 1 106 ? -20.422 -18.609 11.703 1 94.44 106 LYS B C 1
ATOM 3609 O O . LYS B 1 106 ? -21.641 -18.594 11.852 1 94.44 106 LYS B O 1
ATOM 3614 N N . PHE B 1 107 ? -19.75 -19.562 10.977 1 96.25 107 PHE B N 1
ATOM 3615 C CA . PHE B 1 107 ? -20.547 -20.422 10.109 1 96.25 107 PHE B CA 1
ATOM 3616 C C . PHE B 1 107 ? -20.188 -21.891 10.312 1 96.25 107 PHE B C 1
ATOM 3618 O O . PHE B 1 107 ? -20.844 -22.781 9.75 1 96.25 107 PHE B O 1
ATOM 3625 N N . GLY B 1 108 ? -19.219 -22.172 11.078 1 96.06 108 GLY B N 1
ATOM 3626 C CA . GLY B 1 108 ? -18.656 -23.5 11.109 1 96.06 108 GLY B CA 1
ATOM 3627 C C . GLY B 1 108 ? -17.578 -23.734 10.055 1 96.06 108 GLY B C 1
ATOM 3628 O O . GLY B 1 108 ? -17.141 -22.781 9.398 1 96.06 108 GLY B O 1
ATOM 3629 N N . ASN B 1 109 ? -17.203 -24.969 9.922 1 95.88 109 ASN B N 1
ATOM 3630 C CA . ASN B 1 109 ? -16.094 -25.297 9.031 1 95.88 109 ASN B CA 1
ATOM 3631 C C . ASN B 1 109 ? -16.453 -25.047 7.574 1 95.88 109 ASN B C 1
ATOM 3633 O O . ASN B 1 109 ? -17.469 -25.531 7.086 1 95.88 109 ASN B O 1
ATOM 3637 N N . GLY B 1 110 ? -15.664 -24.234 6.891 1 97.31 110 GLY B N 1
ATOM 3638 C CA . GLY B 1 110 ? -15.852 -23.922 5.484 1 97.31 110 GLY B CA 1
ATOM 3639 C C . GLY B 1 110 ? -14.617 -24.203 4.645 1 97.31 110 GLY B C 1
ATOM 3640 O O . GLY B 1 110 ? -13.578 -24.594 5.172 1 97.31 110 GLY B O 1
ATOM 3641 N N . LYS B 1 111 ? -14.758 -24.031 3.318 1 98.56 111 LYS B N 1
ATOM 3642 C CA . LYS B 1 111 ? -13.68 -24.266 2.365 1 98.56 111 LYS B CA 1
ATOM 3643 C C . LYS B 1 111 ? -12.844 -23 2.145 1 98.56 111 LYS B C 1
ATOM 3645 O O . LYS B 1 111 ? -13.367 -21.891 2.242 1 98.56 111 LYS B O 1
ATOM 3650 N N . ILE B 1 112 ? -11.594 -23.219 1.888 1 98.62 112 ILE B N 1
ATOM 3651 C CA . ILE B 1 112 ? -10.672 -22.125 1.594 1 98.62 112 ILE B CA 1
ATOM 3652 C C . ILE B 1 112 ? -9.922 -22.406 0.297 1 98.62 112 ILE B C 1
ATOM 3654 O O . ILE B 1 112 ? -9.266 -23.453 0.173 1 98.62 112 ILE B O 1
ATOM 3658 N N . VAL B 1 113 ? -10.023 -21.547 -0.648 1 98.88 113 VAL B N 1
ATOM 3659 C CA . VAL B 1 113 ? -9.305 -21.641 -1.913 1 98.88 113 VAL B CA 1
ATOM 3660 C C . VAL B 1 113 ? -8.414 -20.422 -2.102 1 98.88 113 VAL B C 1
ATOM 3662 O O . VAL B 1 113 ? -8.836 -19.297 -1.812 1 98.88 113 VAL B O 1
ATOM 3665 N N . LEU B 1 114 ? -7.148 -20.625 -2.498 1 98.94 114 LEU B N 1
ATOM 3666 C CA . LEU B 1 114 ? -6.199 -19.562 -2.799 1 98.94 114 LEU B CA 1
ATOM 3667 C C . LEU B 1 114 ? -6.055 -19.375 -4.305 1 98.94 114 LEU B C 1
ATOM 3669 O O . LEU B 1 114 ? -5.859 -20.344 -5.043 1 98.94 114 LEU B O 1
ATOM 3673 N N . MET B 1 115 ? -6.234 -18.141 -4.77 1 98.94 115 MET B N 1
ATOM 3674 C CA . MET B 1 115 ? -6.09 -17.812 -6.184 1 98.94 115 MET B CA 1
ATOM 3675 C C . MET B 1 115 ? -5.031 -16.719 -6.383 1 98.94 115 MET B C 1
ATOM 3677 O O . MET B 1 115 ? -5.086 -15.672 -5.742 1 98.94 115 MET B O 1
ATOM 3681 N N . GLY B 1 116 ? -4.074 -17 -7.207 1 98.75 116 GLY B N 1
ATOM 3682 C CA . GLY B 1 116 ? -3.031 -16.031 -7.52 1 98.75 116 GLY B CA 1
ATOM 3683 C C . GLY B 1 116 ? -3.076 -15.547 -8.953 1 98.75 116 GLY B C 1
ATOM 3684 O O . GLY B 1 116 ? -3.379 -16.312 -9.867 1 98.75 116 GLY B O 1
ATOM 3685 N N . HIS B 1 117 ? -2.742 -14.297 -9.133 1 98.56 117 HIS B N 1
ATOM 3686 C CA . HIS B 1 117 ? -2.586 -13.672 -10.438 1 98.56 117 HIS B CA 1
ATOM 3687 C C . HIS B 1 117 ? -1.139 -13.25 -10.68 1 98.56 117 HIS B C 1
ATOM 3689 O O . HIS B 1 117 ? -0.52 -12.625 -9.812 1 98.56 117 HIS B O 1
ATOM 3695 N N . SER B 1 118 ? -0.618 -13.562 -11.859 1 97.56 118 SER B N 1
ATOM 3696 C CA . SER B 1 118 ? 0.748 -13.164 -12.18 1 97.56 118 SER B CA 1
ATOM 3697 C C . SER B 1 118 ? 1.719 -13.578 -11.078 1 97.56 118 SER B C 1
ATOM 3699 O O . SER B 1 118 ? 1.773 -14.75 -10.703 1 97.56 118 SER B O 1
ATOM 3701 N N . THR B 1 119 ? 2.375 -12.562 -10.406 1 97 119 THR B N 1
ATOM 3702 C CA . THR B 1 119 ? 3.279 -12.922 -9.32 1 97 119 THR B CA 1
ATOM 3703 C C . THR B 1 119 ? 2.523 -13.633 -8.203 1 97 119 THR B C 1
ATOM 3705 O O . THR B 1 119 ? 3.094 -14.461 -7.492 1 97 119 THR B O 1
ATOM 3708 N N . GLY B 1 120 ? 1.234 -13.367 -8.062 1 98.38 120 GLY B N 1
ATOM 3709 C CA . GLY B 1 120 ? 0.418 -14.133 -7.133 1 98.38 120 GLY B CA 1
ATOM 3710 C C . GLY B 1 120 ? 0.435 -15.625 -7.406 1 98.38 120 GLY B C 1
ATOM 3711 O O . GLY B 1 120 ? 0.292 -16.422 -6.484 1 98.38 120 GLY B O 1
ATOM 3712 N N . SER B 1 121 ? 0.616 -16.016 -8.68 1 98.75 121 SER B N 1
ATOM 3713 C CA . SER B 1 121 ? 0.731 -17.422 -9.031 1 98.75 121 SER B CA 1
ATOM 3714 C C . SER B 1 121 ? 2.025 -18.016 -8.492 1 98.75 121 SER B C 1
ATOM 3716 O O . SER B 1 121 ? 2.059 -19.188 -8.117 1 98.75 121 SER B O 1
ATOM 3718 N N . GLN B 1 122 ? 3.15 -17.234 -8.484 1 98.5 122 GLN B N 1
ATOM 3719 C CA . GLN B 1 122 ? 4.367 -17.672 -7.812 1 98.5 122 GLN B CA 1
ATOM 3720 C C . GLN B 1 122 ? 4.105 -17.953 -6.336 1 98.5 122 GLN B C 1
ATOM 3722 O O . GLN B 1 122 ? 4.617 -18.922 -5.781 1 98.5 122 GLN B O 1
ATOM 3727 N N . CYS B 1 123 ? 3.307 -17.078 -5.727 1 98.69 123 CYS B N 1
ATOM 3728 C CA . CYS B 1 123 ? 2.971 -17.266 -4.32 1 98.69 123 CYS B CA 1
ATOM 3729 C C . CYS B 1 123 ? 2.219 -18.562 -4.109 1 98.69 123 CYS B C 1
ATOM 3731 O O . CYS B 1 123 ? 2.438 -19.266 -3.117 1 98.69 123 CYS B O 1
ATOM 3733 N N . VAL B 1 124 ? 1.339 -18.906 -5.059 1 98.88 124 VAL B N 1
ATOM 3734 C CA . VAL B 1 124 ? 0.562 -20.141 -4.945 1 98.88 124 VAL B CA 1
ATOM 3735 C C . VAL B 1 124 ? 1.498 -21.344 -4.984 1 98.88 124 VAL B C 1
ATOM 3737 O O . VAL B 1 124 ? 1.445 -22.203 -4.105 1 98.88 124 VAL B O 1
ATOM 3740 N N . VAL B 1 125 ? 2.379 -21.406 -5.98 1 98.75 125 VAL B N 1
ATOM 3741 C CA . VAL B 1 125 ? 3.307 -22.516 -6.109 1 98.75 125 VAL B CA 1
ATOM 3742 C C . VAL B 1 125 ? 4.238 -22.562 -4.898 1 98.75 125 VAL B C 1
ATOM 3744 O O . VAL B 1 125 ? 4.477 -23.625 -4.328 1 98.75 125 VAL B O 1
ATOM 3747 N N . HIS B 1 126 ? 4.742 -21.406 -4.512 1 98.56 126 HIS B N 1
ATOM 3748 C CA . HIS B 1 126 ? 5.645 -21.312 -3.369 1 98.56 126 HIS B CA 1
ATOM 3749 C C . HIS B 1 126 ? 4.953 -21.766 -2.086 1 98.56 126 HIS B C 1
ATOM 3751 O O . HIS B 1 126 ? 5.559 -22.453 -1.267 1 98.56 126 HIS B O 1
ATOM 3757 N N . TYR B 1 127 ? 3.738 -21.406 -1.89 1 98.75 127 TYR B N 1
ATOM 3758 C CA . TYR B 1 127 ? 2.928 -21.812 -0.747 1 98.75 127 TYR B CA 1
ATOM 3759 C C . TYR B 1 127 ? 2.803 -23.328 -0.68 1 98.75 127 TYR B C 1
ATOM 3761 O O . TYR B 1 127 ? 2.93 -23.922 0.395 1 98.75 127 TYR B O 1
ATOM 3769 N N . LEU B 1 128 ? 2.662 -23.938 -1.769 1 98.62 128 LEU B N 1
ATOM 3770 C CA . LEU B 1 128 ? 2.289 -25.359 -1.821 1 98.62 128 LEU B CA 1
ATOM 3771 C C . LEU B 1 128 ? 3.527 -26.234 -1.878 1 98.62 128 LEU B C 1
ATOM 3773 O O . LEU B 1 128 ? 3.473 -27.422 -1.506 1 98.62 128 LEU B O 1
ATOM 3777 N N . SER B 1 129 ? 4.652 -25.703 -2.32 1 98.06 129 SER B N 1
ATOM 3778 C CA . SER B 1 129 ? 5.738 -26.594 -2.717 1 98.06 129 SER B CA 1
ATOM 3779 C C . SER B 1 129 ? 6.922 -26.484 -1.763 1 98.06 129 SER B C 1
ATOM 3781 O O . SER B 1 129 ? 7.793 -27.359 -1.737 1 98.06 129 SER B O 1
ATOM 3783 N N . ARG B 1 130 ? 6.988 -25.406 -1.005 1 97.81 130 ARG B N 1
ATOM 3784 C CA . ARG B 1 130 ? 8.141 -25.188 -0.141 1 97.81 130 ARG B CA 1
ATOM 3785 C C . ARG B 1 130 ? 7.953 -25.859 1.211 1 97.81 130 ARG B C 1
ATOM 3787 O O . ARG B 1 130 ? 6.832 -26.219 1.584 1 97.81 130 ARG B O 1
ATOM 3794 N N . PRO B 1 131 ? 9.055 -26.047 1.97 1 97.12 131 PRO B N 1
ATOM 3795 C CA . PRO B 1 131 ? 8.922 -26.594 3.318 1 97.12 131 PRO B CA 1
ATOM 3796 C C . PRO B 1 131 ? 7.934 -25.828 4.184 1 97.12 131 PRO B C 1
ATOM 3798 O O . PRO B 1 131 ? 7.809 -24.609 4.043 1 97.12 131 PRO B O 1
ATOM 3801 N N . ASN B 1 132 ? 7.305 -26.562 5.129 1 97.88 132 ASN B N 1
ATOM 3802 C CA . ASN B 1 132 ? 6.258 -26 5.973 1 97.88 132 ASN B CA 1
ATOM 3803 C C . ASN B 1 132 ? 6.5 -26.297 7.449 1 97.88 132 ASN B C 1
ATOM 3805 O O . ASN B 1 132 ? 6.297 -27.422 7.902 1 97.88 132 ASN B O 1
ATOM 3809 N N . PRO B 1 133 ? 7.008 -25.359 8.242 1 97.12 133 PRO B N 1
ATOM 3810 C CA . PRO B 1 133 ? 7.199 -23.953 7.871 1 97.12 133 PRO B CA 1
ATOM 3811 C C . PRO B 1 133 ? 8.445 -23.734 7.012 1 97.12 133 PRO B C 1
ATOM 3813 O O . PRO B 1 133 ? 9.242 -24.656 6.824 1 97.12 133 PRO B O 1
ATOM 3816 N N . HIS B 1 134 ? 8.469 -22.453 6.426 1 97 134 HIS B N 1
ATOM 3817 C CA . HIS B 1 134 ? 9.703 -22.094 5.738 1 97 134 HIS B CA 1
ATOM 3818 C C . HIS B 1 134 ? 10.914 -22.25 6.652 1 97 134 HIS B C 1
ATOM 3820 O O . HIS B 1 134 ? 10.781 -22.188 7.879 1 97 134 HIS B O 1
ATOM 3826 N N . THR B 1 135 ? 12.094 -22.391 6.07 1 94.75 135 THR B N 1
ATOM 3827 C CA . THR B 1 135 ? 13.266 -22.703 6.883 1 94.75 135 THR B CA 1
ATOM 3828 C C . THR B 1 135 ? 14.359 -21.656 6.668 1 94.75 135 THR B C 1
ATOM 3830 O O . THR B 1 135 ? 15.414 -21.734 7.301 1 94.75 135 THR B O 1
ATOM 3833 N N . THR B 1 136 ? 14.172 -20.766 5.809 1 89.31 136 THR B N 1
ATOM 3834 C CA . THR B 1 136 ? 15.195 -19.766 5.5 1 89.31 136 THR B CA 1
ATOM 3835 C C . THR B 1 136 ? 14.867 -18.438 6.164 1 89.31 136 THR B C 1
ATOM 3837 O O . THR B 1 136 ? 13.711 -18.016 6.191 1 89.31 136 THR B O 1
ATOM 3840 N N . THR B 1 137 ? 15.898 -17.844 6.785 1 86.88 137 THR B N 1
ATOM 3841 C CA . THR B 1 137 ? 15.781 -16.484 7.289 1 86.88 137 THR B CA 1
ATOM 3842 C C . THR B 1 137 ? 16.875 -15.594 6.711 1 86.88 137 THR B C 1
ATOM 3844 O O . THR B 1 137 ? 18.016 -15.594 7.207 1 86.88 137 THR B O 1
ATOM 3847 N N . PRO B 1 138 ? 16.531 -14.844 5.773 1 87.69 138 PRO B N 1
ATOM 3848 C CA . PRO B 1 138 ? 17.562 -14.016 5.156 1 87.69 138 PRO B CA 1
ATOM 3849 C C . PRO B 1 138 ? 18.109 -12.953 6.105 1 87.69 138 PRO B C 1
ATOM 3851 O O . PRO B 1 138 ? 17.391 -12.453 6.965 1 87.69 138 PRO B O 1
ATOM 3854 N N . SER B 1 139 ? 19.375 -12.531 5.906 1 87.12 139 SER B N 1
ATOM 3855 C CA . SER B 1 139 ? 20.031 -11.57 6.773 1 87.12 139 SER B CA 1
ATOM 3856 C C . SER B 1 139 ? 19.375 -10.195 6.691 1 87.12 139 SER B C 1
ATOM 3858 O O . SER B 1 139 ? 19.359 -9.445 7.664 1 87.12 139 SER B O 1
ATOM 3860 N N . PHE B 1 140 ? 18.719 -9.945 5.578 1 89.5 140 PHE B N 1
ATOM 3861 C CA . PHE B 1 140 ? 18.109 -8.633 5.383 1 89.5 140 PHE B CA 1
ATOM 3862 C C . PHE B 1 140 ? 16.734 -8.578 6.031 1 89.5 140 PHE B C 1
ATOM 3864 O O . PHE B 1 140 ? 16.109 -7.512 6.09 1 89.5 140 PHE B O 1
ATOM 3871 N N . ASP B 1 141 ? 16.234 -9.664 6.5 1 91.19 141 ASP B N 1
ATOM 3872 C CA . ASP B 1 141 ? 14.93 -9.766 7.156 1 91.19 141 ASP B CA 1
ATOM 3873 C C . ASP B 1 141 ? 15.008 -10.633 8.414 1 91.19 141 ASP B C 1
ATOM 3875 O O . ASP B 1 141 ? 14.32 -11.648 8.516 1 91.19 141 ASP B O 1
ATOM 3879 N N . PRO B 1 142 ? 15.773 -10.141 9.375 1 87.25 142 PRO B N 1
ATOM 3880 C CA . PRO B 1 142 ? 16.109 -10.992 10.516 1 87.25 142 PRO B CA 1
ATOM 3881 C C . PRO B 1 142 ? 14.938 -11.203 11.461 1 87.25 142 PRO B C 1
ATOM 3883 O O . PRO B 1 142 ? 14.953 -12.125 12.281 1 87.25 142 PRO B O 1
ATOM 3886 N N . THR B 1 143 ? 13.906 -10.445 11.383 1 87 143 THR B N 1
ATOM 3887 C CA . THR B 1 143 ? 12.805 -10.531 12.336 1 87 143 THR B CA 1
ATOM 3888 C C . THR B 1 143 ? 11.656 -11.359 11.766 1 87 143 THR B C 1
ATOM 3890 O O . THR B 1 143 ? 10.609 -11.5 12.398 1 87 143 THR B O 1
ATOM 3893 N N . LEU B 1 144 ? 11.875 -11.875 10.602 1 91.5 144 LEU B N 1
ATOM 3894 C CA . LEU B 1 144 ? 10.844 -12.688 9.961 1 91.5 144 LEU B CA 1
ATOM 3895 C C . LEU B 1 144 ? 10.57 -13.953 10.773 1 91.5 144 LEU B C 1
ATOM 3897 O O . LEU B 1 144 ? 11.492 -14.703 11.094 1 91.5 144 LEU B O 1
ATOM 3901 N N . GLU B 1 145 ? 9.352 -14.102 11.164 1 92.06 145 GLU B N 1
ATOM 3902 C CA . GLU B 1 145 ? 8.914 -15.312 11.852 1 92.06 145 GLU B CA 1
ATOM 3903 C C . GLU B 1 145 ? 8.039 -16.172 10.945 1 92.06 145 GLU B C 1
ATOM 3905 O O . GLU B 1 145 ? 6.992 -15.727 10.469 1 92.06 145 GLU B O 1
ATOM 3910 N N . HIS B 1 146 ? 8.438 -17.359 10.719 1 95.56 146 HIS B N 1
ATOM 3911 C CA . HIS B 1 146 ? 7.695 -18.266 9.852 1 95.56 146 HIS B CA 1
ATOM 3912 C C . HIS B 1 146 ? 6.605 -19 10.617 1 95.56 146 HIS B C 1
ATOM 3914 O O . HIS B 1 146 ? 6.809 -19.391 11.773 1 95.56 146 HIS B O 1
ATOM 3920 N N . ILE B 1 147 ? 5.539 -19.219 9.984 1 96.5 147 ILE B N 1
ATOM 3921 C CA . ILE B 1 147 ? 4.441 -19.969 10.586 1 96.5 147 ILE B CA 1
ATOM 3922 C C . ILE B 1 147 ? 4.102 -21.172 9.703 1 96.5 147 ILE B C 1
ATOM 3924 O O . ILE B 1 147 ? 4.516 -21.234 8.539 1 96.5 147 ILE 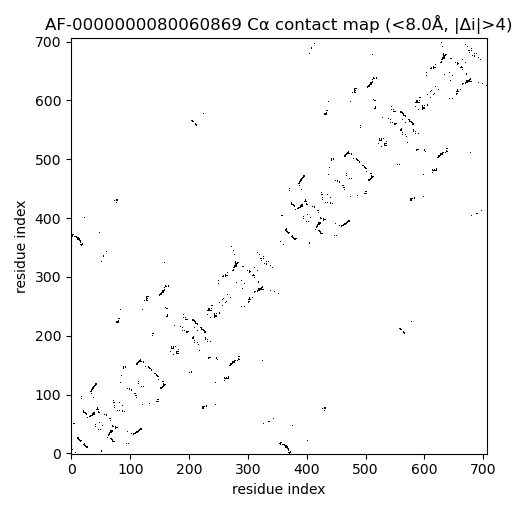B O 1
ATOM 3928 N N . LYS B 1 148 ? 3.387 -22.062 10.289 1 97.56 148 LYS B N 1
ATOM 3929 C CA . LYS B 1 148 ? 2.893 -23.203 9.508 1 97.56 148 LYS B CA 1
ATOM 3930 C C . LYS B 1 148 ? 1.746 -22.781 8.594 1 97.56 148 LYS B C 1
ATOM 3932 O O . LYS B 1 148 ? 0.802 -22.125 9.031 1 97.56 148 LYS B O 1
ATOM 3937 N N . ARG B 1 149 ? 1.853 -23.078 7.391 1 98.31 149 ARG B N 1
ATOM 3938 C CA . ARG B 1 149 ? 0.804 -22.812 6.41 1 98.31 149 ARG B CA 1
ATOM 3939 C C . ARG B 1 149 ? -0.3 -23.859 6.5 1 98.31 149 ARG B C 1
ATOM 3941 O O . ARG B 1 149 ? -0.021 -25.062 6.574 1 98.31 149 ARG B O 1
ATOM 3948 N N . MET B 1 150 ? -1.481 -23.484 6.473 1 98.44 150 MET B N 1
ATOM 3949 C CA . MET B 1 150 ? -2.611 -24.406 6.543 1 98.44 150 MET B CA 1
ATOM 3950 C C . MET B 1 150 ? -2.828 -25.109 5.203 1 98.44 150 MET B C 1
ATOM 3952 O O . MET B 1 150 ? -2.41 -24.609 4.16 1 98.44 150 MET B O 1
ATOM 3956 N N . VAL B 1 151 ? -3.469 -26.25 5.293 1 98.5 151 VAL B N 1
ATOM 3957 C CA . VAL B 1 151 ? -3.838 -26.984 4.086 1 98.5 151 VAL B CA 1
ATOM 3958 C C . VAL B 1 151 ? -4.988 -26.266 3.377 1 98.5 151 VAL B C 1
ATOM 3960 O O . VAL B 1 151 ? -5.93 -25.812 4.023 1 98.5 151 VAL B O 1
ATOM 3963 N N . LEU B 1 152 ? -4.945 -26.156 2.107 1 98.69 152 LEU B N 1
ATOM 3964 C CA . LEU B 1 152 ? -5.953 -25.469 1.303 1 98.69 152 LEU B CA 1
ATOM 3965 C C . LEU B 1 152 ? -6.934 -26.469 0.698 1 98.69 152 LEU B C 1
ATOM 3967 O O . LEU B 1 152 ? -6.551 -27.594 0.355 1 98.69 152 LEU B O 1
ATOM 3971 N N . ASP B 1 153 ? -8.156 -26.047 0.53 1 98.62 153 ASP B N 1
ATOM 3972 C CA . ASP B 1 153 ? -9.164 -26.875 -0.132 1 98.62 153 ASP B CA 1
ATOM 3973 C C . ASP B 1 153 ? -9.047 -26.766 -1.651 1 98.62 153 ASP B C 1
ATOM 3975 O O . ASP B 1 153 ? -9.609 -27.594 -2.381 1 98.62 153 ASP B O 1
ATOM 3979 N N . GLY B 1 154 ? -8.367 -25.797 -2.16 1 98.69 154 GLY B N 1
ATOM 3980 C CA . GLY B 1 154 ? -8.102 -25.625 -3.58 1 98.69 154 GLY B CA 1
ATOM 3981 C C . GLY B 1 154 ? -7.102 -24.516 -3.869 1 98.69 154 GLY B C 1
ATOM 3982 O O . GLY B 1 154 ? -6.797 -23.703 -2.998 1 98.69 154 GLY B O 1
ATOM 3983 N N . ALA B 1 155 ? -6.574 -24.5 -5.082 1 98.88 155 ALA B N 1
ATOM 3984 C CA . ALA B 1 155 ? -5.594 -23.516 -5.516 1 98.88 155 ALA B CA 1
ATOM 3985 C C . ALA B 1 155 ? -5.742 -23.203 -7.004 1 98.88 155 ALA B C 1
ATOM 3987 O O . ALA B 1 155 ? -5.949 -24.109 -7.812 1 98.88 155 ALA B O 1
ATOM 3988 N N . ILE B 1 156 ? -5.691 -21.953 -7.309 1 98.94 156 ILE B N 1
ATOM 3989 C CA . ILE B 1 156 ? -5.855 -21.484 -8.68 1 98.94 156 ILE B CA 1
ATOM 3990 C C . ILE B 1 156 ? -4.699 -20.547 -9.047 1 98.94 156 ILE B C 1
ATOM 3992 O O . ILE B 1 156 ? -4.309 -19.688 -8.258 1 98.94 156 ILE B O 1
ATOM 3996 N N . MET B 1 157 ? -4.125 -20.75 -10.203 1 98.88 157 MET B N 1
ATOM 3997 C CA . MET B 1 157 ? -3.158 -19.812 -10.789 1 98.88 157 MET B CA 1
ATOM 3998 C C . MET B 1 157 ? -3.729 -19.156 -12.031 1 98.88 157 MET B C 1
ATOM 4000 O O . MET B 1 157 ? -4.184 -19.844 -12.953 1 98.88 157 MET B O 1
ATOM 4004 N N . GLN B 1 158 ? -3.721 -17.891 -12.039 1 98.81 158 GLN B N 1
ATOM 4005 C CA . GLN B 1 158 ? -4.141 -17.141 -13.219 1 98.81 158 GLN B CA 1
ATOM 4006 C C . GLN B 1 158 ? -3 -16.281 -13.75 1 98.81 158 GLN B C 1
ATOM 4008 O O . GLN B 1 158 ? -2.332 -15.578 -12.992 1 98.81 158 GLN B O 1
ATOM 4013 N N . ALA B 1 159 ? -2.73 -16.375 -15.047 1 98.31 159 ALA B N 1
ATOM 4014 C CA . ALA B 1 159 ? -1.728 -15.617 -15.797 1 98.31 159 ALA B CA 1
ATOM 4015 C C . ALA B 1 159 ? -0.33 -15.852 -15.227 1 98.31 159 ALA B C 1
ATOM 4017 O O . ALA B 1 159 ? 0.394 -14.891 -14.938 1 98.31 159 ALA B O 1
ATOM 4018 N N . PRO B 1 160 ? -0.008 -17.141 -14.922 1 98.38 160 PRO B N 1
ATOM 4019 C CA . PRO B 1 160 ? 1.379 -17.438 -14.547 1 98.38 160 PRO B CA 1
ATOM 4020 C C . PRO B 1 160 ? 2.359 -17.188 -15.695 1 98.38 160 PRO B C 1
ATOM 4022 O O . PRO B 1 160 ? 2.371 -17.938 -16.672 1 98.38 160 PRO B O 1
ATOM 4025 N N . VAL B 1 161 ? 3.186 -16.141 -15.586 1 97.56 161 VAL B N 1
ATOM 4026 C CA . VAL B 1 161 ? 4.094 -15.781 -16.672 1 97.56 161 VAL B CA 1
ATOM 4027 C C . VAL B 1 161 ? 5.52 -15.672 -16.141 1 97.56 161 VAL B C 1
ATOM 4029 O O . VAL B 1 161 ? 5.727 -15.547 -14.93 1 97.56 161 VAL B O 1
ATOM 4032 N N . SER B 1 162 ? 6.453 -15.797 -17.031 1 98 162 SER B N 1
ATOM 4033 C CA . SER B 1 162 ? 7.871 -15.648 -16.703 1 98 162 SER B CA 1
ATOM 4034 C C . SER B 1 162 ? 8.336 -14.211 -16.891 1 98 162 SER B C 1
ATOM 4036 O O . SER B 1 162 ? 8.414 -13.711 -18.016 1 98 162 SER B O 1
ATOM 4038 N N . ASP B 1 163 ? 8.734 -13.555 -15.805 1 96.38 163 ASP B N 1
ATOM 4039 C CA . ASP B 1 163 ? 9.352 -12.234 -15.914 1 96.38 163 ASP B CA 1
ATOM 4040 C C . ASP B 1 163 ? 10.656 -12.305 -16.703 1 96.38 163 ASP B C 1
ATOM 4042 O O . ASP B 1 163 ? 10.984 -11.375 -17.438 1 96.38 163 ASP B O 1
ATOM 4046 N N . ARG B 1 164 ? 11.328 -13.359 -16.578 1 97.62 164 ARG B N 1
ATOM 4047 C CA . ARG B 1 164 ? 12.578 -13.578 -17.281 1 97.62 164 ARG B CA 1
ATOM 4048 C C . ARG B 1 164 ? 12.359 -13.562 -18.797 1 97.62 164 ARG B C 1
ATOM 4050 O O . ARG B 1 164 ? 13.055 -12.859 -19.531 1 97.62 164 ARG B O 1
ATOM 4057 N N . GLU B 1 165 ? 11.391 -14.312 -19.234 1 97.69 165 GLU B N 1
ATOM 4058 C CA . GLU B 1 165 ? 11.156 -14.391 -20.672 1 97.69 165 GLU B CA 1
ATOM 4059 C C . GLU B 1 165 ? 10.578 -13.086 -21.203 1 97.69 165 GLU B C 1
ATOM 4061 O O . GLU B 1 165 ? 10.836 -12.719 -22.359 1 97.69 165 GLU B O 1
ATOM 4066 N N . ALA B 1 166 ? 9.82 -12.359 -20.375 1 95.06 166 ALA B N 1
ATOM 4067 C CA . ALA B 1 166 ? 9.359 -11.031 -20.766 1 95.06 166 ALA B CA 1
ATOM 4068 C C . ALA B 1 166 ? 10.539 -10.094 -21.031 1 95.06 166 ALA B C 1
ATOM 4070 O O . ALA B 1 166 ? 10.547 -9.359 -22.016 1 95.06 166 ALA B O 1
ATOM 4071 N N . ILE B 1 167 ? 11.492 -10.141 -20.172 1 94.38 167 ILE B N 1
ATOM 4072 C CA . ILE B 1 167 ? 12.672 -9.289 -20.328 1 94.38 167 ILE B CA 1
ATOM 4073 C C . ILE B 1 167 ? 13.469 -9.727 -21.547 1 94.38 167 ILE B C 1
ATOM 4075 O O . ILE B 1 167 ? 14.031 -8.891 -22.266 1 94.38 167 ILE B O 1
ATOM 4079 N N . LYS B 1 168 ? 13.555 -11.008 -21.75 1 94.69 168 LYS B N 1
ATOM 4080 C CA . LYS B 1 168 ? 14.234 -11.508 -22.938 1 94.69 168 LYS B CA 1
ATOM 4081 C C . LYS B 1 168 ? 13.578 -10.984 -24.219 1 94.69 168 LYS B C 1
ATOM 4083 O O . LYS B 1 168 ? 14.258 -10.688 -25.203 1 94.69 168 LYS B O 1
ATOM 4088 N N . TRP B 1 169 ? 12.297 -10.945 -24.156 1 93.44 169 TRP B N 1
ATOM 4089 C CA . TRP B 1 169 ? 11.562 -10.398 -25.297 1 93.44 169 TRP B CA 1
ATOM 4090 C C . TRP B 1 169 ? 11.938 -8.945 -25.547 1 93.44 169 TRP B C 1
ATOM 4092 O O . TRP B 1 169 ? 12.156 -8.531 -26.688 1 93.44 169 TRP B O 1
ATOM 4102 N N . VAL B 1 170 ? 11.984 -8.18 -24.469 1 90.06 170 VAL B N 1
ATOM 4103 C CA . VAL B 1 170 ? 12.352 -6.773 -24.547 1 90.06 170 VAL B CA 1
ATOM 4104 C C . VAL B 1 170 ? 13.789 -6.641 -25.062 1 90.06 170 VAL B C 1
ATOM 4106 O O . VAL B 1 170 ? 14.094 -5.723 -25.812 1 90.06 170 VAL B O 1
ATOM 4109 N N . LEU B 1 171 ? 14.641 -7.508 -24.672 1 91.75 171 LEU B N 1
ATOM 4110 C CA . LEU B 1 171 ? 16.031 -7.512 -25.109 1 91.75 171 LEU B CA 1
ATOM 4111 C C . LEU B 1 171 ? 16.125 -7.816 -26.609 1 91.75 171 LEU B C 1
ATOM 4113 O O . LEU B 1 171 ? 17.031 -7.332 -27.281 1 91.75 171 LEU B O 1
ATOM 4117 N N . LYS B 1 172 ? 15.234 -8.547 -27.094 1 91.56 172 LYS B N 1
ATOM 4118 C CA . LYS B 1 172 ? 15.242 -8.961 -28.484 1 91.56 172 LYS B CA 1
ATOM 4119 C C . LYS B 1 172 ? 14.648 -7.879 -29.391 1 91.56 172 LYS B C 1
ATOM 4121 O O . LYS B 1 172 ? 15.148 -7.645 -30.484 1 91.56 172 LYS B O 1
ATOM 4126 N N . TRP B 1 173 ? 13.594 -7.16 -28.906 1 90.75 173 TRP B N 1
ATOM 4127 C CA . TRP B 1 173 ? 12.836 -6.309 -29.812 1 90.75 173 TRP B CA 1
ATOM 4128 C C . TRP B 1 173 ? 12.961 -4.844 -29.422 1 90.75 173 TRP B C 1
ATOM 4130 O O . TRP B 1 173 ? 12.602 -3.951 -30.188 1 90.75 173 TRP B O 1
ATOM 4140 N N . GLY B 1 174 ? 13.484 -4.621 -28.266 1 86 174 GLY B N 1
ATOM 4141 C CA . GLY B 1 174 ? 13.547 -3.26 -27.766 1 86 174 GLY B CA 1
ATOM 4142 C C . GLY B 1 174 ? 12.266 -2.818 -27.094 1 86 174 GLY B C 1
ATOM 4143 O O . GLY B 1 174 ? 11.281 -3.568 -27.047 1 86 174 GLY B O 1
ATOM 4144 N N . ILE B 1 175 ? 12.312 -1.64 -26.438 1 82.56 175 ILE B N 1
ATOM 4145 C CA . ILE B 1 175 ? 11.133 -1.101 -25.766 1 82.56 175 ILE B CA 1
ATOM 4146 C C . ILE B 1 175 ? 11.25 0.418 -25.656 1 82.56 175 ILE B C 1
ATOM 4148 O O . ILE B 1 175 ? 12.359 0.958 -25.594 1 82.56 175 ILE B O 1
ATOM 4152 N N . GLY B 1 176 ? 10.125 1.122 -25.656 1 78.12 176 GLY B N 1
ATOM 4153 C CA . GLY B 1 176 ? 10.055 2.551 -25.406 1 78.12 176 GLY B CA 1
ATOM 4154 C C . GLY B 1 176 ? 10.922 3.369 -26.344 1 78.12 176 GLY B C 1
ATOM 4155 O O . GLY B 1 176 ? 11.609 4.301 -25.906 1 78.12 176 GLY B O 1
ATOM 4156 N N . GLY B 1 177 ? 11.133 2.957 -27.516 1 84.31 177 GLY B N 1
ATOM 4157 C CA . GLY B 1 177 ? 11.906 3.693 -28.5 1 84.31 177 GLY B CA 1
ATOM 4158 C C . GLY B 1 177 ? 13.383 3.33 -28.484 1 84.31 177 GLY B C 1
ATOM 4159 O O . GLY B 1 177 ? 14.148 3.828 -29.312 1 84.31 177 GLY B O 1
ATOM 4160 N N . LYS B 1 178 ? 13.836 2.498 -27.578 1 87.44 178 LYS B N 1
ATOM 4161 C CA . LYS B 1 178 ? 15.219 2.045 -27.531 1 87.44 178 LYS B CA 1
ATOM 4162 C C . LYS B 1 178 ? 15.414 0.776 -28.344 1 87.44 178 LYS B C 1
ATOM 4164 O O . LYS B 1 178 ? 14.555 -0.107 -28.359 1 87.44 178 LYS B O 1
ATOM 4169 N N . SER B 1 179 ? 16.547 0.75 -28.953 1 92.75 179 SER B N 1
ATOM 4170 C CA . SER B 1 179 ? 16.891 -0.417 -29.766 1 92.75 179 SER B CA 1
ATOM 4171 C C . SER B 1 179 ? 17.281 -1.604 -28.891 1 92.75 179 SER B C 1
ATOM 4173 O O . SER B 1 179 ? 17.641 -1.429 -27.734 1 92.75 179 SER B O 1
ATOM 4175 N N . PRO B 1 180 ? 17.203 -2.789 -29.469 1 93.06 180 PRO B N 1
ATOM 4176 C CA . PRO B 1 180 ? 17.641 -3.98 -28.734 1 93.06 180 PRO B CA 1
ATOM 4177 C C . PRO B 1 180 ? 19.062 -3.844 -28.188 1 93.06 180 PRO B C 1
ATOM 4179 O O . PRO B 1 180 ? 19.328 -4.242 -27.047 1 93.06 180 PRO B O 1
ATOM 4182 N N . SER B 1 181 ? 19.906 -3.246 -28.938 1 94.62 181 SER B N 1
ATOM 4183 C CA . SER B 1 181 ? 21.297 -3.09 -28.516 1 94.62 181 SER B CA 1
ATOM 4184 C C . SER B 1 181 ? 21.406 -2.166 -27.312 1 94.62 181 SER B C 1
ATOM 4186 O O . SER B 1 181 ? 22.172 -2.438 -26.391 1 94.62 181 SER B O 1
ATOM 4188 N N . GLU B 1 182 ? 20.672 -1.146 -27.312 1 92.81 182 GLU B N 1
ATOM 4189 C CA . GLU B 1 182 ? 20.672 -0.208 -26.188 1 92.81 182 GLU B CA 1
ATOM 4190 C C . GLU B 1 182 ? 20.125 -0.858 -24.922 1 92.81 182 GLU B C 1
ATOM 4192 O O . GLU B 1 182 ? 20.688 -0.694 -23.844 1 92.81 182 GLU B O 1
ATOM 4197 N N . VAL B 1 183 ? 19.078 -1.588 -25.109 1 92 183 VAL B N 1
ATOM 4198 C CA . VAL B 1 183 ? 18.453 -2.246 -23.969 1 92 183 VAL B CA 1
ATOM 4199 C C . VAL B 1 183 ? 19.391 -3.305 -23.406 1 92 183 VAL B C 1
ATOM 4201 O O . VAL B 1 183 ? 19.484 -3.469 -22.188 1 92 183 VAL B O 1
ATOM 4204 N N . ARG B 1 184 ? 20.062 -3.963 -24.234 1 94.38 184 ARG B N 1
ATOM 4205 C CA . ARG B 1 184 ? 20.984 -5 -23.797 1 94.38 184 ARG B CA 1
ATOM 4206 C C . ARG B 1 184 ? 22.125 -4.41 -22.969 1 94.38 184 ARG B C 1
ATOM 4208 O O . ARG B 1 184 ? 22.531 -4.992 -21.969 1 94.38 184 ARG B O 1
ATOM 4215 N N . GLU B 1 185 ? 22.625 -3.336 -23.375 1 95.25 185 GLU B N 1
ATOM 4216 C CA . GLU B 1 185 ? 23.688 -2.668 -22.625 1 95.25 185 GLU B CA 1
ATOM 4217 C C . GLU B 1 185 ? 23.219 -2.303 -21.219 1 95.25 185 GLU B C 1
ATOM 4219 O O . GLU B 1 185 ? 23.953 -2.514 -20.25 1 95.25 185 GLU B O 1
ATOM 4224 N N . ILE B 1 186 ? 22.062 -1.805 -21.141 1 93.81 186 ILE B N 1
ATOM 4225 C CA . ILE B 1 186 ? 21.5 -1.409 -19.859 1 93.81 186 ILE B CA 1
ATOM 4226 C C . ILE B 1 186 ? 21.266 -2.646 -19 1 93.81 186 ILE B C 1
ATOM 4228 O O . ILE B 1 186 ? 21.609 -2.654 -17.812 1 93.81 186 ILE B O 1
ATOM 4232 N N . TYR B 1 187 ? 20.688 -3.625 -19.641 1 95.88 187 TYR B N 1
ATOM 4233 C CA . TYR B 1 187 ? 20.422 -4.875 -18.938 1 95.88 187 TYR B CA 1
ATOM 4234 C C . TYR B 1 187 ? 21.703 -5.457 -18.359 1 95.88 187 TYR B C 1
ATOM 4236 O O . TYR B 1 187 ? 21.75 -5.82 -17.188 1 95.88 187 TYR B O 1
ATOM 4244 N N . ASP B 1 188 ? 22.734 -5.523 -19.125 1 97.38 188 ASP B N 1
ATOM 4245 C CA . ASP B 1 188 ? 24.016 -6.086 -18.688 1 97.38 188 ASP B CA 1
ATOM 4246 C C . ASP B 1 188 ? 24.609 -5.27 -17.531 1 97.38 188 ASP B C 1
ATOM 4248 O O . ASP B 1 188 ? 25.141 -5.832 -16.578 1 97.38 188 ASP B O 1
ATOM 4252 N N . LYS B 1 189 ? 24.516 -4.02 -17.688 1 97.38 189 LYS B N 1
ATOM 4253 C CA . LYS B 1 189 ? 25 -3.133 -16.641 1 97.38 189 LYS B CA 1
ATOM 4254 C C . LYS B 1 189 ? 24.234 -3.346 -15.336 1 97.38 189 LYS B C 1
ATOM 4256 O O . LYS B 1 189 ? 24.828 -3.439 -14.266 1 97.38 189 LYS B O 1
ATOM 4261 N N . VAL B 1 190 ? 22.922 -3.432 -15.422 1 97.56 190 VAL B N 1
ATOM 4262 C CA . VAL B 1 190 ? 22.047 -3.578 -14.258 1 97.56 190 VAL B CA 1
ATOM 4263 C C . VAL B 1 190 ? 22.297 -4.93 -13.594 1 97.56 190 VAL B C 1
ATOM 4265 O O . VAL B 1 190 ? 22.375 -5.023 -12.367 1 97.56 190 VAL B O 1
ATOM 4268 N N . VAL B 1 191 ? 22.438 -5.957 -14.328 1 98.12 191 VAL B N 1
ATOM 4269 C CA . VAL B 1 191 ? 22.688 -7.293 -13.789 1 98.12 191 VAL B CA 1
ATOM 4270 C C . VAL B 1 191 ? 24.047 -7.316 -13.094 1 98.12 191 VAL B C 1
ATOM 4272 O O . VAL B 1 191 ? 24.188 -7.891 -12.008 1 98.12 191 VAL B O 1
ATOM 4275 N N . ALA B 1 192 ? 25.047 -6.684 -13.703 1 98.38 192 ALA B N 1
ATOM 4276 C CA . ALA B 1 192 ? 26.375 -6.605 -13.094 1 98.38 192 ALA B CA 1
ATOM 4277 C C . ALA B 1 192 ? 26.312 -5.863 -11.758 1 98.38 192 ALA B C 1
ATOM 4279 O O . ALA B 1 192 ? 26.891 -6.312 -10.766 1 98.38 192 ALA B O 1
ATOM 4280 N N . LEU B 1 193 ? 25.641 -4.77 -11.758 1 97.94 193 LEU B N 1
ATOM 4281 C CA . LEU B 1 193 ? 25.469 -3.992 -10.531 1 97.94 193 LEU B CA 1
ATOM 4282 C C . LEU B 1 193 ? 24.734 -4.809 -9.469 1 97.94 193 LEU B C 1
ATOM 4284 O O . LEU B 1 193 ? 25.078 -4.75 -8.289 1 97.94 193 LEU B O 1
ATOM 4288 N N . ALA B 1 194 ? 23.734 -5.512 -9.898 1 98.12 194 ALA B N 1
ATOM 4289 C CA . ALA B 1 194 ? 22.938 -6.324 -8.977 1 98.12 194 ALA B CA 1
ATOM 4290 C C . ALA B 1 194 ? 23.797 -7.418 -8.344 1 98.12 194 ALA B C 1
ATOM 4292 O O . ALA B 1 194 ? 23.719 -7.664 -7.141 1 98.12 194 ALA B O 1
ATOM 4293 N N . ARG B 1 195 ? 24.594 -8.07 -9.148 1 97.75 195 ARG B N 1
ATOM 4294 C CA . ARG B 1 195 ? 25.469 -9.109 -8.625 1 97.75 195 ARG B CA 1
ATOM 4295 C C . ARG B 1 195 ? 26.453 -8.539 -7.605 1 97.75 195 ARG B C 1
ATOM 4297 O O . ARG B 1 195 ? 26.672 -9.141 -6.551 1 97.75 195 ARG B O 1
ATOM 4304 N N . GLU B 1 196 ? 27.016 -7.406 -7.891 1 96.94 196 GLU B N 1
ATOM 4305 C CA . GLU B 1 196 ? 27.922 -6.73 -6.957 1 96.94 196 GLU B CA 1
ATOM 4306 C C . GLU B 1 196 ? 27.188 -6.352 -5.672 1 96.94 196 GLU B C 1
ATOM 4308 O O . GLU B 1 196 ? 27.734 -6.492 -4.578 1 96.94 196 GLU B O 1
ATOM 4313 N N . GLY B 1 197 ? 25.953 -5.84 -5.84 1 96.25 197 GLY B N 1
ATOM 4314 C CA . GLY B 1 197 ? 25.156 -5.449 -4.688 1 96.25 197 GLY B CA 1
ATOM 4315 C C . GLY B 1 197 ? 24.844 -6.605 -3.76 1 96.25 197 GLY B C 1
ATOM 4316 O O . GLY B 1 197 ? 24.984 -6.48 -2.541 1 96.25 197 GLY B O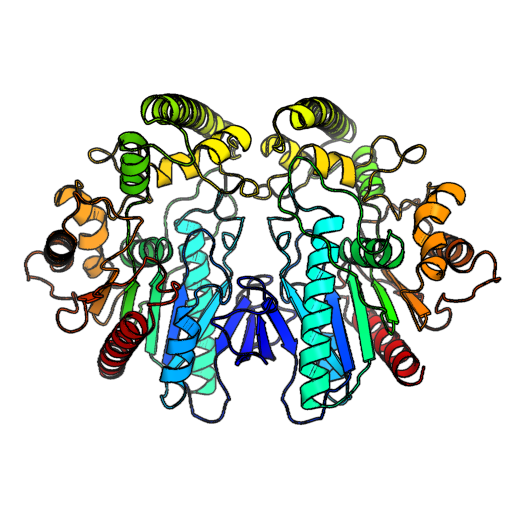 1
ATOM 4317 N N . VAL B 1 198 ? 24.453 -7.695 -4.277 1 95.81 198 VAL B N 1
ATOM 4318 C CA . VAL B 1 198 ? 24.094 -8.867 -3.484 1 95.81 198 VAL B CA 1
ATOM 4319 C C . VAL B 1 198 ? 25.312 -9.367 -2.721 1 95.81 198 VAL B C 1
ATOM 4321 O O . VAL B 1 198 ? 25.203 -9.828 -1.583 1 95.81 198 VAL B O 1
ATOM 4324 N N . ALA B 1 199 ? 26.469 -9.289 -3.338 1 93.56 199 ALA B N 1
ATOM 4325 C CA . ALA B 1 199 ? 27.703 -9.695 -2.676 1 93.56 199 ALA B CA 1
ATOM 4326 C C . ALA B 1 199 ? 27.953 -8.844 -1.435 1 93.56 199 ALA B C 1
ATOM 4328 O O . ALA B 1 199 ? 28.469 -9.344 -0.428 1 93.56 199 ALA B O 1
ATOM 4329 N N . LYS B 1 200 ? 27.547 -7.688 -1.459 1 89.81 200 LYS B N 1
ATOM 4330 C CA . LYS B 1 200 ? 27.75 -6.762 -0.349 1 89.81 200 LYS B CA 1
ATOM 4331 C C . LYS B 1 200 ? 26.688 -6.961 0.731 1 89.81 200 LYS B C 1
ATOM 4333 O O . LYS B 1 200 ? 26.938 -6.684 1.907 1 89.81 200 LYS B O 1
ATOM 4338 N N . ASP B 1 201 ? 25.5 -7.387 0.365 1 90.69 201 ASP B N 1
ATOM 4339 C CA . ASP B 1 201 ? 24.359 -7.535 1.277 1 90.69 201 ASP B CA 1
ATOM 4340 C C . ASP B 1 201 ? 24.656 -8.586 2.35 1 90.69 201 ASP B C 1
ATOM 4342 O O . ASP B 1 201 ? 24.172 -8.477 3.479 1 90.69 201 ASP B O 1
ATOM 4346 N N . LYS B 1 202 ? 25.391 -9.562 2.039 1 80.94 202 LYS B N 1
ATOM 4347 C CA . LYS B 1 202 ? 25.734 -10.641 2.961 1 80.94 202 LYS B CA 1
ATOM 4348 C C . LYS B 1 202 ? 26.469 -10.094 4.188 1 80.94 202 LYS B C 1
ATOM 4350 O O . LYS B 1 202 ? 26.219 -10.547 5.309 1 80.94 202 LYS B O 1
ATOM 4355 N N . ASP B 1 203 ? 27.172 -9.086 4.074 1 84.69 203 ASP B N 1
ATOM 4356 C CA . ASP B 1 203 ? 27.984 -8.539 5.156 1 84.69 203 ASP B CA 1
ATOM 4357 C C . ASP B 1 203 ? 27.234 -7.441 5.91 1 84.69 203 ASP B C 1
ATOM 4359 O O . ASP B 1 203 ? 27.312 -7.355 7.137 1 84.69 203 ASP B O 1
ATOM 4363 N N . SER B 1 204 ? 26.406 -6.723 5.23 1 84.69 204 SER B N 1
ATOM 4364 C CA . SER B 1 204 ? 25.781 -5.547 5.824 1 84.69 204 SER B CA 1
ATOM 4365 C C . SER B 1 204 ? 24.469 -5.902 6.516 1 84.69 204 SER B C 1
ATOM 4367 O O . SER B 1 204 ? 24.031 -5.199 7.43 1 84.69 204 SER B O 1
ATOM 4369 N N . GLY B 1 205 ? 23.812 -6.91 6.051 1 87.69 205 GLY B N 1
ATOM 4370 C CA . GLY B 1 205 ? 22.516 -7.273 6.578 1 87.69 205 GLY B CA 1
ATOM 4371 C C . GLY B 1 205 ? 21.375 -6.441 6 1 87.69 205 GLY B C 1
ATOM 4372 O O . GLY B 1 205 ? 20.234 -6.531 6.465 1 87.69 205 GLY B O 1
ATOM 4373 N N . PHE B 1 206 ? 21.703 -5.598 4.977 1 91.5 206 PHE B N 1
ATOM 4374 C CA . PHE B 1 206 ? 20.719 -4.754 4.309 1 91.5 206 PHE B CA 1
ATOM 4375 C C . PHE B 1 206 ? 20.719 -5.008 2.805 1 91.5 206 PHE B C 1
ATOM 4377 O O . PHE B 1 206 ? 21.734 -5.453 2.246 1 91.5 206 PHE B O 1
ATOM 4384 N N . ASP B 1 207 ? 19.609 -4.672 2.195 1 94.12 207 ASP B N 1
ATOM 4385 C CA . ASP B 1 207 ? 19.547 -4.734 0.738 1 94.12 207 ASP B CA 1
ATOM 4386 C C . ASP B 1 207 ? 20.297 -3.564 0.105 1 94.12 207 ASP B C 1
ATOM 4388 O O . ASP B 1 207 ? 20.297 -2.455 0.643 1 94.12 207 ASP B O 1
ATOM 4392 N N . THR B 1 208 ? 20.891 -3.861 -1.011 1 96.31 208 THR B N 1
ATOM 4393 C CA . THR B 1 208 ? 21.391 -2.801 -1.878 1 96.31 208 THR B CA 1
ATOM 4394 C C . THR B 1 208 ? 20.375 -2.463 -2.965 1 96.31 208 THR B C 1
ATOM 4396 O O . THR B 1 208 ? 19.859 -3.357 -3.637 1 96.31 208 THR B O 1
ATOM 4399 N N . LEU B 1 209 ? 20.109 -1.174 -3.102 1 97.25 209 LEU B N 1
ATOM 4400 C CA . LEU B 1 209 ? 19.125 -0.732 -4.078 1 97.25 209 LEU B CA 1
ATOM 4401 C C . LEU B 1 209 ? 19.781 -0.398 -5.41 1 97.25 209 LEU B C 1
ATOM 4403 O O . LEU B 1 209 ? 20.906 0.131 -5.438 1 97.25 209 LEU B O 1
ATOM 4407 N N . LEU B 1 210 ? 19.078 -0.695 -6.465 1 97.81 210 LEU B N 1
ATOM 4408 C CA . LEU B 1 210 ? 19.5 -0.263 -7.793 1 97.81 210 LEU B CA 1
ATOM 4409 C C . LEU B 1 210 ? 19.125 1.193 -8.039 1 97.81 210 LEU B C 1
ATOM 4411 O O . LEU B 1 210 ? 18.109 1.672 -7.516 1 97.81 210 LEU B O 1
ATOM 4415 N N . PRO B 1 211 ? 19.969 1.884 -8.883 1 95.75 211 PRO B N 1
ATOM 4416 C CA . PRO B 1 211 ? 19.531 3.229 -9.273 1 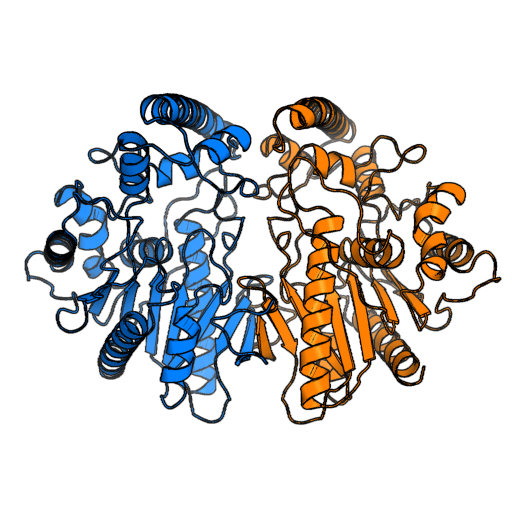95.75 211 PRO B CA 1
ATOM 4417 C C . PRO B 1 211 ? 18.219 3.225 -10.055 1 95.75 211 PRO B C 1
ATOM 4419 O O . PRO B 1 211 ? 18.078 2.475 -11.023 1 95.75 211 PRO B O 1
ATOM 4422 N N . ILE B 1 212 ? 17.344 4.078 -9.633 1 94.81 212 ILE B N 1
ATOM 4423 C CA . ILE B 1 212 ? 16 4.09 -10.211 1 94.81 212 ILE B CA 1
ATOM 4424 C C . ILE B 1 212 ? 16.078 4.477 -11.688 1 94.81 212 ILE B C 1
ATOM 4426 O O . ILE B 1 212 ? 15.273 4.016 -12.492 1 94.81 212 ILE B O 1
ATOM 4430 N N . ASN B 1 213 ? 17.031 5.367 -12.062 1 92.31 213 ASN B N 1
ATOM 4431 C CA . ASN B 1 213 ? 17.172 5.766 -13.461 1 92.31 213 ASN B CA 1
ATOM 4432 C C . ASN B 1 213 ? 17.484 4.574 -14.359 1 92.31 213 ASN B C 1
ATOM 4434 O O . ASN B 1 213 ? 17.016 4.5 -15.492 1 92.31 213 ASN B O 1
ATOM 4438 N N . LEU B 1 214 ? 18.25 3.6 -13.859 1 93.25 214 LEU B N 1
ATOM 4439 C CA . LEU B 1 214 ? 18.609 2.42 -14.641 1 93.25 214 LEU B CA 1
ATOM 4440 C C . LEU B 1 214 ? 17.422 1.463 -14.758 1 93.25 214 LEU B C 1
ATOM 4442 O O . LEU B 1 214 ? 17.109 1 -15.859 1 93.25 214 LEU B O 1
ATOM 4446 N N . THR B 1 215 ? 16.719 1.147 -13.633 1 93.12 215 THR B N 1
ATOM 4447 C CA . THR B 1 215 ? 15.578 0.249 -13.695 1 93.12 215 THR B CA 1
ATOM 4448 C C . THR B 1 215 ? 14.438 0.878 -14.5 1 93.12 215 THR B C 1
ATOM 4450 O O . THR B 1 215 ? 13.742 0.186 -15.242 1 93.12 215 THR B O 1
ATOM 4453 N N . GLY B 1 216 ? 14.312 2.221 -14.297 1 87.88 216 GLY B N 1
ATOM 4454 C CA . GLY B 1 216 ? 13.32 2.934 -15.086 1 87.88 216 GLY B CA 1
ATOM 4455 C C . GLY B 1 216 ? 13.555 2.822 -16.578 1 87.88 216 GLY B C 1
ATOM 4456 O O . GLY B 1 216 ? 12.609 2.652 -17.359 1 87.88 216 GLY B O 1
ATOM 4457 N N . THR B 1 217 ? 14.789 2.861 -17.031 1 84.38 217 THR B N 1
ATOM 4458 C CA . THR B 1 217 ? 15.148 2.764 -18.438 1 84.38 217 THR B CA 1
ATOM 4459 C C . THR B 1 217 ? 14.883 1.357 -18.969 1 84.38 217 THR B C 1
ATOM 4461 O O . THR B 1 217 ? 14.672 1.172 -20.172 1 84.38 217 THR B O 1
ATOM 4464 N N . MET B 1 218 ? 14.82 0.355 -18.078 1 85.25 218 MET B N 1
ATOM 4465 C CA . MET B 1 218 ? 14.531 -1.025 -18.469 1 85.25 218 MET B CA 1
ATOM 4466 C C . MET B 1 218 ? 13.031 -1.264 -18.547 1 85.25 218 MET B C 1
ATOM 4468 O O . MET B 1 218 ? 12.586 -2.346 -18.938 1 85.25 218 MET B O 1
ATOM 4472 N N . GLY B 1 219 ? 12.266 -0.241 -18.141 1 84.25 219 GLY B N 1
ATOM 4473 C CA . GLY B 1 219 ? 10.828 -0.367 -18.281 1 84.25 219 GLY B CA 1
ATOM 4474 C C . GLY B 1 219 ? 10.102 -0.52 -16.969 1 84.25 219 GLY B C 1
ATOM 4475 O O . GLY B 1 219 ? 8.875 -0.636 -16.938 1 84.25 219 GLY B O 1
ATOM 4476 N N . TYR B 1 220 ? 10.82 -0.538 -15.844 1 90.25 220 TYR B N 1
ATOM 4477 C CA . TYR B 1 220 ? 10.148 -0.58 -14.555 1 90.25 220 TYR B CA 1
ATOM 4478 C C . TYR B 1 220 ? 9.633 0.8 -14.156 1 90.25 220 TYR B C 1
ATOM 4480 O O . TYR B 1 220 ? 10.148 1.818 -14.633 1 90.25 220 TYR B O 1
ATOM 4488 N N . PRO B 1 221 ? 8.594 0.822 -13.297 1 90 221 PRO B N 1
ATOM 4489 C CA . PRO B 1 221 ? 8.047 2.123 -12.914 1 90 221 PRO B CA 1
ATOM 4490 C C . PRO B 1 221 ? 9.055 2.998 -12.172 1 90 221 PRO B C 1
ATOM 4492 O O . PRO B 1 221 ? 9.797 2.504 -11.32 1 90 221 PRO B O 1
ATOM 4495 N N . PRO B 1 222 ? 9.055 4.266 -12.461 1 89.38 222 PRO B N 1
ATOM 4496 C CA . PRO B 1 222 ? 10.055 5.176 -11.898 1 89.38 222 PRO B CA 1
ATOM 4497 C C . PRO B 1 222 ? 9.859 5.422 -10.398 1 89.38 222 PRO B C 1
ATOM 4499 O O . PRO B 1 222 ? 10.734 5.98 -9.742 1 89.38 222 PRO B O 1
ATOM 4502 N N . ASN B 1 223 ? 8.797 5.07 -9.828 1 90.69 223 ASN B N 1
ATOM 4503 C CA . ASN B 1 223 ? 8.547 5.289 -8.414 1 90.69 223 ASN B CA 1
ATOM 4504 C C . ASN B 1 223 ? 8.609 3.98 -7.625 1 90.69 223 ASN B C 1
ATOM 4506 O O . ASN B 1 223 ? 8.062 3.885 -6.527 1 90.69 223 ASN B O 1
ATOM 4510 N N . THR B 1 224 ? 9.219 2.969 -8.172 1 95.06 224 THR B N 1
ATOM 4511 C CA . THR B 1 224 ? 9.352 1.679 -7.504 1 95.06 224 THR B CA 1
ATOM 4512 C C . THR B 1 224 ? 10.82 1.317 -7.312 1 95.06 224 THR B C 1
ATOM 4514 O O . THR B 1 224 ? 11.477 0.835 -8.242 1 95.06 224 THR B O 1
ATOM 4517 N N . PRO B 1 225 ? 11.359 1.511 -6.137 1 97.25 225 PRO B N 1
ATOM 4518 C CA . PRO B 1 225 ? 12.719 1.037 -5.855 1 97.25 225 PRO B CA 1
ATOM 4519 C C . PRO B 1 225 ? 12.836 -0.485 -5.906 1 97.25 225 PRO B C 1
ATOM 4521 O O . PRO B 1 225 ? 11.938 -1.193 -5.434 1 97.25 225 PRO B O 1
ATOM 4524 N N . ILE B 1 226 ? 13.867 -0.938 -6.535 1 97.75 226 ILE B N 1
ATOM 4525 C CA . ILE B 1 226 ? 14.094 -2.373 -6.66 1 97.75 226 ILE B CA 1
ATOM 4526 C C . ILE B 1 226 ? 15.453 -2.732 -6.07 1 97.75 226 ILE B C 1
ATOM 4528 O O . ILE B 1 226 ? 16.469 -2.111 -6.406 1 97.75 226 ILE B O 1
ATOM 4532 N N . SER B 1 227 ? 15.516 -3.666 -5.148 1 97.75 227 SER B N 1
ATOM 4533 C CA . SER B 1 227 ? 16.781 -4.137 -4.605 1 97.75 227 SER B CA 1
ATOM 4534 C C . SER B 1 227 ? 17.516 -5.023 -5.605 1 97.75 227 SER B C 1
ATOM 4536 O O . SER B 1 227 ? 16.906 -5.578 -6.52 1 97.75 227 SER B O 1
ATOM 4538 N N . CYS B 1 228 ? 18.828 -5.172 -5.41 1 97.88 228 CYS B N 1
ATOM 4539 C CA . CYS B 1 228 ? 19.672 -6.016 -6.254 1 97.88 228 CYS B CA 1
ATOM 4540 C C . CYS B 1 228 ? 19.172 -7.461 -6.227 1 97.88 228 CYS B C 1
ATOM 4542 O O . CYS B 1 228 ? 19.016 -8.086 -7.277 1 97.88 228 CYS B O 1
ATOM 4544 N N . ARG B 1 229 ? 18.891 -7.953 -5.059 1 96.88 229 ARG B N 1
ATOM 4545 C CA . ARG B 1 229 ? 18.438 -9.336 -4.93 1 96.88 229 ARG B CA 1
ATOM 454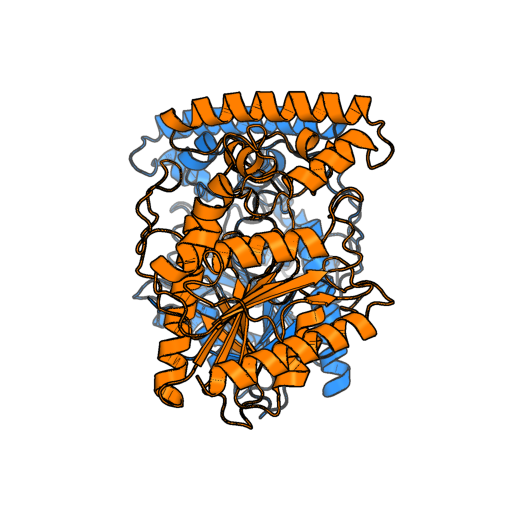6 C C . ARG B 1 229 ? 17.109 -9.547 -5.629 1 96.88 229 ARG B C 1
ATOM 4548 O O . ARG B 1 229 ? 16.891 -10.57 -6.281 1 96.88 229 ARG B O 1
ATOM 4555 N N . ARG B 1 230 ? 16.188 -8.625 -5.473 1 97.44 230 ARG B N 1
ATOM 4556 C CA . ARG B 1 230 ? 14.867 -8.766 -6.066 1 97.44 230 ARG B CA 1
ATOM 4557 C C . ARG B 1 230 ? 14.945 -8.773 -7.59 1 97.44 230 ARG B C 1
ATOM 4559 O O . ARG B 1 230 ? 14.266 -9.555 -8.25 1 97.44 230 ARG B O 1
ATOM 4566 N N . LEU B 1 231 ? 15.781 -7.879 -8.125 1 97.88 231 LEU B N 1
ATOM 4567 C CA . LEU B 1 231 ? 15.961 -7.859 -9.57 1 97.88 231 LEU B CA 1
ATOM 4568 C C . LEU B 1 231 ? 16.453 -9.211 -10.078 1 97.88 231 LEU B C 1
ATOM 4570 O O . LEU B 1 231 ? 15.93 -9.742 -11.055 1 97.88 231 LEU B O 1
ATOM 4574 N N . LEU B 1 232 ? 17.453 -9.734 -9.391 1 98 232 LEU B N 1
ATOM 4575 C CA . LEU B 1 232 ? 18.047 -11 -9.828 1 98 232 LEU B CA 1
ATOM 4576 C C . LEU B 1 232 ? 17.031 -12.133 -9.727 1 98 232 LEU B C 1
ATOM 4578 O O . LEU B 1 232 ? 17.031 -13.055 -10.547 1 98 232 LEU B O 1
ATOM 4582 N N . SER B 1 233 ? 16.188 -12.078 -8.742 1 97.56 233 SER B N 1
ATOM 4583 C CA . SER B 1 233 ? 15.133 -13.078 -8.609 1 97.56 233 SER B CA 1
ATOM 4584 C C . SER B 1 233 ? 14.188 -13.031 -9.805 1 97.56 233 SER B C 1
ATOM 4586 O O . SER B 1 233 ? 13.805 -14.078 -10.336 1 97.56 233 SER B O 1
ATOM 4588 N N . LEU B 1 234 ? 13.867 -11.844 -10.312 1 96.81 234 LEU B N 1
ATOM 4589 C CA . LEU B 1 234 ? 12.859 -11.656 -11.352 1 96.81 234 LEU B CA 1
ATOM 4590 C C . LEU B 1 234 ? 13.445 -11.953 -12.727 1 96.81 234 LEU B C 1
ATOM 4592 O O . LEU B 1 234 ? 12.812 -12.648 -13.531 1 96.81 234 LEU B O 1
ATOM 4596 N N . VAL B 1 235 ? 14.656 -11.469 -12.984 1 97 235 VAL B N 1
ATOM 4597 C CA . VAL B 1 235 ? 15.203 -11.602 -14.328 1 97 235 VAL B CA 1
ATOM 4598 C C . VAL B 1 235 ? 15.961 -12.922 -14.453 1 97 235 VAL B C 1
ATOM 4600 O O . VAL B 1 235 ? 16.203 -13.398 -15.562 1 97 235 VAL B O 1
ATOM 4603 N N . SER B 1 236 ? 16.438 -13.492 -13.359 1 98.19 236 SER B N 1
ATOM 4604 C CA . SER B 1 236 ? 17.016 -14.828 -13.258 1 98.19 236 SER B CA 1
ATOM 4605 C C . SER B 1 236 ? 18.031 -15.07 -14.367 1 98.19 236 SER B C 1
ATOM 4607 O O . SER B 1 236 ? 17.891 -15.992 -15.172 1 98.19 236 SER B O 1
ATOM 4609 N N . PRO B 1 237 ? 19.109 -14.383 -14.289 1 97.44 237 PRO B N 1
ATOM 4610 C CA . PRO B 1 237 ? 20.062 -14.469 -15.398 1 97.44 237 PRO B CA 1
ATOM 4611 C C . PRO B 1 237 ? 20.75 -15.828 -15.484 1 97.44 237 PRO B C 1
ATOM 4613 O O . PRO B 1 237 ? 21.312 -16.188 -16.531 1 97.44 237 PRO B O 1
ATOM 4616 N N . ASP B 1 238 ? 20.703 -16.672 -14.477 1 97.56 238 ASP B N 1
ATOM 4617 C CA . ASP B 1 238 ? 21.391 -17.969 -14.461 1 97.56 238 ASP B CA 1
ATOM 4618 C C . ASP B 1 238 ? 20.453 -19.094 -14.875 1 97.56 238 ASP B C 1
ATOM 4620 O O . ASP B 1 238 ? 20.844 -20.266 -14.859 1 97.56 238 ASP B O 1
ATOM 4624 N N . SER B 1 239 ? 19.219 -18.781 -15.156 1 97.69 239 SER B N 1
ATOM 4625 C CA . SER B 1 239 ? 18.281 -19.75 -15.695 1 97.69 239 SER B CA 1
ATOM 4626 C C . SER B 1 239 ? 18.625 -20.109 -17.141 1 97.69 239 SER B C 1
ATOM 4628 O O . SER B 1 239 ? 19.172 -19.281 -17.875 1 97.69 239 SER B O 1
ATOM 4630 N N . PRO B 1 240 ? 18.344 -21.312 -17.547 1 97.5 240 PRO B N 1
ATOM 4631 C CA . PRO B 1 240 ? 17.484 -22.297 -16.875 1 97.5 240 PRO B CA 1
ATOM 4632 C C . PRO B 1 240 ? 18.281 -23.234 -15.961 1 97.5 240 PRO B C 1
ATOM 4634 O O . PRO B 1 240 ? 17.688 -24.047 -15.242 1 97.5 240 PRO B O 1
ATOM 4637 N N . ASP B 1 241 ? 19.609 -23.094 -15.914 1 97 241 ASP B N 1
ATOM 4638 C CA . ASP B 1 241 ? 20.453 -24.031 -15.188 1 97 241 ASP B CA 1
ATOM 4639 C C . ASP B 1 241 ? 20.312 -23.828 -13.672 1 97 241 ASP B C 1
ATOM 4641 O O . ASP B 1 241 ? 20.297 -24.812 -12.922 1 97 241 ASP B O 1
ATOM 4645 N N . SER B 1 242 ? 20.234 -22.656 -13.281 1 96.94 242 SER B N 1
ATOM 4646 C CA . SER B 1 242 ? 20.062 -22.281 -11.883 1 96.94 242 SER B CA 1
ATOM 4647 C C . SER B 1 242 ? 19.016 -21.188 -11.719 1 96.94 242 SER B C 1
ATOM 4649 O O . SER B 1 242 ? 19.375 -20.016 -11.516 1 96.94 242 SER B O 1
ATOM 4651 N N . PRO B 1 243 ? 17.766 -21.531 -11.75 1 97.81 243 PRO B N 1
ATOM 4652 C CA . PRO B 1 243 ? 16.703 -20.531 -11.727 1 97.81 243 PRO B CA 1
ATOM 4653 C C . PRO B 1 243 ? 16.625 -19.781 -10.391 1 97.81 243 PRO B C 1
ATOM 4655 O O . PRO B 1 243 ? 16.828 -20.391 -9.336 1 97.81 243 PRO B O 1
ATOM 4658 N N . GLY B 1 244 ? 16.406 -18.438 -10.469 1 95.88 244 GLY B N 1
ATOM 4659 C CA . GLY B 1 244 ? 16.094 -17.656 -9.273 1 95.88 244 GLY B CA 1
ATOM 4660 C C . GLY B 1 244 ? 14.766 -18.047 -8.648 1 95.88 244 GLY B C 1
ATOM 4661 O O . GLY B 1 244 ? 13.984 -18.797 -9.242 1 95.88 244 GLY B O 1
ATOM 4662 N N . GLU B 1 245 ? 14.492 -17.531 -7.578 1 94.06 245 GLU B N 1
ATOM 4663 C CA . GLU B 1 245 ? 13.32 -17.906 -6.789 1 94.06 245 GLU B CA 1
ATOM 4664 C C . GLU B 1 245 ? 12.031 -17.641 -7.559 1 94.06 245 GLU B C 1
ATOM 4666 O O . GLU B 1 245 ? 11.07 -18.406 -7.453 1 94.06 245 GLU B O 1
ATOM 4671 N N . ASP B 1 246 ? 12.016 -16.609 -8.352 1 97.25 246 ASP B N 1
ATOM 4672 C CA . ASP B 1 246 ? 10.789 -16.203 -9.023 1 97.25 246 ASP B CA 1
ATOM 4673 C C . ASP B 1 246 ? 10.664 -16.859 -10.398 1 97.25 246 ASP B C 1
ATOM 4675 O O . ASP B 1 246 ? 9.633 -16.75 -11.055 1 97.25 246 ASP B O 1
ATOM 4679 N N . ASP B 1 247 ? 11.688 -17.453 -10.859 1 98.19 247 ASP B N 1
ATOM 4680 C CA . ASP B 1 247 ? 11.602 -18.062 -12.18 1 98.19 247 ASP B CA 1
ATOM 4681 C C . ASP B 1 247 ? 11.016 -19.469 -12.094 1 98.19 247 ASP B C 1
ATOM 4683 O O . ASP B 1 247 ? 11.742 -20.469 -12.18 1 98.19 247 ASP B O 1
ATOM 4687 N N . MET B 1 248 ? 9.727 -19.516 -12.086 1 98 248 MET B N 1
ATOM 4688 C CA . MET B 1 248 ? 9.031 -20.797 -11.93 1 98 248 MET B CA 1
ATOM 4689 C C . MET B 1 248 ? 8.297 -21.172 -13.211 1 98 248 MET B C 1
ATOM 4691 O O . MET B 1 248 ? 7.875 -22.312 -13.367 1 98 248 MET B O 1
ATOM 4695 N N . PHE B 1 249 ? 8.211 -20.234 -14.164 1 98.5 249 PHE B N 1
ATOM 4696 C CA . PHE B 1 249 ? 7.234 -20.453 -15.219 1 98.5 249 PHE B CA 1
ATOM 4697 C C . PHE B 1 249 ? 7.887 -20.344 -16.594 1 98.5 249 PHE B C 1
ATOM 4699 O O . PHE B 1 249 ? 7.207 -20.422 -17.609 1 98.5 249 PHE B O 1
ATOM 4706 N N . SER B 1 250 ? 9.211 -20.172 -16.625 1 98.44 250 SER B N 1
ATOM 4707 C CA . SER B 1 250 ? 9.891 -20.062 -17.906 1 98.44 250 SER B CA 1
ATOM 4708 C C . SER B 1 250 ? 9.719 -21.312 -18.75 1 98.44 250 SER B C 1
ATOM 4710 O O . SER B 1 250 ? 9.836 -22.438 -18.234 1 98.44 250 SER B O 1
ATOM 4712 N N . SER B 1 251 ? 9.477 -21.172 -20 1 98.31 251 SER B N 1
ATOM 4713 C CA . SER B 1 251 ? 9.18 -22.281 -20.906 1 98.31 251 SER B CA 1
ATOM 4714 C C . SER B 1 251 ? 10.406 -23.141 -21.156 1 98.31 251 SER B C 1
ATOM 4716 O O . SER B 1 251 ? 10.289 -24.297 -21.562 1 98.31 251 SER B O 1
ATOM 4718 N N . ASP B 1 252 ? 11.602 -22.625 -20.891 1 98.19 252 ASP B N 1
ATOM 4719 C CA . ASP B 1 252 ? 12.828 -23.359 -21.188 1 98.19 252 ASP B CA 1
ATOM 4720 C C . ASP B 1 252 ? 13.336 -24.094 -19.953 1 98.19 252 ASP B C 1
ATOM 4722 O O . ASP B 1 252 ? 14.391 -24.734 -20 1 98.19 252 ASP B O 1
ATOM 4726 N N . LEU B 1 253 ? 12.648 -23.984 -18.828 1 98.5 253 LEU B N 1
ATOM 4727 C CA . LEU B 1 253 ? 13.023 -24.781 -17.656 1 98.5 253 LEU B CA 1
ATOM 4728 C C . LEU B 1 253 ? 12.836 -26.266 -17.938 1 98.5 253 LEU B C 1
ATOM 4730 O O . LEU B 1 253 ? 11.852 -26.672 -18.562 1 98.5 253 LEU B O 1
ATOM 4734 N N . SER B 1 254 ? 13.773 -27.094 -17.484 1 97.81 254 SER B N 1
ATOM 4735 C CA . SER B 1 254 ? 13.688 -28.531 -17.672 1 97.81 254 SER B CA 1
ATOM 4736 C C . SER B 1 254 ? 12.656 -29.156 -16.75 1 97.81 254 SER B C 1
ATOM 4738 O O . SER B 1 254 ? 12.234 -28.516 -15.766 1 97.81 254 SER B O 1
ATOM 4740 N N . GLU B 1 255 ? 12.227 -30.328 -17.062 1 96.75 255 GLU B N 1
ATOM 4741 C CA . GLU B 1 255 ? 11.32 -31.047 -16.172 1 96.75 255 GLU B CA 1
ATOM 4742 C C . GLU B 1 255 ? 11.945 -31.266 -14.805 1 96.75 255 GLU B C 1
ATOM 4744 O O . GLU B 1 255 ? 11.25 -31.266 -13.789 1 96.75 255 GLU B O 1
ATOM 4749 N N . GLU B 1 256 ? 13.266 -31.422 -14.836 1 96.75 256 GLU B N 1
ATOM 4750 C CA . GLU B 1 256 ? 13.984 -31.594 -13.578 1 96.75 256 GLU B CA 1
ATOM 4751 C C . GLU B 1 256 ? 13.859 -30.344 -12.703 1 96.75 256 GLU B C 1
ATOM 4753 O O . GLU B 1 256 ? 13.648 -30.453 -11.492 1 96.75 256 GLU B O 1
ATOM 4758 N N . GLN B 1 257 ? 14.016 -29.219 -13.352 1 97.44 257 GLN B N 1
ATOM 4759 C CA . GLN B 1 257 ? 13.883 -27.969 -12.602 1 97.44 257 GLN B CA 1
ATOM 4760 C C . GLN B 1 257 ? 12.445 -27.766 -12.133 1 97.44 257 GLN B C 1
ATOM 4762 O O . GLN B 1 257 ? 12.211 -27.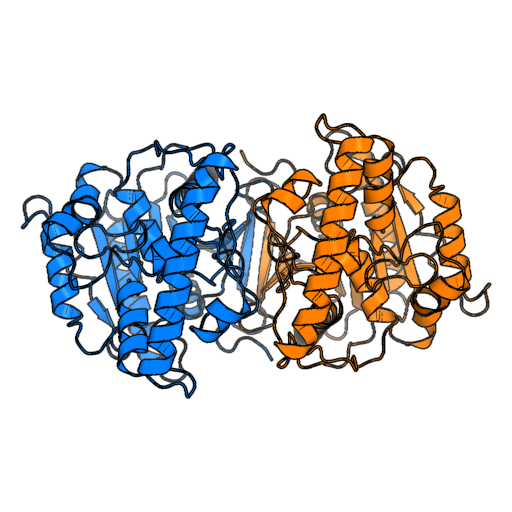359 -10.992 1 97.44 257 GLN B O 1
ATOM 4767 N N . LEU B 1 258 ? 11.5 -28.062 -12.992 1 97.88 258 LEU B N 1
ATOM 4768 C CA . LEU B 1 258 ? 10.086 -27.922 -12.656 1 97.88 258 LEU B CA 1
ATOM 4769 C C . LEU B 1 258 ? 9.688 -28.875 -11.547 1 97.88 258 LEU B C 1
ATOM 4771 O O . LEU B 1 258 ? 8.781 -28.578 -10.758 1 97.88 258 LEU B O 1
ATOM 4775 N N . ALA B 1 259 ? 10.312 -30.016 -11.445 1 96.44 259 ALA B N 1
ATOM 4776 C CA . ALA B 1 259 ? 10.023 -31.016 -10.414 1 96.44 259 ALA B CA 1
ATOM 4777 C C . ALA B 1 259 ? 10.328 -30.453 -9.023 1 96.44 259 ALA B C 1
ATOM 4779 O O . ALA B 1 259 ? 9.742 -30.906 -8.031 1 96.44 259 ALA B O 1
ATOM 4780 N N . LYS B 1 260 ? 11.156 -29.469 -8.977 1 96.5 260 LYS B N 1
ATOM 4781 C CA . LYS B 1 260 ? 11.539 -28.875 -7.699 1 96.5 260 LYS B CA 1
ATOM 4782 C C . LYS B 1 260 ? 10.477 -27.891 -7.215 1 96.5 260 LYS B C 1
ATOM 4784 O O . LYS B 1 260 ? 10.516 -27.453 -6.066 1 96.5 260 LYS B O 1
ATOM 4789 N N . THR B 1 261 ? 9.562 -27.547 -8.07 1 97.38 261 THR B N 1
ATOM 4790 C CA . THR B 1 261 ? 8.461 -26.656 -7.727 1 97.38 261 THR B CA 1
ATOM 4791 C C . THR B 1 261 ? 7.121 -27.359 -7.93 1 97.38 261 THR B C 1
ATOM 4793 O O . THR B 1 261 ? 6.602 -28 -7.008 1 97.38 261 THR B O 1
ATOM 4796 N N . PHE B 1 262 ? 6.66 -27.484 -9.211 1 97.69 262 PHE B N 1
ATOM 4797 C CA . PHE B 1 262 ? 5.387 -28.125 -9.531 1 97.69 262 PHE B CA 1
ATOM 4798 C C . PHE B 1 262 ? 5.352 -29.547 -9.016 1 97.69 262 PHE B C 1
ATOM 4800 O O . PHE B 1 262 ? 4.328 -30.016 -8.516 1 97.69 262 PHE B O 1
ATOM 4807 N N . GLY B 1 263 ? 6.418 -30.219 -9.148 1 96.62 263 GLY B N 1
ATOM 4808 C CA . GLY B 1 263 ? 6.484 -31.625 -8.758 1 96.62 263 GLY B CA 1
ATOM 4809 C C . GLY B 1 263 ? 6.371 -31.828 -7.258 1 96.62 263 GLY B C 1
ATOM 4810 O O . GLY B 1 263 ? 6.117 -32.938 -6.797 1 96.62 263 GLY B O 1
ATOM 4811 N N . LYS B 1 264 ? 6.543 -30.812 -6.496 1 96.62 264 LYS B N 1
ATOM 4812 C CA . LYS B 1 264 ? 6.547 -30.922 -5.039 1 96.62 264 LYS B CA 1
ATOM 4813 C C . LYS B 1 264 ? 5.172 -30.578 -4.465 1 96.62 264 LYS B C 1
ATOM 4815 O O . LYS B 1 264 ? 4.922 -30.797 -3.277 1 96.62 264 LYS B O 1
ATOM 4820 N N . ILE B 1 265 ? 4.234 -30.125 -5.246 1 97.31 265 ILE B N 1
ATOM 4821 C CA . ILE B 1 265 ? 2.949 -29.641 -4.758 1 97.31 265 ILE B CA 1
ATOM 4822 C C . ILE B 1 265 ? 2.199 -30.766 -4.055 1 97.31 265 ILE B C 1
ATOM 4824 O O . ILE B 1 265 ? 1.689 -30.594 -2.947 1 97.31 265 ILE B O 1
ATOM 4828 N N . LYS B 1 266 ? 2.16 -31.922 -4.645 1 94.94 266 LYS B N 1
ATOM 4829 C CA . LYS B 1 266 ? 1.46 -33.062 -4.035 1 94.94 266 LYS B CA 1
ATOM 4830 C C . LYS B 1 266 ? 2.168 -33.531 -2.766 1 94.94 266 LYS B C 1
ATOM 4832 O O . LYS B 1 266 ? 1.519 -33.812 -1.763 1 94.94 266 LYS B O 1
ATOM 4837 N N . GLN B 1 267 ? 3.428 -33.562 -2.781 1 92.5 267 GLN B N 1
ATOM 4838 C CA . GLN B 1 267 ? 4.242 -34.062 -1.678 1 92.5 267 GLN B CA 1
ATOM 4839 C C . GLN B 1 267 ? 4.086 -33.188 -0.439 1 92.5 267 GLN B C 1
ATOM 4841 O O . GLN B 1 267 ? 4.195 -33.656 0.689 1 92.5 267 GLN B O 1
ATOM 4846 N N . GLY B 1 268 ? 3.861 -31.969 -0.683 1 92.44 268 GLY B N 1
ATOM 4847 C CA . GLY B 1 268 ? 3.746 -31.031 0.429 1 92.44 268 GLY B CA 1
ATOM 4848 C C . GLY B 1 268 ? 2.506 -31.266 1.272 1 92.44 268 GLY B C 1
ATOM 4849 O O . GLY B 1 268 ? 2.451 -30.844 2.432 1 92.44 268 GLY B O 1
ATOM 4850 N N . GLY B 1 269 ? 1.465 -31.812 0.645 1 95.94 269 GLY B N 1
ATOM 4851 C CA . GLY B 1 269 ? 0.259 -32.156 1.381 1 95.94 269 GLY B CA 1
ATOM 4852 C C . GLY B 1 269 ? -0.571 -30.938 1.765 1 95.94 269 GLY B C 1
ATOM 4853 O O . GLY B 1 269 ? -1.312 -30.969 2.748 1 95.94 269 GLY B O 1
ATOM 4854 N N . LEU B 1 270 ? -0.403 -29.859 0.979 1 98.25 270 LEU B N 1
ATOM 4855 C CA . LEU B 1 270 ? -1.067 -28.625 1.365 1 98.25 270 LEU B CA 1
ATOM 4856 C C . LEU B 1 270 ? -2.26 -28.344 0.459 1 98.25 270 LEU B C 1
ATOM 4858 O O . LEU B 1 270 ? -2.863 -27.266 0.535 1 98.25 270 LEU B O 1
ATOM 4862 N N . LEU B 1 271 ? -2.58 -29.234 -0.38 1 98.06 271 LEU B N 1
ATOM 4863 C CA . LEU B 1 271 ? -3.691 -29.062 -1.31 1 98.06 271 LEU B CA 1
ATOM 4864 C C . LEU B 1 271 ? -4.621 -30.281 -1.27 1 98.06 271 LEU B C 1
ATOM 4866 O O . LEU B 1 271 ? -4.211 -31.391 -1.589 1 98.06 271 LEU B O 1
ATOM 4870 N N . LYS B 1 272 ? -5.871 -30.062 -0.906 1 96.56 272 LYS B N 1
ATOM 4871 C CA . LYS B 1 272 ? -6.832 -31.156 -0.77 1 96.56 272 LYS B CA 1
ATOM 4872 C C . LYS B 1 272 ? -7.473 -31.5 -2.113 1 96.56 272 LYS B C 1
ATOM 4874 O O . LYS B 1 272 ? -7.668 -32.656 -2.436 1 96.56 272 LYS B O 1
ATOM 4879 N N . HIS B 1 273 ? -7.832 -30.406 -2.785 1 95.44 273 HIS B N 1
ATOM 4880 C CA . HIS B 1 273 ? -8.461 -30.562 -4.094 1 95.44 273 HIS B CA 1
ATOM 4881 C C . HIS B 1 273 ? -7.426 -30.469 -5.211 1 95.44 273 HIS B C 1
ATOM 4883 O O . HIS B 1 273 ? -6.297 -30.938 -5.066 1 95.44 273 HIS B O 1
ATOM 4889 N N . LYS B 1 274 ? -7.797 -29.859 -6.258 1 97.5 274 LYS B N 1
ATOM 4890 C CA . LYS B 1 274 ? -6.961 -29.844 -7.457 1 97.5 274 LYS B CA 1
ATOM 4891 C C . LYS B 1 274 ? -6.32 -28.469 -7.652 1 97.5 274 LYS B C 1
ATOM 4893 O O . LYS B 1 274 ? -6.746 -27.484 -7.047 1 97.5 274 LYS B O 1
ATOM 4898 N N . LEU B 1 275 ? -5.266 -28.5 -8.422 1 98.62 275 LEU B N 1
ATOM 4899 C CA . LEU B 1 275 ? -4.652 -27.266 -8.906 1 98.62 275 LEU B CA 1
ATOM 4900 C C . LEU B 1 275 ? -5.242 -26.859 -10.25 1 98.62 275 LEU B C 1
ATOM 4902 O O . LEU B 1 275 ? -5.246 -27.656 -11.195 1 98.62 275 LEU B O 1
ATOM 4906 N N . MET B 1 276 ? -5.805 -25.688 -10.305 1 98.88 276 MET B N 1
ATOM 4907 C CA . MET B 1 276 ? -6.328 -25.141 -11.555 1 98.88 276 MET B CA 1
ATOM 4908 C C . MET B 1 276 ? -5.43 -24.031 -12.094 1 98.88 276 MET B C 1
ATOM 4910 O O . MET B 1 276 ? -4.965 -23.188 -11.328 1 98.88 276 MET B O 1
ATOM 4914 N N . VAL B 1 277 ? -5.188 -24.047 -13.414 1 98.88 277 VAL B N 1
ATOM 4915 C CA . VAL B 1 277 ? -4.332 -23.031 -14.023 1 98.88 277 VAL B CA 1
ATOM 4916 C C . VAL B 1 277 ? -5.043 -22.406 -15.227 1 98.88 277 VAL B C 1
ATOM 4918 O O . VAL B 1 277 ? -5.5 -23.125 -16.125 1 98.88 277 VAL B O 1
ATOM 4921 N N . LEU B 1 278 ? -5.18 -21.078 -15.203 1 98.75 278 LEU B N 1
ATOM 4922 C CA . LEU B 1 278 ? -5.699 -20.297 -16.328 1 98.75 278 LEU B CA 1
ATOM 4923 C C . LEU B 1 278 ? -4.613 -19.422 -16.922 1 98.75 278 LEU B C 1
ATOM 4925 O O . LEU B 1 278 ? -4.094 -18.531 -16.25 1 98.75 278 LEU B O 1
ATOM 4929 N N . PHE B 1 279 ? -4.32 -19.703 -18.156 1 98.25 279 PHE B N 1
ATOM 4930 C CA . PHE B 1 279 ? -3.342 -18.922 -18.891 1 98.25 279 PHE B CA 1
ATOM 4931 C C . PHE B 1 279 ? -4.031 -17.906 -19.781 1 98.25 279 PHE B C 1
ATOM 4933 O O . PHE B 1 279 ? -5.055 -18.203 -20.406 1 98.25 279 PHE B O 1
ATOM 4940 N N . SER B 1 280 ? -3.547 -16.594 -19.844 1 98.38 280 SER B N 1
ATOM 4941 C CA . SER B 1 280 ? -4.129 -15.586 -20.719 1 98.38 280 SER B CA 1
ATOM 4942 C C . SER B 1 280 ? -3.623 -15.734 -22.156 1 98.38 280 SER B C 1
ATOM 4944 O O . SER B 1 280 ? -2.424 -15.602 -22.406 1 98.38 280 SER B O 1
ATOM 4946 N N . GLY B 1 281 ? -4.523 -15.93 -23.031 1 98 281 GLY B N 1
ATOM 4947 C CA . GLY B 1 281 ? -4.18 -16.328 -24.391 1 98 281 GLY B CA 1
ATOM 4948 C C . GLY B 1 281 ? -3.43 -15.258 -25.156 1 98 281 GLY B C 1
ATOM 4949 O O . GLY B 1 281 ? -2.533 -15.57 -25.953 1 98 281 GLY B O 1
ATOM 4950 N N . ALA B 1 282 ? -3.773 -14.031 -25 1 97.06 282 ALA B N 1
ATOM 4951 C CA . ALA B 1 282 ? -3.141 -12.906 -25.688 1 97.06 282 ALA B CA 1
ATOM 4952 C C . ALA B 1 282 ? -2.295 -12.078 -24.719 1 97.06 282 ALA B C 1
ATOM 4954 O O . ALA B 1 282 ? -2.244 -10.852 -24.828 1 97.06 282 ALA B O 1
ATOM 4955 N N . ASP B 1 283 ? -1.751 -12.781 -23.766 1 96.62 283 ASP B N 1
ATOM 4956 C CA . ASP B 1 283 ? -0.931 -12.125 -22.766 1 96.62 283 ASP B CA 1
ATOM 4957 C C . ASP B 1 283 ? 0.287 -11.453 -23.391 1 96.62 283 ASP B C 1
ATOM 4959 O O . ASP B 1 283 ? 1.171 -12.133 -23.922 1 96.62 283 ASP B O 1
ATOM 4963 N N . GLN B 1 284 ? 0.382 -10.211 -23.25 1 91.12 284 GLN B N 1
ATOM 4964 C CA . GLN B 1 284 ? 1.436 -9.422 -23.891 1 91.12 284 GLN B CA 1
ATOM 4965 C C . GLN B 1 284 ? 2.781 -9.656 -23.219 1 91.12 284 GLN B C 1
ATOM 4967 O O . GLN B 1 284 ? 3.832 -9.359 -23.781 1 91.12 284 GLN B O 1
ATOM 4972 N N . SER B 1 285 ? 2.77 -10.18 -22.031 1 91.38 285 SER B N 1
ATOM 4973 C CA . SER B 1 285 ? 4 -10.422 -21.297 1 91.38 285 SER B CA 1
ATOM 4974 C C . SER B 1 285 ? 4.645 -11.742 -21.703 1 91.38 285 SER B C 1
ATOM 4976 O O . SER B 1 285 ? 5.746 -12.07 -21.266 1 91.38 285 SER B O 1
ATOM 4978 N N . VAL B 1 286 ? 4.008 -12.508 -22.484 1 96.69 286 VAL B N 1
ATOM 4979 C CA . VAL B 1 286 ? 4.508 -13.805 -22.922 1 96.69 286 VAL B CA 1
ATOM 4980 C C . VAL B 1 286 ? 5.059 -13.695 -24.344 1 96.69 286 VAL B C 1
ATOM 4982 O O . VAL B 1 286 ? 4.328 -13.352 -25.281 1 96.69 286 VAL B O 1
ATOM 4985 N N . PRO B 1 287 ? 6.285 -14.023 -24.5 1 96.62 287 PRO B N 1
ATOM 4986 C CA . PRO B 1 287 ? 6.871 -13.945 -25.844 1 96.62 287 PRO B CA 1
ATOM 4987 C C . PRO B 1 287 ? 6.168 -14.852 -26.844 1 96.62 287 PRO B C 1
ATOM 4989 O O . PRO B 1 287 ? 5.555 -15.844 -26.453 1 96.62 287 PRO B O 1
ATOM 4992 N N . ASP B 1 288 ? 6.344 -14.516 -28.094 1 94.62 288 ASP B N 1
ATOM 4993 C CA . ASP B 1 288 ? 5.652 -15.219 -29.172 1 94.62 288 ASP B CA 1
ATOM 4994 C C . ASP B 1 288 ? 6.227 -16.625 -29.359 1 94.62 288 ASP B C 1
ATOM 4996 O O . ASP B 1 288 ? 5.586 -17.469 -29.984 1 94.62 288 ASP B O 1
ATOM 5000 N N . TRP B 1 289 ? 7.402 -16.875 -28.859 1 96 289 TRP B N 1
ATOM 5001 C CA . TRP B 1 289 ? 8.008 -18.188 -29.047 1 96 289 TRP B CA 1
ATOM 5002 C C . TRP B 1 289 ? 7.465 -19.203 -28.031 1 96 289 TRP B C 1
ATOM 5004 O O . TRP B 1 289 ? 7.734 -20.391 -28.141 1 96 289 TRP B O 1
ATOM 5014 N N . VAL B 1 290 ? 6.809 -18.734 -27.062 1 97.75 290 VAL B N 1
ATOM 5015 C CA . VAL B 1 290 ? 6.262 -19.625 -26.031 1 97.75 290 VAL B CA 1
ATOM 5016 C C . VAL B 1 290 ? 4.922 -20.188 -26.5 1 97.75 290 VAL B C 1
ATOM 5018 O O . VAL B 1 290 ? 3.992 -19.438 -26.797 1 97.75 290 VAL B O 1
ATOM 5021 N N . ASP B 1 291 ? 4.832 -21.469 -26.609 1 97.69 291 ASP B N 1
ATOM 5022 C CA . ASP B 1 291 ? 3.566 -22.172 -26.828 1 97.69 291 ASP B CA 1
ATOM 5023 C C . ASP B 1 291 ? 2.842 -22.406 -25.516 1 97.69 291 ASP B C 1
ATOM 5025 O O . ASP B 1 291 ? 3.211 -23.312 -24.75 1 97.69 291 ASP B O 1
ATOM 5029 N N . LYS B 1 292 ? 1.771 -21.656 -25.312 1 97.88 292 LYS B N 1
ATOM 5030 C CA . LYS B 1 292 ? 1.099 -21.656 -24.016 1 97.88 292 LYS B CA 1
ATOM 5031 C C . LYS B 1 292 ? 0.431 -23 -23.75 1 97.88 292 LYS B C 1
ATOM 5033 O O . LYS B 1 292 ? 0.452 -23.5 -22.609 1 97.88 292 LYS B O 1
ATOM 5038 N N . GLU B 1 293 ? -0.14 -23.609 -24.703 1 97.62 293 GLU B N 1
ATOM 5039 C CA . GLU B 1 293 ? -0.768 -24.906 -24.531 1 97.62 293 GLU B CA 1
ATOM 5040 C C . GLU B 1 293 ? 0.265 -25.969 -24.172 1 97.62 293 GLU B C 1
ATOM 5042 O O . GLU B 1 293 ? 0.044 -26.781 -23.266 1 97.62 293 GLU B O 1
ATOM 5047 N N . GLN B 1 294 ? 1.315 -25.953 -24.875 1 97.81 294 GLN B N 1
ATOM 5048 C CA . GLN B 1 294 ? 2.381 -26.906 -24.594 1 97.81 294 GLN B CA 1
ATOM 5049 C C . GLN B 1 294 ? 2.967 -26.688 -23.203 1 97.81 294 GLN B C 1
ATOM 5051 O O . GLN B 1 294 ? 3.312 -27.656 -22.516 1 97.81 294 GLN B O 1
ATOM 5056 N N . LEU B 1 295 ? 3.188 -25.438 -22.859 1 98.19 295 LEU B N 1
ATOM 5057 C CA . LEU B 1 295 ? 3.723 -25.125 -21.531 1 98.19 295 LEU B CA 1
ATOM 5058 C C . LEU B 1 295 ? 2.783 -25.625 -20.438 1 98.19 295 LEU B C 1
ATOM 5060 O O . LEU B 1 295 ? 3.23 -26.203 -19.453 1 98.19 295 LEU B O 1
ATOM 5064 N N . LEU B 1 296 ? 1.463 -25.453 -20.578 1 97.88 296 LEU B N 1
ATOM 5065 C CA . LEU B 1 296 ? 0.477 -25.953 -19.641 1 97.88 296 LEU B CA 1
ATOM 5066 C C . LEU B 1 296 ? 0.569 -27.469 -19.5 1 97.88 296 LEU B C 1
ATOM 5068 O O . LEU B 1 296 ? 0.496 -28.016 -18.391 1 97.88 296 LEU B O 1
ATOM 5072 N N . GLU B 1 297 ? 0.698 -28.109 -20.641 1 97.19 297 GLU B N 1
ATOM 5073 C CA . GLU B 1 297 ? 0.818 -29.562 -20.641 1 97.19 297 GLU B CA 1
ATOM 5074 C C . GLU B 1 297 ? 2.076 -30.016 -19.906 1 97.19 297 GLU B C 1
ATOM 5076 O O . GLU B 1 297 ? 2.057 -31.016 -19.188 1 97.19 297 GLU B O 1
ATOM 5081 N N . LYS B 1 298 ? 3.111 -29.297 -20.125 1 97.69 298 LYS B N 1
ATOM 5082 C CA . LYS B 1 298 ? 4.359 -29.578 -19.438 1 97.69 298 LYS B CA 1
ATOM 5083 C C . LYS B 1 298 ? 4.188 -29.453 -17.922 1 97.69 298 LYS B C 1
ATOM 5085 O O . LYS B 1 298 ? 4.641 -30.312 -17.156 1 97.69 298 LYS B O 1
ATOM 5090 N N . TRP B 1 299 ? 3.566 -28.359 -17.453 1 98.19 299 TRP B N 1
ATOM 5091 C CA . TRP B 1 299 ? 3.297 -28.172 -16.047 1 98.19 299 TRP B CA 1
ATOM 5092 C C . TRP B 1 299 ? 2.41 -29.281 -15.492 1 98.19 299 TRP B C 1
ATOM 5094 O O . TRP B 1 299 ? 2.65 -29.797 -14.398 1 98.19 299 TRP B O 1
ATOM 5104 N N . ARG B 1 300 ? 1.375 -29.672 -16.219 1 97.56 300 ARG B N 1
ATOM 5105 C CA . ARG B 1 300 ? 0.474 -30.734 -15.812 1 97.56 300 ARG B CA 1
ATOM 5106 C C . ARG B 1 300 ? 1.238 -32.031 -15.602 1 97.56 300 ARG B C 1
ATOM 5108 O O . ARG B 1 300 ? 1.067 -32.719 -14.578 1 97.56 300 ARG B O 1
ATOM 5115 N N . LYS B 1 301 ? 2.043 -32.375 -16.562 1 96.94 301 LYS B N 1
ATOM 5116 C CA . LYS B 1 301 ? 2.807 -33.625 -16.516 1 96.94 301 LYS B CA 1
ATOM 5117 C C . LYS B 1 301 ? 3.678 -33.688 -15.266 1 96.94 301 LYS B C 1
ATOM 5119 O O . LYS B 1 301 ? 3.701 -34.719 -14.57 1 96.94 301 LYS B O 1
ATOM 5124 N N . VAL B 1 302 ? 4.363 -32.625 -14.984 1 97.25 302 VAL B N 1
ATOM 5125 C CA . VAL B 1 302 ? 5.27 -32.594 -13.836 1 97.25 302 VAL B CA 1
ATOM 5126 C C . VAL B 1 302 ? 4.465 -32.594 -12.539 1 97.25 302 VAL B C 1
ATOM 5128 O O . VAL B 1 302 ? 4.816 -33.281 -11.578 1 97.25 302 VAL B O 1
ATOM 5131 N N . THR B 1 303 ? 3.389 -31.781 -12.492 1 97.5 303 THR B N 1
ATOM 5132 C CA . THR B 1 303 ? 2.537 -31.672 -11.312 1 97.5 303 THR B CA 1
ATOM 5133 C C . THR B 1 303 ? 1.931 -33.031 -10.953 1 97.5 303 THR B C 1
ATOM 5135 O O . THR B 1 303 ? 1.934 -33.438 -9.789 1 97.5 303 THR B O 1
ATOM 5138 N N . ASP B 1 304 ? 1.477 -33.781 -11.977 1 96.5 304 ASP B N 1
ATOM 5139 C CA . ASP B 1 304 ? 0.795 -35.062 -11.789 1 96.5 304 ASP B CA 1
ATOM 5140 C C . ASP B 1 304 ? 1.796 -36.219 -11.711 1 96.5 304 ASP B C 1
ATOM 5142 O O . ASP B 1 304 ? 1.405 -37.375 -11.562 1 96.5 304 ASP B O 1
ATOM 5146 N N . ARG B 1 305 ? 2.99 -35.938 -11.805 1 91.44 305 ARG B N 1
ATOM 5147 C CA . ARG B 1 305 ? 4.027 -36.969 -11.844 1 91.44 305 ARG B CA 1
ATOM 5148 C C . ARG B 1 305 ? 3.691 -38.062 -12.859 1 91.44 305 ARG B C 1
ATOM 5150 O O . ARG B 1 305 ? 3.627 -39.219 -12.523 1 91.44 305 ARG B O 1
ATOM 5157 N N . ASP B 1 306 ? 3.473 -37.562 -13.977 1 85.5 306 ASP B N 1
ATOM 5158 C CA . ASP B 1 306 ? 3.162 -38.438 -15.125 1 85.5 306 ASP B CA 1
ATOM 5159 C C . ASP B 1 306 ? 1.948 -39.312 -14.836 1 85.5 306 ASP B C 1
ATOM 5161 O O . ASP B 1 306 ? 1.947 -40.5 -15.164 1 85.5 306 ASP B O 1
ATOM 5165 N N . GLY B 1 307 ? 0.973 -38.719 -14.102 1 83.69 307 GLY B N 1
ATOM 5166 C CA . GLY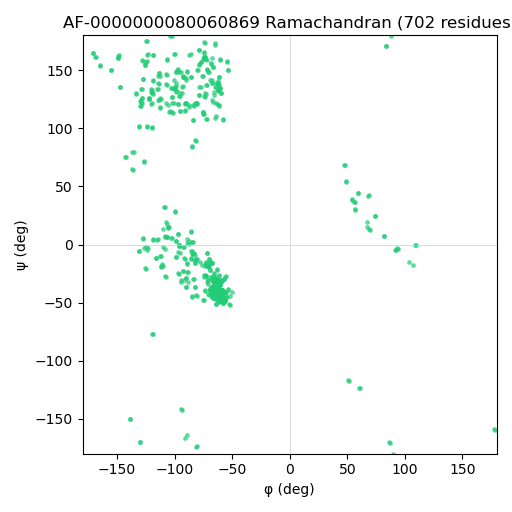 B 1 307 ? -0.292 -39.406 -13.891 1 83.69 307 GLY B CA 1
ATOM 5167 C C . GLY B 1 307 ? -0.325 -40.219 -12.602 1 83.69 307 GLY B C 1
ATOM 5168 O O . GLY B 1 307 ? -1.384 -40.688 -12.18 1 83.69 307 GLY B O 1
ATOM 5169 N N . GLU B 1 308 ? 0.69 -40.312 -11.852 1 85.25 308 GLU B N 1
ATOM 5170 C CA . GLU B 1 308 ? 0.763 -41.094 -10.609 1 85.25 308 GLU B CA 1
ATOM 5171 C C . GLU B 1 308 ? -0.016 -40.375 -9.492 1 85.25 308 GLU B C 1
ATOM 5173 O O . GLU B 1 308 ? -0.519 -41.062 -8.578 1 85.25 308 GLU B O 1
ATOM 5178 N N . ALA B 1 309 ? -0.138 -39.125 -9.578 1 84.56 309 ALA B N 1
ATOM 5179 C CA . ALA B 1 309 ? -0.806 -38.312 -8.57 1 84.56 309 ALA B CA 1
ATOM 5180 C C . ALA B 1 309 ? -1.588 -37.188 -9.219 1 84.56 309 ALA B C 1
ATOM 5182 O O . ALA B 1 309 ? -1.174 -36 -9.156 1 84.56 309 ALA B O 1
ATOM 5183 N N . PRO B 1 310 ? -2.723 -37.562 -9.789 1 92.44 310 PRO B N 1
ATOM 5184 C CA . PRO B 1 310 ? -3.443 -36.531 -10.555 1 92.44 310 PRO B CA 1
ATOM 5185 C C . PRO B 1 310 ? -4.098 -35.5 -9.672 1 92.44 310 PRO B C 1
ATOM 5187 O O . PRO B 1 310 ? -5.102 -35.781 -9.008 1 92.44 310 PRO B O 1
ATOM 5190 N N . ILE B 1 311 ? -3.506 -34.281 -9.68 1 95.88 311 ILE B N 1
ATOM 5191 C CA . ILE B 1 311 ? -4.074 -33.156 -8.922 1 95.88 311 ILE B CA 1
ATOM 5192 C C . ILE B 1 311 ? -4.309 -31.969 -9.844 1 95.88 311 ILE B C 1
ATOM 5194 O O . ILE B 1 311 ? -4.824 -30.938 -9.414 1 95.88 311 ILE B O 1
ATOM 5198 N N . TRP B 1 312 ? -3.943 -32.094 -11.117 1 97.75 312 TRP B N 1
ATOM 5199 C CA . TRP B 1 312 ? -4.219 -31.062 -12.102 1 97.75 312 TRP B CA 1
ATOM 5200 C C . TRP B 1 312 ? -5.695 -31.031 -12.469 1 97.75 312 TRP B C 1
ATOM 5202 O O . TRP B 1 312 ? -6.281 -32.062 -12.773 1 97.75 312 TRP B O 1
ATOM 5212 N N . ASP B 1 313 ? -6.301 -29.906 -12.422 1 97.94 313 ASP B N 1
ATOM 5213 C CA . ASP B 1 313 ? -7.699 -29.797 -12.836 1 97.94 313 ASP B CA 1
ATOM 5214 C C . ASP B 1 313 ? -7.812 -29.688 -14.359 1 97.94 313 ASP B C 1
ATOM 5216 O O . ASP B 1 313 ? -7.934 -28.578 -14.891 1 97.94 313 ASP B O 1
ATOM 5220 N N . GLN B 1 314 ? -7.906 -30.797 -14.977 1 95.44 314 GLN B N 1
ATOM 5221 C CA . GLN B 1 314 ? -7.945 -30.828 -16.438 1 95.44 314 GLN B CA 1
ATOM 5222 C C . GLN B 1 314 ? -9.219 -30.188 -16.969 1 95.44 314 GLN B C 1
ATOM 5224 O O . GLN B 1 314 ? -9.195 -29.562 -18.031 1 95.44 314 GLN B O 1
ATOM 5229 N N . GLU B 1 315 ? -10.273 -30.281 -16.281 1 96.56 315 GLU B N 1
ATOM 5230 C CA . GLU B 1 315 ? -11.578 -29.797 -16.719 1 96.56 315 GLU B CA 1
ATOM 5231 C C . GLU B 1 315 ? -11.617 -28.281 -16.781 1 96.56 315 GLU B C 1
ATOM 5233 O O . GLU B 1 315 ? -12.203 -27.703 -17.688 1 96.56 315 GLU B O 1
ATOM 5238 N N . HIS B 1 316 ? -11.008 -27.641 -15.82 1 98.19 316 HIS B N 1
ATOM 5239 C CA . HIS B 1 316 ? -11.234 -26.219 -15.695 1 98.19 316 HIS B CA 1
ATOM 5240 C C . HIS B 1 316 ? -9.977 -25.422 -16.062 1 98.19 316 HIS B C 1
ATOM 5242 O O . HIS B 1 316 ? -10.047 -24.219 -16.312 1 98.19 316 HIS B O 1
ATOM 5248 N N . SER B 1 317 ? -8.773 -26.047 -16.109 1 98.62 317 SER B N 1
ATOM 5249 C CA . SER B 1 317 ? -7.574 -25.359 -16.578 1 98.62 317 SER B CA 1
ATOM 5250 C C . SER B 1 317 ? -7.66 -25.078 -18.078 1 98.62 317 SER B C 1
ATOM 5252 O O . SER B 1 317 ? -8.195 -25.891 -18.844 1 98.62 317 SER B O 1
ATOM 5254 N N . ALA B 1 318 ? -7.172 -23.906 -18.453 1 98.56 318 ALA B N 1
ATOM 5255 C CA . ALA B 1 318 ? -7.32 -23.547 -19.859 1 98.56 318 ALA B CA 1
ATOM 5256 C C . ALA B 1 318 ? -6.469 -22.328 -20.203 1 98.56 318 ALA B C 1
ATOM 5258 O O . ALA B 1 318 ? -5.98 -21.641 -19.312 1 98.56 318 ALA B O 1
ATOM 5259 N N . VAL B 1 319 ? -6.246 -22.188 -21.516 1 98.56 319 VAL B N 1
ATOM 5260 C CA . VAL B 1 319 ? -5.844 -20.906 -22.078 1 98.56 319 VAL B CA 1
ATOM 5261 C C . VAL B 1 319 ? -7.086 -20.078 -22.422 1 98.56 319 VAL B C 1
ATOM 5263 O O . VAL B 1 319 ? -7.934 -20.531 -23.203 1 98.56 319 VAL B O 1
ATOM 5266 N N . ILE B 1 320 ? -7.238 -18.938 -21.812 1 98.69 320 ILE B N 1
ATOM 5267 C CA . ILE B 1 320 ? -8.391 -18.078 -22.078 1 98.69 320 ILE B CA 1
ATOM 5268 C C . ILE B 1 320 ? -8.219 -17.375 -23.422 1 98.69 320 ILE B C 1
ATOM 5270 O O . ILE B 1 320 ? -7.359 -16.5 -23.562 1 98.69 320 ILE B O 1
ATOM 5274 N N . PRO B 1 321 ? -9.055 -17.703 -24.328 1 98 321 PRO B N 1
ATOM 5275 C CA . PRO B 1 321 ? -8.875 -17.109 -25.641 1 98 321 PRO B CA 1
ATOM 5276 C C . PRO B 1 321 ? -8.938 -15.586 -25.625 1 98 321 PRO B C 1
ATOM 5278 O O . PRO B 1 321 ? -9.828 -15.008 -24.984 1 98 321 PRO B O 1
ATOM 5281 N N . ASN B 1 322 ? -8.008 -14.922 -26.203 1 97.31 322 ASN B N 1
ATOM 5282 C CA . ASN B 1 322 ? -7.961 -13.492 -26.469 1 97.31 322 ASN B CA 1
ATOM 5283 C C . ASN B 1 322 ? -7.789 -12.695 -25.172 1 97.31 322 ASN B C 1
ATOM 5285 O O . ASN B 1 322 ? -7.949 -11.469 -25.172 1 97.31 322 ASN B O 1
ATOM 5289 N N . ALA B 1 323 ? -7.461 -13.352 -24.109 1 98.19 323 ALA B N 1
ATOM 5290 C CA . ALA B 1 323 ? -7.305 -12.656 -22.844 1 98.19 323 ALA B CA 1
ATOM 5291 C C . ALA B 1 323 ? -5.965 -11.93 -22.766 1 98.19 323 ALA B C 1
ATOM 5293 O O . ALA B 1 323 ? -4.922 -12.508 -23.078 1 98.19 323 ALA B O 1
ATOM 5294 N N . SER B 1 324 ? -6.031 -10.656 -22.422 1 97.5 324 SER B N 1
ATOM 5295 C CA . SER B 1 324 ? -4.809 -9.945 -22.047 1 97.5 324 SER B CA 1
ATOM 5296 C C . SER B 1 324 ? -4.316 -10.359 -20.672 1 97.5 324 SER B C 1
ATOM 5298 O O . SER B 1 324 ? -4.973 -11.148 -19.984 1 97.5 324 SER B O 1
ATOM 5300 N N . HIS B 1 325 ? -3.152 -9.891 -20.281 1 96.5 325 HIS B N 1
ATOM 5301 C CA . HIS B 1 325 ? -2.525 -10.32 -19.031 1 96.5 325 HIS B CA 1
ATOM 5302 C C . HIS B 1 325 ? -3.482 -10.18 -17.859 1 96.5 325 HIS B C 1
ATOM 5304 O O . HIS B 1 325 ? -3.67 -11.117 -17.078 1 96.5 325 HIS B O 1
ATOM 5310 N N . ALA B 1 326 ? -4.074 -9.031 -17.672 1 94.12 326 ALA B N 1
ATOM 5311 C CA . ALA B 1 326 ? -4.953 -8.75 -16.531 1 94.12 326 ALA B CA 1
ATOM 5312 C C . ALA B 1 326 ? -6.41 -8.672 -16.984 1 94.12 326 ALA B C 1
ATOM 5314 O O . ALA B 1 326 ? -7.277 -8.25 -16.203 1 94.12 326 ALA B O 1
ATOM 5315 N N . LEU B 1 327 ? -6.684 -9 -18.25 1 96.75 327 LEU B N 1
ATOM 5316 C CA . LEU B 1 327 ? -8.031 -8.961 -18.812 1 96.75 327 LEU B CA 1
ATOM 5317 C C . LEU B 1 327 ? -8.672 -7.594 -18.609 1 96.75 327 LEU B C 1
ATOM 5319 O O . LEU B 1 327 ? -9.852 -7.504 -18.266 1 96.75 327 LEU B O 1
ATOM 5323 N N . SER B 1 328 ? -7.926 -6.535 -18.75 1 90.81 328 SER B N 1
ATOM 5324 C CA . SER B 1 328 ? -8.422 -5.199 -18.406 1 90.81 328 SER B CA 1
ATOM 5325 C C . SER B 1 328 ? -8.5 -4.316 -19.656 1 90.81 328 SER B C 1
ATOM 5327 O O . SER B 1 328 ? -8.859 -3.143 -19.562 1 90.81 328 SER B O 1
ATOM 5329 N N . ASN B 1 329 ? -8.211 -4.887 -20.781 1 89.06 329 ASN B N 1
ATOM 5330 C CA . ASN B 1 329 ? -8.375 -4.129 -22.016 1 89.06 329 ASN B CA 1
ATOM 5331 C C . ASN B 1 329 ? -9.852 -3.977 -22.391 1 89.06 329 ASN B C 1
ATOM 5333 O O . ASN B 1 329 ? -10.703 -4.668 -21.828 1 89.06 329 ASN B O 1
ATOM 5337 N N . ASP B 1 330 ? -10.188 -3.104 -23.297 1 88.94 330 ASP B N 1
ATOM 5338 C CA . ASP B 1 330 ? -11.562 -2.754 -23.625 1 88.94 330 ASP B CA 1
ATOM 5339 C C . ASP B 1 330 ? -12.305 -3.951 -24.219 1 88.94 330 ASP B C 1
ATOM 5341 O O . ASP B 1 330 ? -13.516 -4.086 -24.047 1 88.94 330 ASP B O 1
ATOM 5345 N N . ASP B 1 331 ? -11.641 -4.797 -24.859 1 91.94 331 ASP B N 1
ATOM 5346 C CA . ASP B 1 331 ? -12.273 -5.914 -25.547 1 91.94 331 ASP B CA 1
ATOM 5347 C C . ASP B 1 331 ? -12.18 -7.195 -24.719 1 91.94 331 ASP B C 1
ATOM 5349 O O . ASP B 1 331 ? -12.211 -8.297 -25.266 1 91.94 331 ASP B O 1
ATOM 5353 N N . GLN B 1 332 ? -12.141 -7.035 -23.406 1 95.62 332 GLN B N 1
ATOM 5354 C CA . GLN B 1 332 ? -11.836 -8.203 -22.578 1 95.62 332 GLN B CA 1
ATOM 5355 C C . GLN B 1 332 ? -13.094 -8.719 -21.875 1 95.62 332 GLN B C 1
ATOM 5357 O O . GLN B 1 332 ? -13.008 -9.523 -20.953 1 95.62 332 GLN B O 1
ATOM 5362 N N . ALA B 1 333 ? -14.305 -8.305 -22.281 1 95.69 333 ALA B N 1
ATOM 5363 C CA . ALA B 1 333 ? -15.539 -8.75 -21.641 1 95.69 333 ALA B CA 1
ATOM 5364 C C . ALA B 1 333 ? -15.711 -10.258 -21.766 1 95.69 333 ALA B C 1
ATOM 5366 O O . ALA B 1 333 ? -16.016 -10.945 -20.797 1 95.69 333 ALA B O 1
ATOM 5367 N N . GLU B 1 334 ? -15.523 -10.797 -22.984 1 97.75 334 GLU B N 1
ATOM 5368 C CA . GLU B 1 334 ? -15.703 -12.227 -23.234 1 97.75 334 GLU B CA 1
ATOM 5369 C C . GLU B 1 334 ? -14.656 -13.047 -22.484 1 97.75 334 GLU B C 1
ATOM 5371 O O . GLU B 1 334 ? -14.984 -14.055 -21.859 1 97.75 334 GLU B O 1
ATOM 5376 N N . PRO B 1 335 ? -13.391 -12.648 -22.547 1 98.25 335 PRO B N 1
ATOM 5377 C CA . PRO B 1 335 ? -12.391 -13.352 -21.734 1 98.25 335 PRO B CA 1
ATOM 5378 C C . PRO B 1 335 ? -12.742 -13.352 -20.25 1 98.25 335 PRO B C 1
ATOM 5380 O O . PRO B 1 335 ? -12.539 -14.359 -19.562 1 98.25 335 PRO B O 1
ATOM 5383 N N . ARG B 1 336 ? -13.227 -12.281 -19.734 1 97.94 336 ARG B N 1
ATOM 5384 C CA . ARG B 1 336 ? -13.602 -12.211 -18.328 1 97.94 336 ARG B CA 1
ATOM 5385 C C . ARG B 1 336 ? -14.75 -13.172 -18.031 1 97.94 336 ARG B C 1
ATOM 5387 O O . ARG B 1 336 ? -14.758 -13.82 -16.969 1 97.94 336 ARG B O 1
ATOM 5394 N N . LYS B 1 337 ? -15.703 -13.227 -18.906 1 98.12 337 LYS B N 1
ATOM 5395 C CA . LYS B 1 337 ? -16.797 -14.172 -18.734 1 98.12 337 LYS B CA 1
ATOM 5396 C C . LYS B 1 337 ? -16.281 -15.609 -18.703 1 98.12 337 LYS B C 1
ATOM 5398 O O . LYS B 1 337 ? -16.734 -16.406 -17.875 1 98.12 337 LYS B O 1
ATOM 5403 N N . PHE B 1 338 ? -15.391 -15.906 -19.641 1 98.69 338 PHE B N 1
ATOM 5404 C CA . PHE B 1 338 ? -14.773 -17.219 -19.688 1 98.69 338 PHE B CA 1
ATOM 5405 C C . PHE B 1 338 ? -14.078 -17.547 -18.359 1 98.69 338 PHE B C 1
ATOM 5407 O O . PHE B 1 338 ? -14.266 -18.641 -17.812 1 98.69 338 PHE B O 1
ATOM 5414 N N . LEU B 1 339 ? -13.289 -16.641 -17.828 1 98.75 339 LEU B N 1
ATOM 5415 C CA . LEU B 1 339 ? -12.578 -16.812 -16.578 1 98.75 339 LEU B CA 1
ATOM 5416 C C . LEU B 1 339 ? -13.555 -17.094 -15.43 1 98.75 339 LEU B C 1
ATOM 5418 O O . LEU B 1 339 ? -13.359 -18.031 -14.656 1 98.75 339 LEU B O 1
ATOM 5422 N N . VAL B 1 340 ? -14.586 -16.266 -15.336 1 98.69 340 VAL B N 1
ATOM 5423 C CA . VAL B 1 340 ? -15.562 -16.391 -14.266 1 98.69 340 VAL B CA 1
ATOM 5424 C C . VAL B 1 340 ? -16.219 -17.766 -14.32 1 98.69 340 VAL B C 1
ATOM 5426 O O . VAL B 1 340 ? -16.391 -18.422 -13.297 1 98.69 340 VAL B O 1
ATOM 5429 N N . GLU B 1 341 ? -16.562 -18.188 -15.5 1 98.69 341 GLU B N 1
ATOM 5430 C CA . GLU B 1 341 ? -17.188 -19.5 -15.672 1 98.69 341 GLU B CA 1
ATOM 5431 C C . GLU B 1 341 ? -16.281 -20.625 -15.188 1 98.69 341 GLU B C 1
ATOM 5433 O O . GLU B 1 341 ? -16.734 -21.531 -14.492 1 98.69 341 GLU B O 1
ATOM 5438 N N . LYS B 1 342 ? -15.055 -20.562 -15.578 1 98.81 342 LYS B N 1
ATOM 5439 C CA . LYS B 1 342 ? -14.102 -21.594 -15.18 1 98.81 342 LYS B CA 1
ATOM 5440 C C . LYS B 1 342 ? -13.883 -21.594 -13.672 1 98.81 342 LYS B C 1
ATOM 5442 O O . LYS B 1 342 ? -13.867 -22.656 -13.039 1 98.81 342 LYS B O 1
ATOM 5447 N N . VAL B 1 343 ? -13.711 -20.406 -13.062 1 98.88 343 VAL B N 1
ATOM 5448 C CA . VAL B 1 343 ? -13.469 -20.297 -11.633 1 98.88 343 VAL B CA 1
ATOM 5449 C C . VAL B 1 343 ? -14.688 -20.797 -10.859 1 98.88 343 VAL B C 1
ATOM 5451 O O . VAL B 1 343 ? -14.555 -21.547 -9.891 1 98.88 343 VAL B O 1
ATOM 5454 N N . MET B 1 344 ? -15.914 -20.422 -11.32 1 98.75 344 MET B N 1
ATOM 5455 C CA . MET B 1 344 ? -17.141 -20.875 -10.664 1 98.75 344 MET B CA 1
ATOM 5456 C C . MET B 1 344 ? -17.266 -22.391 -10.742 1 98.75 344 MET B C 1
ATOM 5458 O O . MET B 1 344 ? -17.672 -23.031 -9.766 1 98.75 344 MET B O 1
ATOM 5462 N N . GLY B 1 345 ? -16.938 -22.953 -11.922 1 98.56 345 GLY B N 1
ATOM 5463 C CA . GLY B 1 345 ? -16.938 -24.406 -12.055 1 98.56 345 GLY B CA 1
ATOM 5464 C C . GLY B 1 345 ? -15.977 -25.094 -11.102 1 98.56 345 GLY B C 1
ATOM 5465 O O . GLY B 1 345 ? -16.328 -26.078 -10.461 1 98.56 345 GLY B O 1
ATOM 5466 N N . TYR B 1 346 ? -14.812 -24.594 -10.992 1 98.75 346 TYR B N 1
ATOM 5467 C CA . TYR B 1 346 ? -13.789 -25.125 -10.094 1 98.75 346 TYR B CA 1
ATOM 5468 C C . TYR B 1 346 ? -14.258 -25.078 -8.648 1 98.75 346 TYR B C 1
ATOM 5470 O O . TYR B 1 346 ? -14.078 -26.031 -7.895 1 98.75 346 TYR B O 1
ATOM 5478 N N . LEU B 1 347 ? -14.805 -23.891 -8.188 1 98.75 347 LEU B N 1
ATOM 5479 C CA . LEU B 1 347 ? -15.227 -23.703 -6.809 1 98.75 347 LEU B CA 1
ATOM 5480 C C . LEU B 1 347 ? -16.359 -24.656 -6.441 1 98.75 347 LEU B C 1
ATOM 5482 O O . LEU B 1 347 ? -16.422 -25.141 -5.309 1 98.75 347 LEU B O 1
ATOM 5486 N N . ARG B 1 348 ? -17.25 -24.984 -7.414 1 97.69 348 ARG B N 1
ATOM 5487 C CA . ARG B 1 348 ? -18.281 -25.984 -7.168 1 97.69 348 ARG B CA 1
ATOM 5488 C C . ARG B 1 348 ? -17.672 -27.359 -6.887 1 97.69 348 ARG B C 1
ATOM 5490 O O . ARG B 1 348 ? -18.156 -28.078 -6.016 1 97.69 348 ARG B O 1
ATOM 5497 N N . GLY B 1 349 ? -16.656 -27.625 -7.648 1 96.69 349 GLY B N 1
ATOM 5498 C CA . GLY B 1 349 ? -15.961 -28.875 -7.41 1 96.69 349 GLY B CA 1
ATOM 5499 C C . GLY B 1 349 ? -15.25 -28.922 -6.07 1 96.69 349 GLY B C 1
ATOM 5500 O O . GLY B 1 349 ? -15.297 -29.938 -5.367 1 96.69 349 GLY B O 1
ATOM 5501 N N . ALA B 1 350 ? -14.602 -27.828 -5.688 1 97 350 ALA B N 1
ATOM 5502 C CA . ALA B 1 350 ? -13.867 -27.734 -4.426 1 97 350 ALA B CA 1
ATOM 5503 C C . ALA B 1 350 ? -14.812 -27.844 -3.234 1 97 350 ALA B C 1
ATOM 5505 O O . ALA B 1 350 ? -14.445 -28.391 -2.193 1 97 350 ALA B O 1
ATOM 5506 N N . GLU B 1 351 ? -15.984 -27.266 -3.396 1 95.88 351 GLU B N 1
ATOM 5507 C CA . GLU B 1 351 ? -16.984 -27.312 -2.336 1 95.88 351 GLU B CA 1
ATOM 5508 C C . GLU B 1 351 ? -17.391 -28.75 -2.018 1 95.88 351 GLU B C 1
ATOM 5510 O O . GLU B 1 351 ? -17.656 -29.078 -0.858 1 95.88 351 GLU B O 1
ATOM 5515 N N . LYS B 1 352 ? -17.406 -29.656 -2.965 1 93.31 352 LYS B N 1
ATOM 5516 C CA . LYS B 1 352 ? -17.875 -31.031 -2.828 1 93.31 352 LYS B CA 1
ATOM 5517 C C . LYS B 1 352 ? -16.734 -31.953 -2.385 1 93.31 352 LYS B C 1
ATOM 5519 O O . LYS B 1 352 ? -16.984 -33.062 -1.913 1 93.31 352 LYS B O 1
ATOM 5524 N N . ALA B 1 353 ? -15.57 -31.562 -2.496 1 88.62 353 ALA B N 1
ATOM 5525 C CA . ALA B 1 353 ? -14.414 -32.406 -2.207 1 88.62 353 ALA B CA 1
ATOM 5526 C C . ALA B 1 353 ? -14.102 -32.406 -0.714 1 88.62 353 ALA B C 1
ATOM 5528 O O . ALA B 1 353 ? -14.367 -31.438 -0.013 1 88.62 353 ALA B O 1
#

Solvent-accessible surface area (backbone atoms only — not comparable to full-atom values): 36096 Å² total; per-residue (Å²): 112,64,26,90,59,47,59,88,86,30,46,49,21,30,47,29,50,43,27,69,59,38,39,34,39,37,49,45,84,79,81,57,72,52,39,24,40,37,40,44,37,51,32,60,65,25,33,57,75,36,61,43,55,51,49,58,43,49,58,68,30,59,88,43,44,44,27,40,30,33,38,43,55,89,30,27,33,54,27,34,25,74,39,55,64,71,61,51,36,39,52,48,33,44,39,50,52,44,50,51,53,49,29,31,74,75,61,33,91,53,50,41,31,44,34,11,29,33,55,14,20,53,39,48,51,51,59,29,28,46,65,80,41,61,86,79,70,53,66,65,44,74,80,69,75,71,53,72,60,72,67,27,36,25,39,35,30,29,31,65,63,23,58,32,49,32,50,51,42,36,40,67,69,21,58,96,89,40,48,26,69,57,42,42,54,50,50,53,51,50,52,52,51,21,54,56,28,45,66,50,22,76,78,70,36,30,62,35,70,49,61,36,59,62,47,30,73,74,68,44,62,75,81,39,62,34,22,17,59,38,50,45,22,42,49,21,81,53,45,65,84,52,54,26,87,62,48,77,52,47,84,76,49,47,69,72,61,41,36,68,40,50,36,24,30,68,77,52,64,30,55,71,41,40,44,32,45,37,38,37,55,48,22,79,59,53,45,88,85,59,54,65,68,60,46,51,50,51,50,41,39,38,37,9,55,74,65,78,48,77,33,59,31,72,87,54,31,42,67,37,69,71,10,35,62,66,38,71,58,92,82,17,64,64,33,45,52,52,52,44,52,33,52,53,54,46,50,56,51,40,70,74,98,115,63,27,90,60,50,57,87,85,32,46,49,20,31,47,29,49,43,26,70,59,37,39,32,42,36,50,44,84,80,81,57,72,50,40,23,37,38,40,44,37,50,31,60,65,25,32,57,74,36,61,46,52,50,48,58,44,50,58,68,31,60,89,42,45,45,26,42,30,32,38,45,56,90,29,26,32,55,27,33,27,74,40,54,64,70,60,52,37,39,53,48,30,44,40,51,52,44,51,50,53,52,30,31,76,74,61,32,91,54,50,41,30,45,35,11,28,33,54,14,19,55,38,47,51,51,59,29,29,47,64,79,42,62,86,80,71,54,64,63,44,74,81,69,78,71,54,71,61,73,68,28,36,25,38,35,29,31,30,65,63,24,58,32,50,32,51,51,43,35,38,68,68,22,58,97,88,39,48,25,69,57,44,41,55,51,50,52,50,50,51,52,50,21,54,56,28,45,65,50,22,76,76,70,35,31,62,35,69,49,60,35,58,59,47,30,72,73,68,45,62,76,81,40,60,35,23,16,60,40,49,45,22,41,47,20,84,54,44,63,85,52,53,27,86,62,48,77,51,47,81,75,47,46,70,73,60,40,35,67,41,48,35,24,31,67,76,52,63,30,55,72,42,40,44,31,44,37,37,36,55,49,22,79,58,54,46,88,85,60,55,65,68,60,46,51,49,52,49,41,39,41,36,8,56,74,64,78,48,76,35,61,33,73,88,56,32,42,68,37,67,70,11,35,63,69,37,72,57,91,81,17,63,63,30,45,51,52,50,46,52,33,52,53,53,48,51,57,52,40,69,74,100

Secondary structure (DSSP, 8-state):
---SSSPTT-EEEEEEESSSS-EEEEE--SSS---EEEEEE--TT--TT--TTHHHHHHHHTTSSEEEEEE--TT-GGGGGG--HHHHHHHHHHHHHHHHHHHHHHHSS--EEEEEETHHHHHHHHHHHS-SS-----TT-TT----PPPPBSEEEEES---HHHHHHHHHHH-BTTB-HHHHHHHHHHHHHHHHHHHHHHHHHSSPPBPPHHHHHHTT--TT---BHHHHHHHH-TTTTTS--TT----TT--HHHHHTTGGGHHHHT-BSS-EEEEEETT-TTS-TT--HHHHHHHHHHHHTTTTTS--B-TTT-EEETT--SSS-STT-HHHHHHHHHHHHHHHHHHHH-/---SSSPTT-EEEEEEESSSS-EEEEE--SSS---EEEEEE--TT--TT--TTHHHHHHHHTTSSEEEEEE--TT-GGGGGG--HHHHHHHHHHHHHHHHHHHHHHHSS--EEEEEETHHHHHHHHHHHS-SS-----TT-TT----PPPPBSEEEEES---HHHHHHHHHHH-BTTB-HHHHHHHHHHHHHHHHHHHHHHHHHSSPPBPPHHHHHHTT--TT---BHHHHHHHH-TTTTTS--TT----TT--HHHHHTTGGGHHHHT-BSS-EEEEEETT-TTS-TT--HHHHHHHHHHHHTTTTTS--B-TTT-EEETT--SSS-STT-HHHHHHHHHHHHHHHHHHHH-

Foldseek 3Di:
DDDPQADDVGADFDWADLDPPKIKTKGAPPPDAALAEEEEAEAQQAAHCPQRLVNVLSVLCHVDSYIYMYIGDCRYHLNSQPDDLLRVLQVVQSVQVVSQVVSCVVPNGYAYEYEYAALGLLNQLCNQFADAFHDDDALLHNPDDTHGHAAHLYYEYEAHAALQQLLVQCLCQNPDPDGNVRLVVLVVVLLVVLVVQVVVCNPVSHFAWDDLVSVVRSPDDSSHIHTSLSVCQRNVPVPPVDHHSSGQQDQPRDLVSNCSGLVRNVVSNRYNAAYAYEHAQVEPSHDPVDDPVVSVVSSQCSNCVNVVRHRHDPPLHDYQPPAYSSLPDPPSPSSSVSNSVSVVVVVVVSRVD/DDDPQADDVGADFDWADLDPPKIKTKGAPPPDAALAEEEEAEAQAAAHCPQRLVNVLSVLCHVDSYIYMYIGDCRYHLNSQPDDLLRVLQVVQSVQVVSQVVSCVVPNGYAYEYEYAALGLLNQLCNQFADAFHDDDALLHNPDDTHGHAAHLYYEYEAHAALQVLLVQCLCQNDDPDGNVVLVVLVVVLLVVLVVQVVCCNPPSHFAWDDLVSVVRSPDDSSHIHTSLSVCQRNVPVPPVDHHSSGQQDQPRDLVSNCSGLVRNVVSNRYNAAYAYEHAQVEPSHDPVDDPVVSVVSSQCSNCVNVVRHRHDPPLHDYQPPAYSSLSDPPSPSSSVSNSVSVVVVVVVSRVD